Protein AF-0000000086842959 (afdb_homodimer)

InterPro domains:
  IPR013961 RAI1-like [PF08652] (21-360)
  IPR039039 RAI1-like family [PTHR12395] (20-348)

Nearest PDB structures (foldseek):
  9exs-assembly1_A  TM=9.815E-01  e=1.124E-51  Thermochaetoides thermophila
  5bte-assembly2_A  TM=8.377E-01  e=2.311E-30  Eremothecium gossypii ATCC 10895
  5btb-assembly2_A  TM=8.384E-01  e=9.089E-30  Eremothecium gossypii ATCC 10895
  9fms-assembly1_A  TM=8.526E-01  e=1.489E-28  Saccharomyces cerevisiae
  8q6v-assembly1_A  TM=8.442E-01  e=6.434E-27  Saccharomyces cerevisiae

Organism: NCBI:txid72228

Radius of gyration: 34.49 Å; Cα contacts (8 Å, |Δi|>4): 1447; chains: 2; bounding box: 53×140×110 Å

pLDDT: mean 91.96, std 12.62, range [22.66, 98.88]

Sequence (770 aa):
MAANFSIQPIGRFAGPSHPVKRPKEFACFSYDKNHEFRLDDSSLKWYYTPRMGADLSKGFDKFQKCDDSRDEHLDSLLRAIMAHEQQTGTKIDANFVTWRGMMTKILAAVFEQNDGFEMNATLYQGCIFIEENHAYKMAMRRSETQRHRRGGPPPEVMQFWGYKFETLSTMPATWDETPRNFLEGRENHVVNNNEQYCSIVRTGIDKAILCLGGEVDAIWDSKPQEQGAPTNWVELKTSAEIRSQWDMDAFHRKLMKYWIQSFLLGVPKIIVGFRTADGILVGIQEIETHRIPETVNSRANARWNADMCVNFASAFLEWLSNTITDEGVWRITRRQHSPVIELSRVEATGHGNILLEEFKNWRIKLALGPEPEGSKTPARDGQEAMAANFSIQPIGRFAGPSHPVKRPKEFACFSYDKNHEFRLDDSSLKWYYTPRMGADLSKGFDKFQKCDDSRDEHLDSLLRAIMAHEQQTGTKIDANFVTWRGMMTKILAAVFEQNDGFEMNATLYQGCIFIEENHAYKMAMRRSETQRHRRGGPPPEVMQFWGYKFETLSTMPATWDETPRNFLEGRENHVVNNNEQYCSIVRTGIDKAILCLGGEVDAIWDSKPQEQGAPTNWVELKTSAEIRSQWDMDAFHRKLMKYWIQSFLLGVPKIIVGFRTADGILVGIQEIETHRIPETVNSRANARWNADMCVNFASAFLEWLSNTITDEGVWRITRRQHSPVIELSRVEATGHGNILLEEFKNWRIKLALGPEPEGSKTPARDGQEA

Structure (mmCIF, N/CA/C/O backbone):
data_AF-0000000086842959-model_v1
#
loop_
_entity.id
_entity.type
_entity.pdbx_description
1 polymer 'Decapping nuclease'
#
loop_
_atom_site.group_PDB
_atom_site.id
_atom_site.type_symbol
_atom_site.label_atom_id
_atom_site.label_alt_id
_atom_site.label_comp_id
_atom_site.label_asym_id
_atom_site.label_entity_id
_atom_site.label_seq_id
_atom_site.pdbx_PDB_ins_code
_atom_site.Cartn_x
_atom_site.Cartn_y
_atom_site.Cartn_z
_atom_site.occupancy
_atom_site.B_iso_or_equiv
_atom_site.auth_seq_id
_atom_site.auth_comp_id
_atom_site.auth_asym_id
_atom_site.auth_atom_id
_atom_site.pdbx_PDB_model_num
ATOM 1 N N . MET A 1 1 ? 12.328 -36.125 -36.062 1 61.62 1 MET A N 1
ATOM 2 C CA . MET A 1 1 ? 12.242 -34.844 -36.75 1 61.62 1 MET A CA 1
ATOM 3 C C . MET A 1 1 ? 11.766 -33.75 -35.812 1 61.62 1 MET A C 1
ATOM 5 O O . MET A 1 1 ? 10.883 -33.969 -35 1 61.62 1 MET A O 1
ATOM 9 N N . ALA A 1 2 ? 12.602 -32.656 -35.688 1 80.94 2 ALA A N 1
ATOM 10 C CA . ALA A 1 2 ? 12.344 -31.484 -34.844 1 80.94 2 ALA A CA 1
ATOM 11 C C . ALA A 1 2 ? 11.227 -30.625 -35.438 1 80.94 2 ALA A C 1
ATOM 13 O O . ALA A 1 2 ? 11.148 -30.453 -36.656 1 80.94 2 ALA A O 1
ATOM 14 N N . ALA A 1 3 ? 10.117 -30.484 -34.688 1 94.31 3 ALA A N 1
ATOM 15 C CA . ALA A 1 3 ? 9.023 -29.594 -35.062 1 94.31 3 ALA A CA 1
ATOM 16 C C . ALA A 1 3 ? 9.156 -28.234 -34.375 1 94.31 3 ALA A C 1
ATOM 18 O O . ALA A 1 3 ? 9.797 -28.109 -33.344 1 94.31 3 ALA A O 1
ATOM 19 N N . ASN A 1 4 ? 8.648 -27.234 -35.094 1 96.94 4 ASN A N 1
ATOM 20 C CA . ASN A 1 4 ? 8.742 -25.891 -34.562 1 96.94 4 ASN A CA 1
ATOM 21 C C . ASN A 1 4 ? 7.379 -25.203 -34.531 1 96.94 4 ASN A C 1
ATOM 23 O O . ASN A 1 4 ? 6.566 -25.375 -35.438 1 96.94 4 ASN A O 1
ATOM 27 N N . PHE A 1 5 ? 7.102 -24.531 -33.469 1 98.06 5 PHE A N 1
ATOM 28 C CA . PHE A 1 5 ? 5.934 -23.656 -33.344 1 98.06 5 PHE A CA 1
ATOM 29 C C . PHE A 1 5 ? 6.34 -22.188 -33.344 1 98.06 5 PHE A C 1
ATOM 31 O O . PHE A 1 5 ? 7.055 -21.734 -32.438 1 98.06 5 PHE A O 1
ATOM 38 N N . SER A 1 6 ? 5.855 -21.406 -34.281 1 97.44 6 SER A N 1
ATOM 39 C CA . SER A 1 6 ? 6.266 -20.016 -34.438 1 97.44 6 SER A CA 1
ATOM 40 C C . SER A 1 6 ? 5.492 -19.094 -33.5 1 97.44 6 SER A C 1
ATOM 42 O O . SER A 1 6 ? 4.262 -19.141 -33.438 1 97.44 6 SER A O 1
ATOM 44 N N . ILE A 1 7 ? 6.145 -18.25 -32.812 1 96.88 7 ILE A N 1
ATOM 45 C CA . ILE A 1 7 ? 5.535 -17.25 -31.953 1 96.88 7 ILE A CA 1
ATOM 46 C C . ILE A 1 7 ? 5.188 -16 -32.75 1 96.88 7 ILE A C 1
ATOM 48 O O . ILE A 1 7 ? 4.125 -15.398 -32.562 1 96.88 7 ILE A O 1
ATOM 52 N N . GLN A 1 8 ? 6.031 -15.633 -33.688 1 94.62 8 GLN A N 1
ATOM 53 C CA . GLN A 1 8 ? 5.832 -14.453 -34.531 1 94.62 8 GLN A CA 1
ATOM 54 C C . GLN A 1 8 ? 5.137 -14.828 -35.844 1 94.62 8 GLN A C 1
ATOM 56 O O . GLN A 1 8 ? 5.344 -15.922 -36.375 1 94.62 8 GLN A O 1
ATOM 61 N N . PRO A 1 9 ? 4.402 -13.938 -36.375 1 96.31 9 PRO A N 1
ATOM 62 C CA . PRO A 1 9 ? 3.979 -12.648 -35.812 1 96.31 9 PRO A CA 1
ATOM 63 C C . PRO A 1 9 ? 2.93 -12.789 -34.719 1 96.31 9 PRO A C 1
ATOM 65 O O . PRO A 1 9 ? 1.979 -13.562 -34.875 1 96.31 9 PRO A O 1
ATOM 68 N N . ILE A 1 10 ? 2.979 -12.023 -33.719 1 95 10 ILE A N 1
ATOM 69 C CA . ILE A 1 10 ? 2.129 -12.203 -32.562 1 95 10 ILE A CA 1
ATOM 70 C C . ILE A 1 10 ? 0.699 -11.781 -32.875 1 95 10 ILE A C 1
ATOM 72 O O . ILE A 1 10 ? -0.243 -12.148 -32.188 1 95 10 ILE A O 1
ATOM 76 N N . GLY A 1 11 ? 0.514 -11 -33.938 1 95.12 11 GLY A N 1
ATOM 77 C CA . GLY A 1 11 ? -0.802 -10.555 -34.375 1 95.12 11 GLY A CA 1
ATOM 78 C C . GLY A 1 11 ? -1.768 -11.695 -34.625 1 95.12 11 GLY A C 1
ATOM 79 O O . GLY A 1 11 ? -2.984 -11.516 -34.531 1 95.12 11 GLY A O 1
ATOM 80 N N . ARG A 1 12 ? -1.213 -12.891 -34.906 1 95.25 12 ARG A N 1
ATOM 81 C CA . ARG A 1 12 ? -2.037 -14.062 -35.188 1 95.25 12 ARG A CA 1
ATOM 82 C C . ARG A 1 12 ? -2.854 -14.453 -33.969 1 95.25 12 ARG A C 1
ATOM 84 O O . ARG A 1 12 ? -3.859 -15.156 -34.062 1 95.25 12 ARG A O 1
ATOM 91 N N . PHE A 1 13 ? -2.443 -13.93 -32.812 1 97.25 13 PHE A N 1
ATOM 92 C CA . PHE A 1 13 ? -3.105 -14.312 -31.562 1 97.25 13 PHE A CA 1
ATOM 93 C C . PHE A 1 13 ? -3.986 -13.18 -31.047 1 97.25 13 PHE A C 1
ATOM 95 O O . PHE A 1 13 ? -4.484 -13.242 -29.922 1 97.25 13 PHE A O 1
ATOM 102 N N . ALA A 1 14 ? -4.156 -12.148 -31.859 1 95.75 14 ALA A N 1
ATOM 103 C CA . ALA A 1 14 ? -4.977 -11.008 -31.484 1 95.75 14 ALA A CA 1
ATOM 104 C C . ALA A 1 14 ? -6.461 -11.359 -31.516 1 95.75 14 ALA A C 1
ATOM 106 O O . ALA A 1 14 ? -6.867 -12.289 -32.219 1 95.75 14 ALA A O 1
ATOM 107 N N . GLY A 1 15 ? -7.262 -10.617 -30.75 1 93.88 15 GLY A N 1
ATOM 108 C CA . GLY A 1 15 ? -8.695 -10.828 -30.703 1 93.88 15 GLY A CA 1
ATOM 109 C C . GLY A 1 15 ? -9.195 -11.266 -29.344 1 93.88 15 GLY A C 1
ATOM 110 O O . GLY A 1 15 ? -8.414 -11.375 -28.391 1 93.88 15 GLY A O 1
ATOM 111 N N . PRO A 1 16 ? -10.492 -11.516 -29.25 1 94.38 16 PRO A N 1
ATOM 112 C CA . PRO A 1 16 ? -11.055 -11.953 -27.969 1 94.38 16 PRO A CA 1
ATOM 113 C C . PRO A 1 16 ? -10.516 -13.312 -27.516 1 94.38 16 PRO A C 1
ATOM 115 O O . PRO A 1 16 ? -10.273 -14.188 -28.359 1 94.38 16 PRO A O 1
ATOM 118 N N . SER A 1 17 ? -10.406 -13.43 -26.281 1 94.56 17 SER A N 1
ATOM 119 C CA . SER A 1 17 ? -9.859 -14.648 -25.688 1 94.56 17 SER A CA 1
ATOM 120 C C . SER A 1 17 ? -10.727 -15.859 -26.031 1 94.56 17 SER A C 1
ATOM 122 O O . SER A 1 17 ? -11.953 -15.766 -26.031 1 94.56 17 SER A O 1
ATOM 124 N N . HIS A 1 18 ? -10.07 -16.984 -26.281 1 94.12 18 HIS A N 1
ATOM 125 C CA . HIS A 1 18 ? -10.766 -18.266 -26.297 1 94.12 18 HIS A CA 1
ATOM 126 C C . HIS A 1 18 ? -11.414 -18.562 -24.953 1 94.12 18 HIS A C 1
ATOM 128 O O . HIS A 1 18 ? -11.016 -18 -23.922 1 94.12 18 HIS A O 1
ATOM 134 N N . PRO A 1 19 ? -12.414 -19.422 -24.984 1 95.38 19 PRO A N 1
ATOM 135 C CA . PRO A 1 19 ? -13.062 -19.766 -23.703 1 95.38 19 PRO A CA 1
ATOM 136 C C . PRO A 1 19 ? -12.109 -20.422 -22.719 1 95.38 19 PRO A C 1
ATOM 138 O O . PRO A 1 19 ? -11.289 -21.25 -23.094 1 95.38 19 PRO A O 1
ATOM 141 N N . VAL A 1 20 ? -12.195 -20 -21.547 1 96.69 20 VAL A N 1
ATOM 142 C CA . VAL A 1 20 ? -11.422 -20.562 -20.438 1 96.69 20 VAL A CA 1
ATOM 143 C C . VAL A 1 20 ? -12.359 -21.031 -19.328 1 96.69 20 VAL A C 1
ATOM 145 O O . VAL A 1 20 ? -13.297 -20.312 -18.969 1 96.69 20 VAL A O 1
ATOM 148 N N . LYS A 1 21 ? -12.141 -22.234 -18.906 1 96.75 21 LYS A N 1
ATOM 149 C CA . LYS A 1 21 ? -12.938 -22.75 -17.797 1 96.75 21 LYS A CA 1
ATOM 150 C C . LYS A 1 21 ? -12.359 -22.312 -16.453 1 96.75 21 LYS A C 1
ATOM 152 O O . LYS A 1 21 ? -11.141 -22.328 -16.266 1 96.75 21 LYS A O 1
ATOM 157 N N . ARG A 1 22 ? -13.242 -21.969 -15.555 1 95.75 22 ARG A N 1
ATOM 158 C CA . ARG A 1 22 ? -12.789 -21.609 -14.211 1 95.75 22 ARG A CA 1
ATOM 159 C C . ARG A 1 22 ? -12.102 -22.781 -13.539 1 95.75 22 ARG A C 1
ATOM 161 O O . ARG A 1 22 ? -12.633 -23.906 -13.523 1 95.75 22 ARG A O 1
ATOM 168 N N . PRO A 1 23 ? -10.961 -22.547 -12.984 1 97.88 23 PRO A N 1
ATOM 169 C CA . PRO A 1 23 ? -10.281 -23.641 -12.289 1 97.88 23 PRO A CA 1
ATOM 170 C C . PRO A 1 23 ? -11.055 -24.156 -11.07 1 97.88 23 PRO A C 1
ATOM 172 O O . PRO A 1 23 ? -11.562 -23.344 -10.281 1 97.88 23 PRO A O 1
ATOM 175 N N . LYS A 1 24 ? -11.172 -25.422 -10.969 1 97.69 24 LYS A N 1
ATOM 176 C CA . LYS A 1 24 ? -11.828 -26.078 -9.836 1 97.69 24 LYS A CA 1
ATOM 177 C C . LYS A 1 24 ? -10.883 -27.031 -9.125 1 97.69 24 LYS A C 1
ATOM 179 O O . LYS A 1 24 ? -10.414 -28 -9.727 1 97.69 24 LYS A O 1
ATOM 184 N N . GLU A 1 25 ? -10.656 -26.766 -7.902 1 97.88 25 GLU A N 1
ATOM 185 C CA . GLU A 1 25 ? -9.797 -27.672 -7.137 1 97.88 25 GLU A CA 1
ATOM 186 C C . GLU A 1 25 ? -10.5 -29 -6.871 1 97.88 25 GLU A C 1
ATOM 188 O O . GLU A 1 25 ? -11.633 -29.031 -6.391 1 97.88 25 GLU A O 1
ATOM 193 N N . PHE A 1 26 ? -9.797 -30.141 -7.18 1 97.44 26 PHE A N 1
ATOM 194 C CA . PHE A 1 26 ? -10.406 -31.438 -6.922 1 97.44 26 PHE A CA 1
ATOM 195 C C . PHE A 1 26 ? -9.516 -32.281 -6.016 1 97.44 26 PHE A C 1
ATOM 197 O O . PHE A 1 26 ? -9.953 -33.312 -5.48 1 97.44 26 PHE A O 1
ATOM 204 N N . ALA A 1 27 ? -8.281 -31.844 -5.84 1 97.69 27 ALA A N 1
ATOM 205 C CA . ALA A 1 27 ? -7.324 -32.5 -4.941 1 97.69 27 ALA A CA 1
ATOM 206 C C . ALA A 1 27 ? -6.293 -31.484 -4.43 1 97.69 27 ALA A C 1
ATOM 208 O O . ALA A 1 27 ? -6.203 -30.359 -4.938 1 97.69 27 ALA A O 1
ATOM 209 N N . CYS A 1 28 ? -5.582 -31.828 -3.377 1 98 28 CYS A N 1
ATOM 210 C CA . CYS A 1 28 ? -4.512 -31 -2.828 1 98 28 CYS A CA 1
ATOM 211 C C . CYS A 1 28 ? -3.502 -31.859 -2.072 1 98 28 CYS A C 1
ATOM 213 O O . CYS A 1 28 ? -3.752 -33.031 -1.81 1 98 28 CYS A O 1
ATOM 215 N N . PHE A 1 29 ? -2.404 -31.328 -1.818 1 98.62 29 PHE A N 1
ATOM 216 C CA . PHE A 1 29 ? -1.447 -31.938 -0.906 1 98.62 29 PHE A CA 1
ATOM 217 C C . PHE A 1 29 ? -0.574 -30.875 -0.242 1 98.62 29 PHE A C 1
ATOM 219 O O . PHE A 1 29 ? -0.62 -29.703 -0.616 1 98.62 29 PHE A O 1
ATOM 226 N N . SER A 1 30 ? 0.168 -31.359 0.775 1 98.5 30 SER A N 1
ATOM 227 C CA . SER A 1 30 ? 1.068 -30.469 1.516 1 98.5 30 SER A CA 1
ATOM 228 C C . SER A 1 30 ? 2.477 -31.062 1.583 1 98.5 30 SER A C 1
ATOM 230 O O . SER A 1 30 ? 2.658 -32.281 1.474 1 98.5 30 SER A O 1
ATOM 232 N N . TYR A 1 31 ? 3.416 -30.188 1.541 1 97.62 31 TYR A N 1
ATOM 233 C CA . TYR A 1 31 ? 4.715 -30.5 2.129 1 97.62 31 TYR A CA 1
ATOM 234 C C . TYR A 1 31 ? 4.832 -29.922 3.531 1 97.62 31 TYR A C 1
ATOM 236 O O . TYR A 1 31 ? 4.445 -28.766 3.766 1 97.62 31 TYR A O 1
ATOM 244 N N . ASP A 1 32 ? 5.332 -30.703 4.453 1 96.5 32 ASP A N 1
ATOM 245 C CA . ASP A 1 32 ? 5.484 -30.203 5.816 1 96.5 32 ASP A CA 1
ATOM 246 C C . ASP A 1 32 ? 6.824 -29.5 5.996 1 96.5 32 ASP A C 1
ATOM 248 O O . ASP A 1 32 ? 7.512 -29.203 5.02 1 96.5 32 ASP A O 1
ATOM 252 N N . LYS A 1 33 ? 7.262 -29.172 7.227 1 93.19 33 LYS A N 1
ATOM 253 C CA . LYS A 1 33 ? 8.453 -28.391 7.531 1 93.19 33 LYS A CA 1
ATOM 254 C C . LYS A 1 33 ? 9.719 -29.125 7.109 1 93.19 33 LYS A C 1
ATOM 256 O O . LYS A 1 33 ? 10.773 -28.5 6.934 1 93.19 33 LYS A O 1
ATOM 261 N N . ASN A 1 34 ? 9.594 -30.438 6.953 1 93.62 34 ASN A N 1
ATOM 262 C CA . ASN A 1 34 ? 10.727 -31.25 6.512 1 93.62 34 ASN A CA 1
ATOM 263 C C . ASN A 1 34 ? 10.609 -31.609 5.035 1 93.62 34 ASN A C 1
ATOM 265 O O . ASN A 1 34 ? 11.297 -32.531 4.562 1 93.62 34 ASN A O 1
ATOM 269 N N . HIS A 1 35 ? 9.672 -31.031 4.359 1 95.31 35 HIS A N 1
ATOM 270 C CA . HIS A 1 35 ? 9.391 -31.25 2.945 1 95.31 35 HIS A CA 1
ATOM 271 C C . HIS A 1 35 ? 8.922 -32.688 2.693 1 95.31 35 HIS A C 1
ATOM 273 O O . HIS A 1 35 ? 9.25 -33.281 1.664 1 95.31 35 HIS A O 1
ATOM 279 N N . GLU A 1 36 ? 8.227 -33.156 3.658 1 96.38 36 GLU A N 1
ATOM 280 C CA . GLU A 1 36 ? 7.594 -34.469 3.488 1 96.38 36 GLU A CA 1
ATOM 281 C C . GLU A 1 36 ? 6.195 -34.344 2.893 1 96.38 36 GLU A C 1
ATOM 283 O O . GLU A 1 36 ? 5.43 -33.438 3.291 1 96.38 36 GLU A O 1
ATOM 288 N N . PHE A 1 37 ? 5.945 -35.219 2 1 97.56 37 PHE A N 1
ATOM 289 C CA . PHE A 1 37 ? 4.68 -35.219 1.278 1 97.56 37 PHE A CA 1
ATOM 290 C C . PHE A 1 37 ? 3.537 -35.656 2.184 1 97.56 37 PHE A C 1
ATOM 292 O O . PHE A 1 37 ? 3.65 -36.688 2.889 1 97.56 37 PHE A O 1
ATOM 299 N N . ARG A 1 38 ? 2.477 -34.875 2.215 1 98.19 38 ARG A N 1
ATOM 300 C CA . ARG A 1 38 ? 1.249 -35.188 2.938 1 98.19 38 ARG A CA 1
ATOM 301 C C . ARG A 1 38 ? 0.025 -35 2.049 1 98.19 38 ARG A C 1
ATOM 303 O O . ARG A 1 38 ? -0.173 -33.906 1.482 1 98.19 38 ARG A O 1
ATOM 310 N N . LEU A 1 39 ? -0.812 -36.031 1.983 1 97.81 39 LEU A N 1
ATOM 311 C CA . LEU A 1 39 ? -2.039 -35.938 1.198 1 97.81 39 LEU A CA 1
ATOM 312 C C . LEU A 1 39 ? -3.141 -35.25 1.995 1 97.81 39 LEU A C 1
ATOM 314 O O . LEU A 1 39 ? -4.18 -35.844 2.277 1 97.81 39 LEU A O 1
ATOM 318 N N . ASP A 1 40 ? -2.943 -34.031 2.365 1 97.12 40 ASP A N 1
ATOM 319 C CA . ASP A 1 40 ? -3.91 -33.219 3.113 1 97.12 40 ASP A CA 1
ATOM 320 C C . ASP A 1 40 ? -3.625 -31.734 2.959 1 97.12 40 ASP A C 1
ATOM 322 O O . ASP A 1 40 ? -2.869 -31.328 2.074 1 97.12 40 ASP A O 1
ATOM 326 N N . ASP A 1 41 ? -4.348 -30.953 3.709 1 96.25 41 ASP A N 1
ATOM 327 C CA . ASP A 1 41 ? -4.211 -29.516 3.604 1 96.25 41 ASP A CA 1
ATOM 328 C C . ASP A 1 41 ? -3.514 -28.938 4.836 1 96.25 41 ASP A C 1
ATOM 330 O O . ASP A 1 41 ? -3.76 -27.781 5.215 1 96.25 41 ASP A O 1
ATOM 334 N N . SER A 1 42 ? -2.58 -29.719 5.461 1 96.88 42 SER A N 1
ATOM 335 C CA . SER A 1 42 ? -1.998 -29.375 6.758 1 96.88 42 SER A CA 1
ATOM 336 C C . SER A 1 42 ? -1.076 -28.172 6.652 1 96.88 42 SER A C 1
ATOM 338 O O . SER A 1 42 ? -0.72 -27.562 7.664 1 96.88 42 SER A O 1
ATOM 340 N N . SER A 1 43 ? -0.648 -27.797 5.41 1 97.31 43 SER A N 1
ATOM 341 C CA . SER A 1 43 ? 0.268 -26.672 5.262 1 97.31 43 SER A CA 1
ATOM 342 C C . SER A 1 43 ? -0.45 -25.438 4.715 1 97.31 43 SER A C 1
ATOM 344 O O . SER A 1 43 ? 0.191 -24.5 4.23 1 97.31 43 SER A O 1
ATOM 346 N N . LEU A 1 44 ? -1.764 -25.484 4.766 1 96.69 44 LEU A N 1
ATOM 347 C CA . LEU A 1 44 ? -2.557 -24.312 4.414 1 96.69 44 LEU A CA 1
ATOM 348 C C . LEU A 1 44 ? -2.279 -23.156 5.375 1 96.69 44 LEU A C 1
ATOM 350 O O . LEU A 1 44 ? -2.154 -23.375 6.582 1 96.69 44 LEU A O 1
ATOM 354 N N . LYS A 1 45 ? -2.176 -21.953 4.852 1 97.25 45 LYS A N 1
ATOM 355 C CA . LYS A 1 45 ? -1.951 -20.766 5.668 1 97.25 45 LYS A CA 1
ATOM 356 C C . LYS A 1 45 ? -3.02 -19.703 5.402 1 97.25 45 LYS A C 1
ATOM 358 O O . LYS A 1 45 ? -3.717 -19.75 4.387 1 97.25 45 LYS A O 1
ATOM 363 N N . TRP A 1 46 ? -3.168 -18.781 6.344 1 97 46 TRP A N 1
ATOM 364 C CA . TRP A 1 46 ? -4.113 -17.672 6.25 1 97 46 TRP A CA 1
ATOM 365 C C . TRP A 1 46 ? -3.383 -16.344 6.113 1 97 46 TRP A C 1
ATOM 367 O O . TRP A 1 46 ? -2.336 -16.125 6.73 1 97 46 TRP A O 1
ATOM 377 N N . TYR A 1 47 ? -3.965 -15.422 5.395 1 96.88 47 TYR A N 1
ATOM 378 C CA . TYR A 1 47 ? -3.34 -14.125 5.16 1 96.88 47 TYR A CA 1
ATOM 379 C C . TYR A 1 47 ? -3.357 -13.273 6.426 1 96.88 47 TYR A C 1
ATOM 381 O O . TYR A 1 47 ? -4.332 -13.297 7.18 1 96.88 47 TYR A O 1
ATOM 389 N N . TYR A 1 48 ? -2.299 -12.516 6.637 1 95.31 48 TYR A N 1
ATOM 390 C CA . TYR A 1 48 ? -2.121 -11.5 7.672 1 95.31 48 TYR A CA 1
ATOM 391 C C . TYR A 1 48 ? -1.415 -10.273 7.117 1 95.31 48 TYR A C 1
ATOM 393 O O . TYR A 1 48 ? -0.393 -10.391 6.438 1 95.31 48 TYR A O 1
ATOM 401 N N . THR A 1 49 ? -1.972 -9.094 7.379 1 93.44 49 THR A N 1
ATOM 402 C CA . THR A 1 49 ? -1.33 -7.879 6.895 1 93.44 49 THR A CA 1
ATOM 403 C C . THR A 1 49 ? -0.076 -7.566 7.707 1 93.44 49 THR A C 1
ATOM 405 O O . THR A 1 49 ? -0.157 -7.301 8.906 1 93.44 49 THR A O 1
ATOM 408 N N . PRO A 1 50 ? 1.025 -7.508 7.039 1 95.19 50 PRO A N 1
ATOM 409 C CA . PRO A 1 50 ? 2.262 -7.238 7.777 1 95.19 50 PRO A CA 1
ATOM 410 C C . PRO A 1 50 ? 2.387 -5.777 8.211 1 95.19 50 PRO A C 1
ATOM 412 O O . PRO A 1 50 ? 1.719 -4.906 7.652 1 95.19 50 PRO A O 1
ATOM 415 N N . ARG A 1 51 ? 3.258 -5.605 9.18 1 91.56 51 ARG A N 1
ATOM 416 C CA . ARG A 1 51 ? 3.537 -4.258 9.664 1 91.56 51 ARG A CA 1
ATOM 417 C C . ARG A 1 51 ? 4.387 -3.482 8.664 1 91.56 51 ARG A C 1
ATOM 419 O O . ARG A 1 51 ? 5.371 -4.008 8.141 1 91.56 51 ARG A O 1
ATOM 426 N N . MET A 1 52 ? 4.012 -2.244 8.461 1 91.81 52 MET A N 1
ATOM 427 C CA . MET A 1 52 ? 4.855 -1.36 7.66 1 91.81 52 MET A CA 1
ATOM 428 C C . MET A 1 52 ? 6.203 -1.13 8.336 1 91.81 52 MET A C 1
ATOM 430 O O . MET A 1 52 ? 6.289 -1.098 9.562 1 91.81 52 MET A O 1
ATOM 434 N N . GLY A 1 53 ? 7.281 -1.011 7.488 1 92.75 53 GLY A N 1
ATOM 435 C CA . GLY A 1 53 ? 8.609 -0.758 8.031 1 92.75 53 GLY A CA 1
ATOM 436 C C . GLY A 1 53 ? 9.367 -2.029 8.359 1 92.75 53 GLY A C 1
ATOM 437 O O . GLY A 1 53 ? 10.531 -1.974 8.758 1 92.75 53 GLY A O 1
ATOM 438 N N . ALA A 1 54 ? 8.766 -3.131 8.164 1 96.06 54 ALA A N 1
ATOM 439 C CA . ALA A 1 54 ? 9.438 -4.398 8.43 1 96.06 54 ALA A CA 1
ATOM 440 C C . ALA A 1 54 ? 10.672 -4.555 7.547 1 96.06 54 ALA A C 1
ATOM 442 O O . ALA A 1 54 ? 10.648 -4.207 6.363 1 96.06 54 ALA A O 1
ATOM 443 N N . ASP A 1 55 ? 11.758 -5.059 8.141 1 97.75 55 ASP A N 1
ATOM 444 C CA . ASP A 1 55 ? 12.984 -5.379 7.418 1 97.75 55 ASP A CA 1
ATOM 445 C C . ASP A 1 55 ? 12.906 -6.777 6.805 1 97.75 55 ASP A C 1
ATOM 447 O O . ASP A 1 55 ? 12.992 -7.777 7.52 1 97.75 55 ASP A O 1
ATOM 451 N N . LEU A 1 56 ? 12.883 -6.836 5.492 1 98.25 56 LEU A N 1
ATOM 452 C CA . LEU A 1 56 ? 12.703 -8.117 4.812 1 98.25 56 LEU A CA 1
ATOM 453 C C . LEU A 1 56 ? 14 -8.914 4.805 1 98.25 56 LEU A C 1
ATOM 455 O O . LEU A 1 56 ? 14 -10.109 4.484 1 98.25 56 LEU A O 1
ATOM 459 N N . SER A 1 57 ? 15.078 -8.312 5.18 1 97.62 57 SER A N 1
ATOM 460 C CA . SER A 1 57 ? 16.344 -9.023 5.238 1 97.62 57 SER A CA 1
ATOM 461 C C . SER A 1 57 ? 16.531 -9.711 6.582 1 97.62 57 SER A C 1
ATOM 463 O O . SER A 1 57 ? 17.438 -10.539 6.746 1 97.62 57 SER A O 1
ATOM 465 N N . LYS A 1 58 ? 15.734 -9.352 7.52 1 97.62 58 LYS A N 1
ATOM 466 C CA . LYS A 1 58 ? 15.891 -9.883 8.867 1 97.62 58 LYS A CA 1
ATOM 467 C C . LYS A 1 58 ? 15.75 -11.398 8.891 1 97.62 58 LYS A C 1
ATOM 469 O O . LYS A 1 58 ? 14.75 -11.938 8.414 1 97.62 58 LYS A O 1
ATOM 474 N N . GLY A 1 59 ? 16.797 -12.117 9.469 1 97.44 59 GLY A N 1
ATOM 475 C CA . GLY A 1 59 ? 16.781 -13.562 9.609 1 97.44 59 GLY A CA 1
ATOM 476 C C . GLY A 1 59 ? 17.391 -14.289 8.414 1 97.44 59 GLY A C 1
ATOM 477 O O . GLY A 1 59 ? 17.312 -15.516 8.328 1 97.44 59 GLY A O 1
ATOM 478 N N . PHE A 1 60 ? 18.016 -13.602 7.492 1 97.25 60 PHE A N 1
ATOM 479 C CA . PHE A 1 60 ? 18.609 -14.219 6.312 1 97.25 60 PHE A CA 1
ATOM 480 C C . PHE A 1 60 ? 19.641 -15.258 6.715 1 97.25 60 PHE A C 1
ATOM 482 O O . PHE A 1 60 ? 19.75 -16.312 6.086 1 97.25 60 PHE A O 1
ATOM 489 N N . ASP A 1 61 ? 20.328 -14.992 7.766 1 95.88 61 ASP A N 1
ATOM 490 C CA . ASP A 1 61 ? 21.406 -15.852 8.227 1 95.88 61 ASP A CA 1
ATOM 491 C C . ASP A 1 61 ? 20.875 -17.172 8.789 1 95.88 61 ASP A C 1
ATOM 493 O O . ASP A 1 61 ? 21.609 -18.141 8.945 1 95.88 61 ASP A O 1
ATOM 497 N N . LYS A 1 62 ? 19.594 -17.25 9.117 1 97 62 LYS A N 1
ATOM 498 C CA . LYS A 1 62 ? 18.984 -18.453 9.703 1 97 62 LYS A CA 1
ATOM 499 C C . LYS A 1 62 ? 18.016 -19.109 8.727 1 97 62 LYS A C 1
ATOM 501 O O . LYS A 1 62 ? 17.234 -19.984 9.109 1 97 62 LYS A O 1
ATOM 506 N N . PHE A 1 63 ? 18.094 -18.703 7.5 1 96.38 63 PHE A N 1
ATOM 507 C CA . PHE A 1 63 ? 17.172 -19.172 6.473 1 96.38 63 PHE A CA 1
ATOM 508 C C . PHE A 1 63 ? 17.266 -20.672 6.277 1 96.38 63 PHE A C 1
ATOM 510 O O . PHE A 1 63 ? 18.359 -21.203 6.023 1 96.38 63 PHE A O 1
ATOM 517 N N . GLN A 1 64 ? 16.141 -21.375 6.469 1 95 64 GLN A N 1
ATOM 518 C CA . GLN A 1 64 ? 16.047 -22.797 6.133 1 95 64 GLN A CA 1
ATOM 519 C C . GLN A 1 64 ? 15.492 -22.984 4.723 1 95 64 GLN A C 1
ATOM 521 O O . GLN A 1 64 ? 14.289 -23.188 4.539 1 95 64 GLN A O 1
ATOM 526 N N . LYS A 1 65 ? 16.344 -23.094 3.809 1 93.06 65 LYS A N 1
ATOM 527 C CA . LYS A 1 65 ? 16.016 -23.156 2.389 1 93.06 65 LYS A CA 1
ATOM 528 C C . LYS A 1 65 ? 15.773 -24.594 1.94 1 93.06 65 LYS A C 1
ATOM 530 O O . LYS A 1 65 ? 16.562 -25.5 2.27 1 93.06 65 LYS A O 1
ATOM 535 N N . CYS A 1 66 ? 14.68 -24.797 1.243 1 92.12 66 CYS A N 1
ATOM 536 C CA . CYS A 1 66 ? 14.375 -26.109 0.671 1 92.12 66 CYS A CA 1
ATOM 537 C C . CYS A 1 66 ? 15.438 -26.516 -0.342 1 92.12 66 CYS A C 1
ATOM 539 O O . CYS A 1 66 ? 15.852 -25.719 -1.179 1 92.12 66 CYS A O 1
ATOM 541 N N . ASP A 1 67 ? 15.867 -27.734 -0.248 1 89.38 67 ASP A N 1
ATOM 542 C CA . ASP A 1 67 ? 16.828 -28.281 -1.207 1 89.38 67 ASP A CA 1
ATOM 543 C C . ASP A 1 67 ? 16.125 -28.719 -2.494 1 89.38 67 ASP A C 1
ATOM 545 O O . ASP A 1 67 ? 15.453 -29.75 -2.529 1 89.38 67 ASP A O 1
ATOM 549 N N . ASP A 1 68 ? 16.344 -27.938 -3.471 1 85.56 68 ASP A N 1
ATOM 550 C CA . ASP A 1 68 ? 15.688 -28.25 -4.734 1 85.56 68 ASP A CA 1
ATOM 551 C C . ASP A 1 68 ? 16.672 -28.859 -5.734 1 85.56 68 ASP A C 1
ATOM 553 O O . ASP A 1 68 ? 16.453 -28.781 -6.945 1 85.56 68 ASP A O 1
ATOM 557 N N . SER A 1 69 ? 17.703 -29.422 -5.281 1 89 69 SER A N 1
ATOM 558 C CA . SER A 1 69 ? 18.719 -30.031 -6.148 1 89 69 SER A CA 1
ATOM 559 C C . SER A 1 69 ? 18.234 -31.344 -6.734 1 89 69 SER A C 1
ATOM 561 O O . SER A 1 69 ? 18.672 -31.75 -7.816 1 89 69 SER A O 1
ATOM 563 N N . ARG A 1 70 ? 17.344 -31.969 -6.035 1 90 70 ARG A N 1
ATOM 564 C CA . ARG A 1 70 ? 16.812 -33.25 -6.52 1 90 70 ARG A CA 1
ATOM 565 C C . ARG A 1 70 ? 15.68 -33.031 -7.516 1 90 70 ARG A C 1
ATOM 567 O O . ARG A 1 70 ? 14.844 -32.125 -7.324 1 90 70 ARG A O 1
ATOM 574 N N . ASP A 1 71 ? 15.727 -33.781 -8.555 1 93.69 71 ASP A N 1
ATOM 575 C CA . ASP A 1 71 ? 14.641 -33.75 -9.531 1 93.69 71 ASP A CA 1
ATOM 576 C C . ASP A 1 71 ? 13.406 -34.469 -9.008 1 93.69 71 ASP A C 1
ATOM 578 O O . ASP A 1 71 ? 13.383 -35.688 -8.953 1 93.69 71 ASP A O 1
ATOM 582 N N . GLU A 1 72 ? 12.398 -33.75 -8.711 1 91.44 72 GLU A N 1
ATOM 583 C CA . GLU A 1 72 ? 11.203 -34.344 -8.109 1 91.44 72 GLU A CA 1
ATOM 584 C C . GLU A 1 72 ? 10.211 -34.812 -9.18 1 91.44 72 GLU A C 1
ATOM 586 O O . GLU A 1 72 ? 9.289 -35.562 -8.891 1 91.44 72 GLU A O 1
ATOM 591 N N . HIS A 1 73 ? 10.5 -34.406 -10.398 1 96.06 73 HIS A N 1
ATOM 592 C CA . HIS A 1 73 ? 9.609 -34.719 -11.508 1 96.06 73 HIS A CA 1
ATOM 593 C C . HIS A 1 73 ? 8.164 -34.344 -11.18 1 96.06 73 HIS A C 1
ATOM 595 O O . HIS A 1 73 ? 7.91 -33.281 -10.641 1 96.06 73 HIS A O 1
ATOM 601 N N . LEU A 1 74 ? 7.184 -35.156 -11.648 1 98.19 74 LEU A N 1
ATOM 602 C CA . LEU A 1 74 ? 5.773 -34.938 -11.367 1 98.19 74 LEU A CA 1
ATOM 603 C C . LEU A 1 74 ? 5.297 -35.781 -10.203 1 98.19 74 LEU A C 1
ATOM 605 O O . LEU A 1 74 ? 4.09 -35.969 -10.008 1 98.19 74 LEU A O 1
ATOM 609 N N . ASP A 1 75 ? 6.191 -36.25 -9.391 1 97.44 75 ASP A N 1
ATOM 610 C CA . ASP A 1 75 ? 5.898 -37.344 -8.445 1 97.44 75 ASP A CA 1
ATOM 611 C C . ASP A 1 75 ? 4.754 -36.938 -7.512 1 97.44 75 ASP A C 1
ATOM 613 O O . ASP A 1 75 ? 3.762 -37.656 -7.406 1 97.44 75 ASP A O 1
ATOM 617 N N . SER A 1 76 ? 4.926 -35.844 -6.84 1 97.94 76 SER A N 1
ATOM 618 C CA . SER A 1 76 ? 3.924 -35.438 -5.855 1 97.94 76 SER A CA 1
ATOM 619 C C . SER A 1 76 ? 2.578 -35.156 -6.512 1 97.94 76 SER A C 1
ATOM 621 O O . SER A 1 76 ? 1.529 -35.531 -5.969 1 97.94 76 SER A O 1
ATOM 623 N N . LEU A 1 77 ? 2.586 -34.562 -7.652 1 98.69 77 LEU A N 1
ATOM 624 C CA . LEU A 1 77 ? 1.366 -34.281 -8.406 1 98.69 77 LEU A CA 1
ATOM 625 C C . LEU A 1 77 ? 0.669 -35.594 -8.797 1 98.69 77 LEU A C 1
ATOM 627 O O . LEU A 1 77 ? -0.537 -35.75 -8.594 1 98.69 77 LEU A O 1
ATOM 631 N N . LEU A 1 78 ? 1.417 -36.531 -9.281 1 98.75 78 LEU A N 1
ATOM 632 C CA . LEU A 1 78 ? 0.871 -37.812 -9.734 1 98.75 78 LEU A CA 1
ATOM 633 C C . LEU A 1 78 ? 0.335 -38.625 -8.555 1 98.75 78 LEU A C 1
ATOM 635 O O . LEU A 1 78 ? -0.686 -39.312 -8.68 1 98.75 78 LEU A O 1
ATOM 639 N N . ARG A 1 79 ? 1.034 -38.562 -7.438 1 98.56 79 ARG A N 1
ATOM 640 C CA . ARG A 1 79 ? 0.547 -39.25 -6.246 1 98.56 79 ARG A CA 1
ATOM 641 C C . ARG A 1 79 ? -0.82 -38.719 -5.828 1 98.56 79 ARG A C 1
ATOM 643 O O . ARG A 1 79 ? -1.7 -39.469 -5.441 1 98.56 79 ARG A O 1
ATOM 650 N N . ALA A 1 80 ? -0.956 -37.438 -5.875 1 98.75 80 ALA A N 1
ATOM 651 C CA . ALA A 1 80 ? -2.225 -36.812 -5.492 1 98.75 80 ALA A CA 1
ATOM 652 C C . ALA A 1 80 ? -3.328 -37.156 -6.484 1 98.75 80 ALA A C 1
ATOM 654 O O . ALA A 1 80 ? -4.465 -37.438 -6.09 1 98.75 80 ALA A O 1
ATOM 655 N N . ILE A 1 81 ? -3.043 -37.125 -7.766 1 98.69 81 ILE A N 1
ATOM 656 C CA . ILE A 1 81 ? -4.008 -37.5 -8.797 1 98.69 81 ILE A CA 1
ATOM 657 C C . ILE A 1 81 ? -4.422 -38.969 -8.602 1 98.69 81 ILE A C 1
ATOM 659 O O . ILE A 1 81 ? -5.609 -39.281 -8.656 1 98.69 81 ILE A O 1
ATOM 663 N N . MET A 1 82 ? -3.447 -39.781 -8.359 1 98.38 82 MET A N 1
ATOM 664 C CA . MET A 1 82 ? -3.707 -41.188 -8.133 1 98.38 82 MET A CA 1
ATOM 665 C C . MET A 1 82 ? -4.652 -41.406 -6.953 1 98.38 82 MET A C 1
ATOM 667 O O . MET A 1 82 ? -5.605 -42.156 -7.043 1 98.38 82 MET A O 1
ATOM 671 N N . ALA A 1 83 ? -4.352 -40.719 -5.875 1 98.31 83 ALA A N 1
ATOM 672 C CA . ALA A 1 83 ? -5.203 -40.812 -4.695 1 98.31 83 ALA A CA 1
ATOM 673 C C . ALA A 1 83 ? -6.641 -40.406 -5.02 1 98.31 83 ALA A C 1
ATOM 675 O O . ALA A 1 83 ? -7.59 -41.062 -4.566 1 98.31 83 ALA A O 1
ATOM 676 N N . HIS A 1 84 ? -6.797 -39.406 -5.75 1 98.12 84 HIS A N 1
ATOM 677 C CA . HIS A 1 84 ? -8.125 -38.969 -6.156 1 98.12 84 HIS A CA 1
ATOM 678 C C . HIS A 1 84 ? -8.828 -40.031 -7.004 1 98.12 84 HIS A C 1
ATOM 680 O O . HIS A 1 84 ? -10.008 -40.312 -6.789 1 98.12 84 HIS A O 1
ATOM 686 N N . GLU A 1 85 ? -8.117 -40.562 -7.973 1 98.12 85 GLU A N 1
ATOM 687 C CA . GLU A 1 85 ? -8.68 -41.594 -8.852 1 98.12 85 GLU A CA 1
ATOM 688 C C . GLU A 1 85 ? -9.047 -42.844 -8.062 1 98.12 85 GLU A C 1
ATOM 690 O O . GLU A 1 85 ? -10.031 -43.531 -8.375 1 98.12 85 GLU A O 1
ATOM 695 N N . GLN A 1 86 ? -8.242 -43.156 -7.07 1 97.31 86 GLN A N 1
ATOM 696 C CA . GLN A 1 86 ? -8.539 -44.281 -6.207 1 97.31 86 GLN A CA 1
ATOM 697 C C . GLN A 1 86 ? -9.828 -44.062 -5.422 1 97.31 86 GLN A C 1
ATOM 699 O O . GLN A 1 86 ? -10.633 -44.969 -5.258 1 97.31 86 GLN A O 1
ATOM 704 N N . GLN A 1 87 ? -9.977 -42.875 -4.977 1 96.44 87 GLN A N 1
ATOM 705 C CA . GLN A 1 87 ? -11.156 -42.531 -4.203 1 96.44 87 GLN A CA 1
ATOM 706 C C . GLN A 1 87 ? -12.414 -42.531 -5.078 1 96.44 87 GLN A C 1
ATOM 708 O O . GLN A 1 87 ? -13.477 -42.969 -4.648 1 96.44 87 GLN A O 1
ATOM 713 N N . THR A 1 88 ? -12.297 -42.031 -6.312 1 96.19 88 THR A N 1
ATOM 714 C CA . THR A 1 88 ? -13.469 -41.844 -7.168 1 96.19 88 THR A CA 1
ATOM 715 C C . THR A 1 88 ? -13.672 -43.062 -8.062 1 96.19 88 THR A C 1
ATOM 717 O O . THR A 1 88 ? -14.758 -43.25 -8.625 1 96.19 88 THR A O 1
ATOM 720 N N . GLY A 1 89 ? -12.625 -43.781 -8.289 1 95.19 89 GLY A N 1
ATOM 721 C CA . GLY A 1 89 ? -12.695 -44.938 -9.164 1 95.19 89 GLY A CA 1
ATOM 722 C C . GLY A 1 89 ? -12.688 -44.562 -10.641 1 95.19 89 GLY A C 1
ATOM 723 O O . GLY A 1 89 ? -13.062 -45.375 -11.484 1 95.19 89 GLY A O 1
ATOM 724 N N . THR A 1 90 ? -12.367 -43.344 -10.906 1 96.31 90 THR A N 1
ATOM 725 C CA . THR A 1 90 ? -12.398 -42.875 -12.281 1 96.31 90 THR A CA 1
ATOM 726 C C . THR A 1 90 ? -11.141 -42.062 -12.602 1 96.31 90 THR A C 1
ATOM 728 O O . THR A 1 90 ? -10.672 -41.281 -11.781 1 96.31 90 THR A O 1
ATOM 731 N N . LYS A 1 91 ? -10.625 -42.344 -13.766 1 96.94 91 LYS A N 1
ATOM 732 C CA . LYS A 1 91 ? -9.5 -41.562 -14.266 1 96.94 91 LYS A CA 1
ATOM 733 C C . LYS A 1 91 ? -9.914 -40.125 -14.523 1 96.94 91 LYS A C 1
ATOM 735 O O . LYS A 1 91 ? -11.016 -39.844 -15 1 96.94 91 LYS A O 1
ATOM 740 N N . ILE A 1 92 ? -9.039 -39.188 -14.219 1 98.19 92 ILE A N 1
ATOM 741 C CA . ILE A 1 92 ? -9.352 -37.812 -14.562 1 98.19 92 ILE A CA 1
ATOM 742 C C . ILE A 1 92 ? -9.445 -37.656 -16.078 1 98.19 92 ILE A C 1
ATOM 744 O O . ILE A 1 92 ? -8.875 -38.469 -16.828 1 98.19 92 ILE A O 1
ATOM 748 N N . ASP A 1 93 ? -10.102 -36.625 -16.578 1 98 93 ASP A N 1
ATOM 749 C CA . ASP A 1 93 ? -10.367 -36.5 -18 1 98 93 ASP A CA 1
ATOM 750 C C . ASP A 1 93 ? -9.414 -35.5 -18.656 1 98 93 ASP A C 1
ATOM 752 O O . ASP A 1 93 ? -9.625 -35.094 -19.797 1 98 93 ASP A O 1
ATOM 756 N N . ALA A 1 94 ? -8.359 -35.125 -17.938 1 98.5 94 ALA A N 1
ATOM 757 C CA . ALA A 1 94 ? -7.422 -34.156 -18.469 1 98.5 94 ALA A CA 1
ATOM 758 C C . ALA A 1 94 ? -6.641 -34.719 -19.641 1 98.5 94 ALA A C 1
ATOM 760 O O . ALA A 1 94 ? -6.27 -35.875 -19.656 1 98.5 94 ALA A O 1
ATOM 761 N N . ASN A 1 95 ? -6.387 -33.875 -20.625 1 97.81 95 ASN A N 1
ATOM 762 C CA . ASN A 1 95 ? -5.492 -34.281 -21.703 1 97.81 95 ASN A CA 1
ATOM 763 C C . ASN A 1 95 ? -4.109 -33.656 -21.547 1 97.81 95 ASN A C 1
ATOM 765 O O . ASN A 1 95 ? -3.195 -33.969 -22.312 1 97.81 95 ASN A O 1
ATOM 769 N N . PHE A 1 96 ? -3.973 -32.719 -20.625 1 98.81 96 PHE A N 1
ATOM 770 C CA . PHE A 1 96 ? -2.672 -32.219 -20.203 1 98.81 96 PHE A CA 1
ATOM 771 C C . PHE A 1 96 ? -2.547 -32.219 -18.688 1 98.81 96 PHE A C 1
ATOM 773 O O . PHE A 1 96 ? -3.471 -31.812 -17.984 1 98.81 96 PHE A O 1
ATOM 780 N N . VAL A 1 97 ? -1.464 -32.688 -18.156 1 98.88 97 VAL A N 1
ATOM 781 C CA . VAL A 1 97 ? -1.136 -32.625 -16.734 1 98.88 97 VAL A CA 1
ATOM 782 C C . VAL A 1 97 ? 0.228 -31.969 -16.531 1 98.88 97 VAL A C 1
ATOM 784 O O . VAL A 1 97 ? 1.223 -32.406 -17.125 1 98.88 97 VAL A O 1
ATOM 787 N N . THR A 1 98 ? 0.304 -30.938 -15.789 1 98.88 98 THR A N 1
ATOM 788 C CA . THR A 1 98 ? 1.576 -30.266 -15.562 1 98.88 98 THR A CA 1
ATOM 789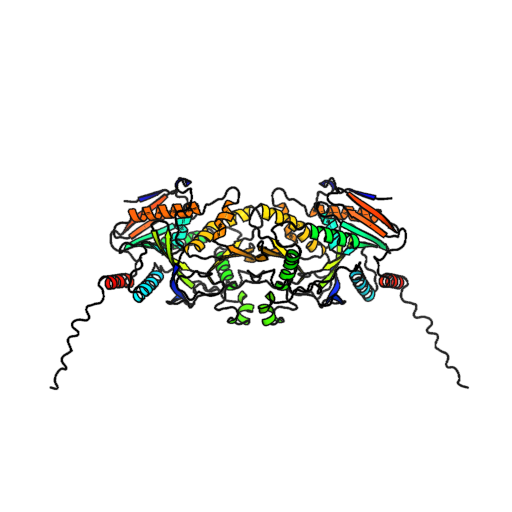 C C . THR A 1 98 ? 1.482 -29.328 -14.359 1 98.88 98 THR A C 1
ATOM 791 O O . THR A 1 98 ? 0.426 -29.219 -13.734 1 98.88 98 THR A O 1
ATOM 794 N N . TRP A 1 99 ? 2.582 -28.766 -14.055 1 98.69 99 TRP A N 1
ATOM 795 C CA . TRP A 1 99 ? 2.639 -27.75 -13.016 1 98.69 99 TRP A CA 1
ATOM 796 C C . TRP A 1 99 ? 2.197 -26.391 -13.555 1 98.69 99 TRP A C 1
ATOM 798 O O . TRP A 1 99 ? 2.449 -26.062 -14.711 1 98.69 99 TRP A O 1
ATOM 808 N N . ARG A 1 100 ? 1.615 -25.562 -12.688 1 98.44 100 ARG A N 1
ATOM 809 C CA . ARG A 1 100 ? 1.23 -24.188 -13.016 1 98.44 100 ARG A CA 1
ATOM 810 C C . ARG A 1 100 ? 2.41 -23.422 -13.586 1 98.44 100 ARG A C 1
ATOM 812 O O . ARG A 1 100 ? 2.23 -22.562 -14.461 1 98.44 100 ARG A O 1
ATOM 819 N N . GLY A 1 101 ? 3.574 -23.688 -13.078 1 97.62 101 GLY A N 1
ATOM 820 C CA . GLY A 1 101 ? 4.758 -22.984 -13.547 1 97.62 101 GLY A CA 1
ATOM 821 C C . GLY A 1 101 ? 5.039 -23.188 -15.023 1 97.62 101 GLY A C 1
ATOM 822 O O . GLY A 1 101 ? 5.441 -22.266 -15.727 1 97.62 101 GLY A O 1
ATOM 823 N N . MET A 1 102 ? 4.852 -24.375 -15.516 1 97.94 102 MET A N 1
ATOM 824 C CA . MET A 1 102 ? 5.055 -24.656 -16.922 1 97.94 102 MET A CA 1
ATOM 825 C C . MET A 1 102 ? 4.051 -23.906 -17.797 1 97.94 102 MET A C 1
ATOM 827 O O . MET A 1 102 ? 4.422 -23.297 -18.797 1 97.94 102 MET A O 1
ATOM 831 N N . MET A 1 103 ? 2.846 -23.969 -17.359 1 98.44 103 MET A N 1
ATOM 832 C CA . MET A 1 103 ? 1.8 -23.297 -18.125 1 98.44 103 MET A CA 1
ATOM 833 C C . MET A 1 103 ? 1.999 -21.781 -18.109 1 98.44 103 MET A C 1
ATOM 835 O O . MET A 1 103 ? 1.669 -21.094 -19.062 1 98.44 103 MET A O 1
ATOM 839 N N . THR A 1 104 ? 2.5 -21.266 -16.984 1 98.25 104 THR A N 1
ATOM 840 C CA . THR A 1 104 ? 2.811 -19.844 -16.891 1 98.25 104 THR A CA 1
ATOM 841 C C . THR A 1 104 ? 3.836 -19.453 -17.953 1 98.25 104 THR A C 1
ATOM 843 O O . THR A 1 104 ? 3.662 -18.453 -18.656 1 98.25 104 THR A O 1
ATOM 846 N N . LYS A 1 105 ? 4.859 -20.234 -18.078 1 97.75 105 LYS A N 1
ATOM 847 C CA . LYS A 1 105 ? 5.883 -19.969 -19.078 1 97.75 105 LYS A CA 1
ATOM 848 C C . LYS A 1 105 ? 5.293 -20.016 -20.484 1 97.75 105 LYS A C 1
ATOM 850 O O . LYS A 1 105 ? 5.633 -19.188 -21.328 1 97.75 105 LYS A O 1
ATOM 855 N N . ILE A 1 106 ? 4.414 -20.906 -20.703 1 98.19 106 ILE A N 1
ATOM 856 C CA . ILE A 1 106 ? 3.797 -21.078 -22.016 1 98.19 106 ILE A CA 1
ATOM 857 C C . ILE A 1 106 ? 2.932 -19.859 -22.328 1 98.19 106 ILE A C 1
ATOM 859 O O . ILE A 1 106 ? 3.066 -19.25 -23.391 1 98.19 106 ILE A O 1
ATOM 863 N N . LEU A 1 107 ? 2.072 -19.438 -21.406 1 98.38 107 LEU A N 1
ATOM 864 C CA . LEU A 1 107 ? 1.177 -18.312 -21.641 1 98.38 107 LEU A CA 1
ATOM 865 C C . LEU A 1 107 ? 1.968 -17.031 -21.844 1 98.38 107 LEU A C 1
ATOM 867 O O . LEU A 1 107 ? 1.567 -16.156 -22.625 1 98.38 107 LEU A O 1
ATOM 871 N N . ALA A 1 108 ? 3.072 -16.938 -21.156 1 97.94 108 ALA A N 1
ATOM 872 C CA . ALA A 1 108 ? 3.828 -15.695 -21.172 1 97.94 108 ALA A CA 1
ATOM 873 C C . ALA A 1 108 ? 4.715 -15.602 -22.406 1 97.94 108 ALA A C 1
ATOM 875 O O . ALA A 1 108 ? 5.215 -14.523 -22.75 1 97.94 108 ALA A O 1
ATOM 876 N N . ALA A 1 109 ? 4.926 -16.641 -23.109 1 97.31 109 ALA A N 1
ATOM 877 C CA . ALA A 1 109 ? 5.953 -16.75 -24.141 1 97.31 109 ALA A CA 1
ATOM 878 C C . ALA A 1 109 ? 5.695 -15.773 -25.281 1 97.31 109 ALA A C 1
ATOM 880 O O . ALA A 1 109 ? 6.629 -15.344 -25.969 1 97.31 109 ALA A O 1
ATOM 881 N N . VAL A 1 110 ? 4.512 -15.422 -25.469 1 97.19 110 VAL A N 1
ATOM 882 C CA . VAL A 1 110 ? 4.168 -14.547 -26.594 1 97.19 110 VAL A CA 1
ATOM 883 C C . VAL A 1 110 ? 4.734 -13.148 -26.359 1 97.19 110 VAL A C 1
ATOM 885 O O . VAL A 1 110 ? 5.074 -12.438 -27.312 1 97.19 110 VAL A O 1
ATOM 888 N N . PHE A 1 111 ? 4.926 -12.766 -25.062 1 96.31 111 PHE A N 1
ATOM 889 C CA . PHE A 1 111 ? 5.383 -11.414 -24.766 1 96.31 111 PHE A CA 1
ATOM 890 C C . PHE A 1 111 ? 6.707 -11.445 -24 1 96.31 111 PHE A C 1
ATOM 892 O O . PHE A 1 111 ? 7.418 -10.438 -23.938 1 96.31 111 PHE A O 1
ATOM 899 N N . GLU A 1 112 ? 6.996 -12.57 -23.344 1 93.94 112 GLU A N 1
ATOM 900 C CA . GLU A 1 112 ? 8.227 -12.711 -22.562 1 93.94 112 GLU A CA 1
ATOM 901 C C . GLU A 1 112 ? 9.391 -13.125 -23.469 1 93.94 112 GLU A C 1
ATOM 903 O O . GLU A 1 112 ? 9.422 -14.242 -23.984 1 93.94 112 GLU A O 1
ATOM 908 N N . GLN A 1 113 ? 10.398 -12.266 -23.531 1 89.88 113 GLN A N 1
ATOM 909 C CA . GLN A 1 113 ? 11.477 -12.57 -24.469 1 89.88 113 GLN A CA 1
ATOM 910 C C . GLN A 1 113 ? 12.742 -12.992 -23.719 1 89.88 113 GLN A C 1
ATOM 912 O O . GLN A 1 113 ? 13.586 -13.711 -24.266 1 89.88 113 GLN A O 1
ATOM 917 N N . ASN A 1 114 ? 12.781 -12.609 -22.531 1 88.44 114 ASN A N 1
ATOM 918 C CA . ASN A 1 114 ? 14.047 -12.742 -21.812 1 88.44 114 ASN A CA 1
ATOM 919 C C . ASN A 1 114 ? 14.148 -14.094 -21.109 1 88.44 114 ASN A C 1
ATOM 921 O O . ASN A 1 114 ? 15.25 -14.523 -20.75 1 88.44 114 ASN A O 1
ATOM 925 N N . ASP A 1 115 ? 13.094 -14.734 -20.938 1 88.75 115 ASP A N 1
ATOM 926 C CA . ASP A 1 115 ? 13.109 -16.016 -20.234 1 88.75 115 ASP A CA 1
ATOM 927 C C . ASP A 1 115 ? 12.867 -17.172 -21.203 1 88.75 115 ASP A C 1
ATOM 929 O O . ASP A 1 115 ? 11.805 -17.266 -21.828 1 88.75 115 ASP A O 1
ATOM 933 N N . GLY A 1 116 ? 13.859 -18.031 -21.328 1 93.44 116 GLY A N 1
ATOM 934 C CA . GLY A 1 116 ? 13.641 -19.281 -22.031 1 93.44 116 GLY A CA 1
ATOM 935 C C . GLY A 1 116 ? 13.164 -20.406 -21.109 1 93.44 116 GLY A C 1
ATOM 936 O O . GLY A 1 116 ? 13.008 -20.203 -19.906 1 93.44 116 GLY A O 1
ATOM 937 N N . PHE A 1 117 ? 12.844 -21.594 -21.75 1 97.12 117 PHE A N 1
ATOM 938 C CA . PHE A 1 117 ? 12.5 -22.75 -20.938 1 97.12 117 PHE A CA 1
ATOM 939 C C . PHE A 1 117 ? 12.758 -24.047 -21.688 1 97.12 117 PHE A C 1
ATOM 941 O O . PHE A 1 117 ? 12.867 -24.047 -22.906 1 97.12 117 PHE A O 1
ATOM 948 N N . GLU A 1 118 ? 13 -25.047 -20.938 1 98 118 GLU A N 1
ATOM 949 C CA . GLU A 1 118 ? 13.047 -26.422 -21.422 1 98 118 GLU A CA 1
ATOM 950 C C . GLU A 1 118 ? 12.172 -27.328 -20.562 1 98 118 GLU A C 1
ATOM 952 O O . GLU A 1 118 ? 12.234 -27.297 -19.344 1 98 118 GLU A O 1
ATOM 957 N N . MET A 1 119 ? 11.328 -28.094 -21.281 1 98.56 119 MET A N 1
ATOM 958 C CA . MET A 1 119 ? 10.391 -29 -20.641 1 98.56 119 MET A CA 1
ATOM 959 C C . MET A 1 119 ? 10.453 -30.391 -21.266 1 98.56 119 MET A C 1
ATOM 961 O O . MET A 1 119 ? 10.867 -30.531 -22.422 1 98.56 119 MET A O 1
ATOM 965 N N . ASN A 1 120 ? 10.133 -31.359 -20.469 1 98.5 120 ASN A N 1
ATOM 966 C CA . ASN A 1 120 ? 9.93 -32.719 -20.969 1 98.5 120 ASN A CA 1
ATOM 967 C C . ASN A 1 120 ? 8.445 -33.062 -21.031 1 98.5 120 ASN A C 1
ATOM 969 O O . ASN A 1 120 ? 7.672 -32.656 -20.172 1 98.5 120 ASN A O 1
ATOM 973 N N . ALA A 1 121 ? 8.102 -33.875 -22.047 1 98.62 121 ALA A N 1
ATOM 974 C CA . ALA A 1 121 ? 6.707 -34.281 -22.203 1 98.62 121 ALA A CA 1
ATOM 975 C C . ALA A 1 121 ? 6.609 -35.75 -22.625 1 98.62 121 ALA A C 1
ATOM 977 O O . ALA A 1 121 ? 7.52 -36.281 -23.266 1 98.62 121 ALA A O 1
ATOM 978 N N . THR A 1 122 ? 5.598 -36.406 -22.219 1 98.62 122 THR A N 1
ATOM 979 C CA . THR A 1 122 ? 5.289 -37.75 -22.656 1 98.62 122 THR A CA 1
ATOM 980 C C . THR A 1 122 ? 3.779 -37.969 -22.781 1 98.62 122 THR A C 1
ATOM 982 O O . THR A 1 122 ? 3.002 -37.281 -22.109 1 98.62 122 THR A O 1
ATOM 985 N N . LEU A 1 123 ? 3.406 -38.781 -23.734 1 98.31 123 LEU A N 1
ATOM 986 C CA . LEU A 1 123 ? 2.006 -39.125 -23.938 1 98.31 123 LEU A CA 1
ATOM 987 C C . LEU A 1 123 ? 1.682 -40.469 -23.266 1 98.31 123 LEU A C 1
ATOM 989 O O . LEU A 1 123 ? 2.355 -41.469 -23.516 1 98.31 123 LEU A O 1
ATOM 993 N N . TYR A 1 124 ? 0.752 -40.469 -22.391 1 97.5 124 TYR A N 1
ATOM 994 C CA . TYR A 1 124 ? 0.315 -41.688 -21.703 1 97.5 124 TYR A CA 1
ATOM 995 C C . TYR A 1 124 ? -1.203 -41.75 -21.578 1 97.5 124 TYR A C 1
ATOM 997 O O . TYR A 1 124 ? -1.803 -40.875 -20.953 1 97.5 124 TYR A O 1
ATOM 1005 N N . GLN A 1 125 ? -1.868 -42.719 -22.203 1 96 125 GLN A N 1
ATOM 1006 C CA . GLN A 1 125 ? -3.309 -42.938 -22.156 1 96 125 GLN A CA 1
ATOM 1007 C C . GLN A 1 125 ? -4.078 -41.688 -22.547 1 96 125 GLN A C 1
ATOM 1009 O O . GLN A 1 125 ? -4.992 -41.25 -21.844 1 96 125 GLN A O 1
ATOM 1014 N N . GLY A 1 126 ? -3.693 -41 -23.562 1 96 126 GLY A N 1
ATOM 1015 C CA . GLY A 1 126 ? -4.426 -39.906 -24.141 1 96 126 GLY A CA 1
ATOM 1016 C C . GLY A 1 126 ? -4.152 -38.594 -23.438 1 96 126 GLY A C 1
ATOM 1017 O O . GLY A 1 126 ? -4.828 -37.594 -23.703 1 96 126 GLY A O 1
ATOM 1018 N N . CYS A 1 127 ? -3.213 -38.594 -22.562 1 98.06 127 CYS A N 1
ATOM 1019 C CA . CYS A 1 127 ? -2.871 -37.406 -21.797 1 98.06 127 CYS A CA 1
ATOM 1020 C C . CYS A 1 127 ? -1.388 -37.062 -21.938 1 98.06 127 CYS A C 1
ATOM 1022 O O . CYS A 1 127 ? -0.542 -37.969 -21.844 1 98.06 127 CYS A O 1
ATOM 1024 N N . ILE A 1 128 ? -1.068 -35.781 -22.219 1 98.81 128 ILE A N 1
ATOM 1025 C CA . ILE A 1 128 ? 0.32 -35.344 -22.266 1 98.81 128 ILE A CA 1
ATOM 1026 C C . ILE A 1 128 ? 0.743 -34.812 -20.891 1 98.81 128 ILE A C 1
ATOM 1028 O O . ILE A 1 128 ? 0.116 -33.906 -20.344 1 98.81 128 ILE A O 1
ATOM 1032 N N . PHE A 1 129 ? 1.769 -35.438 -20.328 1 98.88 129 PHE A N 1
ATOM 1033 C CA . PHE A 1 129 ? 2.373 -35 -19.078 1 98.88 129 PHE A CA 1
ATOM 1034 C C . PHE A 1 129 ? 3.611 -34.156 -19.328 1 98.88 129 PHE A C 1
ATOM 1036 O O . PHE A 1 129 ? 4.496 -34.562 -20.094 1 98.88 129 PHE A O 1
ATOM 1043 N N . ILE A 1 130 ? 3.674 -32.969 -18.703 1 98.88 130 ILE A N 1
ATOM 1044 C CA . ILE A 1 130 ? 4.77 -32.031 -18.969 1 98.88 130 ILE A CA 1
ATOM 1045 C C . ILE A 1 130 ? 5.469 -31.688 -17.656 1 98.88 130 ILE A C 1
ATOM 1047 O O . ILE A 1 130 ? 4.812 -31.406 -16.656 1 98.88 130 ILE A O 1
ATOM 1051 N N . GLU A 1 131 ? 6.758 -31.766 -17.641 1 98.5 131 GLU A N 1
ATOM 1052 C CA . GLU A 1 131 ? 7.551 -31.359 -16.484 1 98.5 131 GLU A CA 1
ATOM 1053 C C . GLU A 1 131 ? 8.688 -30.422 -16.891 1 98.5 131 GLU A C 1
ATOM 1055 O O . GLU A 1 131 ? 9.008 -30.312 -18.078 1 98.5 131 GLU A O 1
ATOM 1060 N N . GLU A 1 132 ? 9.242 -29.766 -15.898 1 97.12 132 GLU A N 1
ATOM 1061 C CA . GLU A 1 132 ? 10.422 -28.938 -16.141 1 97.12 132 GLU A CA 1
ATOM 1062 C C . GLU A 1 132 ? 11.656 -29.797 -16.391 1 97.12 132 GLU A C 1
ATOM 1064 O O . GLU A 1 132 ? 11.836 -30.828 -15.742 1 97.12 132 GLU A O 1
ATOM 1069 N N . ASN A 1 133 ? 12.406 -29.406 -17.359 1 97.06 133 ASN A N 1
ATOM 1070 C CA . ASN A 1 133 ? 13.719 -30.031 -17.469 1 97.06 133 ASN A CA 1
ATOM 1071 C C . ASN A 1 133 ? 14.656 -29.594 -16.359 1 97.06 133 ASN A C 1
ATOM 1073 O O . ASN A 1 133 ? 15.117 -28.453 -16.344 1 97.06 133 ASN A O 1
ATOM 1077 N N . HIS A 1 134 ? 14.953 -30.5 -15.523 1 95.56 134 HIS A N 1
ATOM 1078 C CA . HIS A 1 134 ? 15.703 -30.203 -14.312 1 95.56 134 HIS A CA 1
ATOM 1079 C C . HIS A 1 134 ? 17.125 -29.75 -14.633 1 95.56 134 HIS A C 1
ATOM 1081 O O . HIS A 1 134 ? 17.641 -28.828 -13.984 1 95.56 134 HIS A O 1
ATOM 1087 N N . ALA A 1 135 ? 17.766 -30.375 -15.547 1 93.56 135 ALA A N 1
ATOM 1088 C CA . ALA A 1 135 ? 19.125 -30.016 -15.922 1 93.56 135 ALA A CA 1
ATOM 1089 C C . ALA A 1 135 ? 19.188 -28.578 -16.422 1 93.56 135 ALA A C 1
ATOM 1091 O O . ALA A 1 135 ? 20.125 -27.844 -16.078 1 93.56 135 ALA A O 1
ATOM 1092 N N . TYR A 1 136 ? 18.281 -28.266 -17.172 1 93.56 136 TYR A N 1
ATOM 1093 C CA . TYR A 1 136 ? 18.219 -26.906 -17.672 1 93.56 136 TYR A CA 1
ATOM 1094 C C . TYR A 1 136 ? 18 -25.906 -16.547 1 93.56 136 TYR A C 1
ATOM 1096 O O . TYR A 1 136 ? 18.641 -24.859 -16.484 1 93.56 136 TYR A O 1
ATOM 1104 N N . LYS A 1 137 ? 17.062 -26.234 -15.75 1 91.94 137 LYS A N 1
ATOM 1105 C CA . LYS A 1 137 ? 16.766 -25.391 -14.602 1 91.94 137 LYS A CA 1
ATOM 1106 C C . LYS A 1 137 ? 18.031 -25.141 -13.773 1 91.94 137 LYS A C 1
ATOM 1108 O O . LYS A 1 137 ? 18.328 -24 -13.406 1 91.94 137 LYS A O 1
ATOM 1113 N N . MET A 1 138 ? 18.75 -26.141 -13.531 1 91.38 138 MET A N 1
ATOM 1114 C CA . MET A 1 138 ? 19.969 -26.047 -12.727 1 91.38 138 MET A CA 1
ATOM 1115 C C . MET A 1 138 ? 21.031 -25.234 -13.445 1 91.38 138 MET A C 1
ATOM 1117 O O . MET A 1 138 ? 21.75 -24.453 -12.82 1 91.38 138 MET A O 1
ATOM 1121 N N . ALA A 1 139 ? 21.109 -25.391 -14.68 1 90.06 139 ALA A N 1
ATOM 1122 C CA . ALA A 1 139 ? 22.078 -24.641 -15.477 1 90.06 139 ALA A CA 1
ATOM 1123 C C . ALA A 1 139 ? 21.766 -23.156 -15.469 1 90.06 139 ALA A C 1
ATOM 1125 O O . ALA A 1 139 ? 22.672 -22.328 -15.344 1 90.06 139 ALA A O 1
ATOM 1126 N N . MET A 1 140 ? 20.547 -22.859 -15.586 1 86.62 140 MET A N 1
ATOM 1127 C CA . MET A 1 140 ? 20.109 -21.453 -15.594 1 86.62 140 MET A CA 1
ATOM 1128 C C . MET A 1 140 ? 20.375 -20.812 -14.234 1 86.62 140 MET A C 1
ATOM 1130 O O . MET A 1 140 ? 20.781 -19.641 -14.164 1 86.62 140 MET A O 1
ATOM 1134 N N . ARG A 1 141 ? 20.094 -21.5 -13.242 1 84.44 141 ARG A N 1
ATOM 1135 C CA . ARG A 1 141 ? 20.328 -21 -11.898 1 84.44 141 ARG A CA 1
ATOM 1136 C C . ARG A 1 141 ? 21.812 -20.688 -11.68 1 84.44 141 ARG A C 1
ATOM 1138 O O . ARG A 1 141 ? 22.141 -19.672 -11.07 1 84.44 141 ARG A O 1
ATOM 1145 N N . ARG A 1 142 ? 22.625 -21.469 -12.133 1 82.69 142 ARG A N 1
ATOM 1146 C CA . ARG A 1 142 ? 24.078 -21.281 -12 1 82.69 142 ARG A CA 1
ATOM 1147 C C . ARG A 1 142 ? 24.516 -20.031 -12.758 1 82.69 142 ARG A C 1
ATOM 1149 O O . ARG A 1 142 ? 25.359 -19.266 -12.266 1 82.69 142 ARG A O 1
ATOM 1156 N N . SER A 1 143 ? 23.938 -19.844 -13.789 1 81.31 143 SER A N 1
ATOM 1157 C CA . SER A 1 143 ? 24.312 -18.703 -14.617 1 81.31 143 SER A CA 1
ATOM 1158 C C . SER A 1 143 ? 23.859 -17.391 -13.977 1 81.31 143 SER A C 1
ATOM 1160 O O . SER A 1 143 ? 24.562 -16.375 -14.055 1 81.31 143 SER A O 1
ATOM 1162 N N . GLU A 1 144 ? 22.719 -17.438 -13.375 1 76.81 144 GLU A N 1
ATOM 1163 C CA . GLU A 1 144 ? 22.188 -16.234 -12.727 1 76.81 144 GLU A CA 1
ATOM 1164 C C . GLU A 1 144 ? 23.031 -15.828 -11.523 1 76.81 144 GLU A C 1
ATOM 1166 O O . GLU A 1 144 ? 23.219 -14.641 -11.258 1 76.81 144 GLU A O 1
ATOM 1171 N N . THR A 1 145 ? 23.453 -16.719 -10.852 1 73.06 145 THR A N 1
ATOM 1172 C CA . THR A 1 145 ? 24.281 -16.469 -9.68 1 73.06 145 THR A CA 1
ATOM 1173 C C . THR A 1 145 ? 25.609 -15.836 -10.086 1 73.06 145 THR A C 1
ATOM 1175 O O . THR A 1 145 ? 26.156 -15.016 -9.352 1 73.06 145 THR A O 1
ATOM 1178 N N . GLN A 1 146 ? 25.969 -16.109 -11.242 1 70.06 146 GLN A N 1
ATOM 1179 C CA . GLN A 1 146 ? 27.25 -15.617 -11.711 1 70.06 146 GLN A CA 1
ATOM 1180 C C . GLN A 1 146 ? 27.125 -14.195 -12.25 1 70.06 146 GLN A C 1
ATOM 1182 O O . GLN A 1 146 ? 28.094 -13.438 -12.234 1 70.06 146 GLN A O 1
ATOM 1187 N N . ARG A 1 147 ? 26 -13.891 -12.625 1 60.62 147 ARG A N 1
ATOM 1188 C CA . ARG A 1 147 ? 25.812 -12.578 -13.242 1 60.62 147 ARG A CA 1
ATOM 1189 C C . ARG A 1 147 ? 25.547 -11.508 -12.188 1 60.62 147 ARG A C 1
ATOM 1191 O O . ARG A 1 147 ? 25.172 -10.383 -12.516 1 60.62 147 ARG A O 1
ATOM 1198 N N . HIS A 1 148 ? 25.781 -11.672 -11.148 1 60.53 148 HIS A N 1
ATOM 1199 C CA . HIS A 1 148 ? 25.438 -10.68 -10.133 1 60.53 148 HIS A CA 1
ATOM 1200 C C . HIS A 1 148 ? 26.078 -9.336 -10.438 1 60.53 148 HIS A C 1
ATOM 1202 O O . HIS A 1 148 ? 27.297 -9.25 -10.656 1 60.53 148 HIS A O 1
ATOM 1208 N N . ARG A 1 149 ? 25.281 -8.406 -10.75 1 54.88 149 ARG A N 1
ATOM 1209 C CA . ARG A 1 149 ? 25.734 -7.039 -10.992 1 54.88 149 ARG A CA 1
ATOM 1210 C C . ARG A 1 149 ? 26.344 -6.426 -9.742 1 54.88 149 ARG A C 1
ATOM 1212 O O . ARG A 1 149 ? 25.922 -6.742 -8.625 1 54.88 149 ARG A O 1
ATOM 1219 N N . ARG A 1 150 ? 27.203 -5.434 -9.914 1 58.56 150 ARG A N 1
ATOM 1220 C CA . ARG A 1 150 ? 27.906 -4.602 -8.938 1 58.56 150 ARG A CA 1
ATOM 1221 C C . ARG A 1 150 ? 26.969 -3.574 -8.32 1 58.56 150 ARG A C 1
ATOM 1223 O O . ARG A 1 150 ? 26.234 -2.889 -9.039 1 58.56 150 ARG A O 1
ATOM 1230 N N . GLY A 1 151 ? 26.641 -3.576 -7.004 1 64.62 151 GLY A N 1
ATOM 1231 C CA . GLY A 1 151 ? 26.125 -2.49 -6.191 1 64.62 151 GLY A CA 1
ATOM 1232 C C . GLY A 1 151 ? 24.766 -2.801 -5.586 1 64.62 151 GLY A C 1
ATOM 1233 O O . GLY A 1 151 ? 24.312 -2.092 -4.688 1 64.62 151 GLY A O 1
ATOM 1234 N N . GLY A 1 152 ? 23.969 -3.758 -6.082 1 72.5 152 GLY A N 1
ATOM 1235 C CA . GLY A 1 152 ? 22.703 -4.062 -5.43 1 72.5 152 GLY A CA 1
ATOM 1236 C C . GLY A 1 152 ? 22.766 -5.312 -4.57 1 72.5 152 GLY A C 1
ATOM 1237 O O . GLY A 1 152 ? 23.828 -5.93 -4.438 1 72.5 152 GLY A O 1
ATOM 1238 N N . PRO A 1 153 ? 21.75 -5.477 -3.799 1 83.44 153 PRO A N 1
ATOM 1239 C CA . PRO A 1 153 ? 21.734 -6.684 -2.973 1 83.44 153 PRO A CA 1
ATOM 1240 C C . PRO A 1 153 ? 21.875 -7.965 -3.795 1 83.44 153 PRO A C 1
ATOM 1242 O O . PRO A 1 153 ? 21.438 -8.016 -4.949 1 83.44 153 PRO A O 1
ATOM 1245 N N . PRO A 1 154 ? 22.547 -8.867 -3.193 1 86.44 154 PRO A N 1
ATOM 1246 C CA . PRO A 1 154 ? 22.719 -10.156 -3.859 1 86.44 154 PRO A CA 1
ATOM 1247 C C . PRO A 1 154 ? 21.375 -10.805 -4.227 1 86.44 154 PRO A C 1
ATOM 1249 O O . PRO A 1 154 ? 20.391 -10.625 -3.512 1 86.44 154 PRO A O 1
ATOM 1252 N N . PRO A 1 155 ? 21.438 -11.539 -5.293 1 87.06 155 PRO A N 1
ATOM 1253 C CA . PRO A 1 155 ? 20.219 -12.203 -5.742 1 87.06 155 PRO A CA 1
ATOM 1254 C C . PRO A 1 155 ? 19.609 -13.102 -4.668 1 87.06 155 PRO A C 1
ATOM 1256 O O . PRO A 1 155 ? 18.375 -13.211 -4.574 1 87.06 155 PRO A O 1
ATOM 1259 N N . GLU A 1 156 ? 20.422 -13.688 -3.867 1 90.12 156 GLU A N 1
ATOM 1260 C CA . GLU A 1 156 ? 19.938 -14.586 -2.824 1 90.12 156 GLU A CA 1
ATOM 1261 C C . GLU A 1 156 ? 19.125 -13.82 -1.784 1 90.12 156 GLU A C 1
ATOM 1263 O O . GLU A 1 156 ? 18.125 -14.336 -1.271 1 90.12 156 GLU A O 1
ATOM 1268 N N . VAL A 1 157 ? 19.578 -12.672 -1.527 1 93.69 157 VAL A N 1
ATOM 1269 C CA . VAL A 1 157 ? 18.875 -11.844 -0.556 1 93.69 157 VAL A CA 1
ATOM 1270 C C . VAL A 1 157 ? 17.531 -11.391 -1.139 1 93.69 157 VAL A C 1
ATOM 1272 O O . VAL A 1 157 ? 16.516 -11.383 -0.44 1 93.69 157 VAL A O 1
ATOM 1275 N N . MET A 1 158 ? 17.531 -11.055 -2.367 1 92.19 158 MET A N 1
ATOM 1276 C CA . MET A 1 158 ? 16.297 -10.641 -3.029 1 92.19 158 MET A CA 1
ATOM 1277 C C . MET A 1 158 ? 15.289 -11.773 -3.051 1 92.19 158 MET A C 1
ATOM 1279 O O . MET A 1 158 ? 14.094 -11.547 -2.848 1 92.19 158 MET A O 1
ATOM 1283 N N . GLN A 1 159 ? 15.781 -12.93 -3.338 1 93.44 159 GLN A N 1
ATOM 1284 C CA . GLN A 1 159 ? 14.906 -14.094 -3.271 1 93.44 159 GLN A CA 1
ATOM 1285 C C . GLN A 1 159 ? 14.359 -14.289 -1.861 1 93.44 159 GLN A C 1
ATOM 1287 O O . GLN A 1 159 ? 13.172 -14.555 -1.684 1 93.44 159 GLN A O 1
ATOM 1292 N N . PHE A 1 160 ? 15.242 -14.117 -0.898 1 97.06 160 PHE A N 1
ATOM 1293 C CA . PHE A 1 160 ? 14.867 -14.258 0.502 1 97.06 160 PHE A CA 1
ATOM 1294 C C . PHE A 1 160 ? 13.773 -13.258 0.869 1 97.06 160 PHE A C 1
ATOM 1296 O O . PHE A 1 160 ? 12.883 -13.57 1.659 1 97.06 160 PHE A O 1
ATOM 1303 N N . TRP A 1 161 ? 13.773 -12.062 0.335 1 98 161 TRP A N 1
ATOM 1304 C CA . TRP A 1 161 ? 12.773 -11.047 0.627 1 98 161 TRP A CA 1
ATOM 1305 C C . TRP A 1 161 ? 11.367 -11.555 0.32 1 98 161 TRP A C 1
ATOM 1307 O O . TRP A 1 161 ? 10.422 -11.281 1.064 1 98 161 TRP A O 1
ATOM 1317 N N . GLY A 1 162 ? 11.242 -12.32 -0.783 1 97.81 162 GLY A N 1
ATOM 1318 C CA . GLY A 1 162 ? 9.953 -12.914 -1.105 1 97.81 162 GLY A CA 1
ATOM 1319 C C . GLY A 1 162 ? 9.453 -13.875 -0.045 1 97.81 162 GLY A C 1
ATOM 1320 O O . GLY A 1 162 ? 8.305 -13.797 0.387 1 97.81 162 GLY A O 1
ATOM 1321 N N . TYR A 1 163 ? 10.359 -14.695 0.4 1 97.62 163 TYR A N 1
ATOM 1322 C CA . TYR A 1 163 ? 9.992 -15.688 1.409 1 97.62 163 TYR A CA 1
ATOM 1323 C C . TYR A 1 163 ? 9.703 -15.016 2.748 1 97.62 163 TYR A C 1
ATOM 1325 O O . TYR A 1 163 ? 8.812 -15.445 3.484 1 97.62 163 TYR A O 1
ATOM 1333 N N . LYS A 1 164 ? 10.523 -14.023 3.047 1 98.56 164 LYS A N 1
ATOM 1334 C CA . LYS A 1 164 ? 10.305 -13.289 4.289 1 98.56 164 LYS A CA 1
ATOM 1335 C C . LYS A 1 164 ? 8.953 -12.586 4.277 1 98.56 164 LYS A C 1
ATOM 1337 O O . LYS A 1 164 ? 8.219 -12.617 5.266 1 98.56 164 LYS A O 1
ATOM 1342 N N . PHE A 1 165 ? 8.617 -11.969 3.174 1 98.69 165 PHE A N 1
ATOM 1343 C CA . PHE A 1 165 ? 7.32 -11.32 3.053 1 98.69 165 PHE A CA 1
ATOM 1344 C C . PHE A 1 165 ? 6.191 -12.32 3.242 1 98.69 165 PHE A C 1
ATOM 1346 O O . PHE A 1 165 ? 5.203 -12.031 3.918 1 98.69 165 PHE A O 1
ATOM 1353 N N . GLU A 1 166 ? 6.352 -13.43 2.629 1 98 166 GLU A N 1
ATOM 1354 C CA . GLU A 1 166 ? 5.363 -14.484 2.811 1 98 166 GLU A CA 1
ATOM 1355 C C . GLU A 1 166 ? 5.223 -14.867 4.281 1 98 166 GLU A C 1
ATOM 1357 O O . GLU A 1 166 ? 4.109 -15.016 4.785 1 98 166 GLU A O 1
ATOM 1362 N N . THR A 1 167 ? 6.309 -15 4.918 1 97.62 167 THR A N 1
ATOM 1363 C CA . THR A 1 167 ? 6.316 -15.367 6.332 1 97.62 167 THR A CA 1
ATOM 1364 C C . THR A 1 167 ? 5.613 -14.297 7.168 1 97.62 167 THR A C 1
ATOM 1366 O O . THR A 1 167 ? 4.836 -14.625 8.062 1 97.62 167 THR A O 1
ATOM 1369 N N . LEU A 1 168 ? 5.863 -13.078 6.879 1 97.69 168 LEU A N 1
ATOM 1370 C CA . LEU A 1 168 ? 5.258 -11.969 7.605 1 97.69 168 LEU A CA 1
ATOM 1371 C C . LEU A 1 168 ? 3.762 -11.883 7.32 1 97.69 168 LEU A C 1
ATOM 1373 O O . LEU A 1 168 ? 2.992 -11.414 8.164 1 97.69 168 LEU A O 1
ATOM 1377 N N . SER A 1 169 ? 3.332 -12.391 6.176 1 97.81 169 SER A N 1
ATOM 1378 C CA . SER A 1 169 ? 1.983 -12.133 5.68 1 97.81 169 SER A CA 1
ATOM 1379 C C . SER A 1 169 ? 1.083 -13.344 5.867 1 97.81 169 SER A C 1
ATOM 1381 O O . SER A 1 169 ? 0.018 -13.438 5.254 1 97.81 169 SER A O 1
ATOM 1383 N N . THR A 1 170 ? 1.521 -14.32 6.578 1 97.25 170 THR A N 1
ATOM 1384 C CA . THR A 1 170 ? 0.688 -15.508 6.727 1 97.25 170 THR A CA 1
ATOM 1385 C C . THR A 1 170 ? 0.667 -15.977 8.18 1 97.25 170 THR A C 1
ATOM 1387 O O . THR A 1 170 ? 1.557 -15.633 8.961 1 97.25 170 THR A O 1
ATOM 1390 N N . MET A 1 171 ? -0.406 -16.734 8.523 1 95.81 171 MET A N 1
ATOM 1391 C CA . MET A 1 171 ? -0.603 -17.391 9.812 1 95.81 171 MET A CA 1
ATOM 1392 C C . MET A 1 171 ? -0.908 -18.875 9.617 1 95.81 171 MET A C 1
ATOM 1394 O O . MET 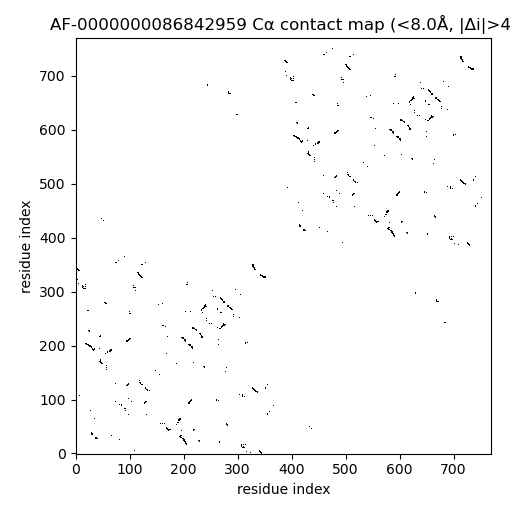A 1 171 ? -1.477 -19.266 8.602 1 95.81 171 MET A O 1
ATOM 1398 N N . PRO A 1 172 ? -0.558 -19.688 10.586 1 94.38 172 PRO A N 1
ATOM 1399 C CA . PRO A 1 172 ? -0.792 -21.141 10.461 1 94.38 172 PRO A CA 1
ATOM 1400 C C . PRO A 1 172 ? -2.244 -21.516 10.727 1 94.38 172 PRO A C 1
ATOM 1402 O O . PRO A 1 172 ? -2.631 -22.672 10.508 1 94.38 172 PRO A O 1
ATOM 1405 N N . ALA A 1 173 ? -2.99 -20.578 11.266 1 93.5 173 ALA A N 1
ATOM 1406 C CA . ALA A 1 173 ? -4.41 -20.75 11.562 1 93.5 173 ALA A CA 1
ATOM 1407 C C . ALA A 1 173 ? -5.172 -19.438 11.43 1 93.5 173 ALA A C 1
ATOM 1409 O O . ALA A 1 173 ? -4.594 -18.406 11.055 1 93.5 173 ALA A O 1
ATOM 1410 N N . THR A 1 174 ? -6.461 -19.547 11.68 1 90.12 174 THR A N 1
ATOM 1411 C CA . THR A 1 174 ? -7.246 -18.312 11.641 1 90.12 174 THR A CA 1
ATOM 1412 C C . THR A 1 174 ? -6.75 -17.328 12.695 1 90.12 174 THR A C 1
ATOM 1414 O O . THR A 1 174 ? -6.051 -17.703 13.633 1 90.12 174 THR A O 1
ATOM 1417 N N . TRP A 1 175 ? -7.09 -16.125 12.453 1 84.12 175 TRP A N 1
ATOM 1418 C CA . TRP A 1 175 ? -6.621 -15.062 13.336 1 84.12 175 TRP A CA 1
ATOM 1419 C C . TRP A 1 175 ? -6.992 -15.352 14.781 1 84.12 175 TRP A C 1
ATOM 1421 O O . TRP A 1 175 ? -6.168 -15.18 15.688 1 84.12 175 TRP A O 1
ATOM 1431 N N . ASP A 1 176 ? -8.203 -15.805 15.047 1 83.62 176 ASP A N 1
ATOM 1432 C CA . ASP A 1 176 ? -8.703 -16.031 16.406 1 83.62 176 ASP A CA 1
ATOM 1433 C C . ASP A 1 176 ? -7.988 -17.219 17.062 1 83.62 176 ASP A C 1
ATOM 1435 O O . ASP A 1 176 ? -7.867 -17.266 18.281 1 83.62 176 ASP A O 1
ATOM 1439 N N . GLU A 1 177 ? -7.441 -18.094 16.234 1 90.38 177 GLU A N 1
ATOM 1440 C CA . GLU A 1 177 ? -6.789 -19.297 16.75 1 90.38 177 GLU A CA 1
ATOM 1441 C C . GLU A 1 177 ? -5.281 -19.094 16.875 1 90.38 177 GLU A C 1
ATOM 1443 O O . GLU A 1 177 ? -4.586 -19.938 17.453 1 90.38 177 GLU A O 1
ATOM 1448 N N . THR A 1 178 ? -4.77 -18.031 16.359 1 92.25 178 THR A N 1
ATOM 1449 C CA . THR A 1 178 ? -3.332 -17.797 16.375 1 92.25 178 THR A CA 1
ATOM 1450 C C . THR A 1 178 ? -2.934 -17.016 17.625 1 92.25 178 THR A C 1
ATOM 1452 O O . THR A 1 178 ? -3.471 -15.945 17.906 1 92.25 178 THR A O 1
ATOM 1455 N N . PRO A 1 179 ? -1.972 -17.5 18.391 1 91.38 179 PRO A N 1
ATOM 1456 C CA . PRO A 1 179 ? -1.564 -16.812 19.609 1 91.38 179 PRO A CA 1
ATOM 1457 C C . PRO A 1 179 ? -0.993 -15.414 19.359 1 91.38 179 PRO A C 1
ATOM 1459 O O . PRO A 1 179 ? -0.32 -15.203 18.344 1 91.38 179 PRO A O 1
ATOM 1462 N N . ARG A 1 180 ? -1.16 -14.539 20.281 1 86.81 180 ARG A N 1
ATOM 1463 C CA . ARG A 1 180 ? -0.705 -13.156 20.188 1 86.81 180 ARG A CA 1
ATOM 1464 C C . ARG A 1 180 ? 0.811 -13.086 20.031 1 86.81 180 ARG A C 1
ATOM 1466 O O . ARG A 1 180 ? 1.323 -12.297 19.234 1 86.81 180 ARG A O 1
ATOM 1473 N N . ASN A 1 181 ? 1.42 -13.883 20.828 1 89.25 181 ASN A N 1
ATOM 1474 C CA . ASN A 1 181 ? 2.879 -13.867 20.781 1 89.25 181 ASN A CA 1
ATOM 1475 C C . ASN A 1 181 ? 3.402 -14.25 19.406 1 89.25 181 ASN A C 1
ATOM 1477 O O . ASN A 1 181 ? 4.441 -13.75 18.969 1 89.25 181 ASN A O 1
ATOM 1481 N N . PHE A 1 182 ? 2.682 -15.133 18.734 1 92.62 182 PHE A N 1
ATOM 1482 C CA . PHE A 1 182 ? 3.051 -15.477 17.359 1 92.62 182 PHE A CA 1
ATOM 1483 C C . PHE A 1 182 ? 2.959 -14.258 16.453 1 92.62 182 PHE A C 1
ATOM 1485 O O . PHE A 1 182 ? 3.887 -13.961 15.703 1 92.62 182 PHE A O 1
ATOM 1492 N N . LEU A 1 183 ? 1.918 -13.555 16.594 1 87.75 183 LEU A N 1
ATOM 1493 C CA . LEU A 1 183 ? 1.667 -12.398 15.742 1 87.75 183 LEU A CA 1
ATOM 1494 C C . LEU A 1 183 ? 2.652 -11.273 16.047 1 87.75 183 LEU A C 1
ATOM 1496 O O . LEU A 1 183 ? 3.17 -10.625 15.141 1 87.75 183 LEU A O 1
ATOM 1500 N N . GLU A 1 184 ? 2.963 -11.062 17.266 1 86.06 184 GLU A N 1
ATOM 1501 C CA . GLU A 1 184 ? 3.852 -9.984 17.688 1 86.06 184 GLU A CA 1
ATOM 1502 C C . GLU A 1 184 ? 5.305 -10.305 17.359 1 86.06 184 GLU A C 1
ATOM 1504 O O . GLU A 1 184 ? 6.125 -9.398 17.188 1 86.06 184 GLU A O 1
ATOM 1509 N N . GLY A 1 185 ? 5.609 -11.578 17.297 1 90.88 185 GLY A N 1
ATOM 1510 C CA . GLY A 1 185 ? 6.992 -11.977 17.078 1 90.88 185 GLY A CA 1
ATOM 1511 C C . GLY A 1 185 ? 7.281 -12.352 15.633 1 90.88 185 GLY A C 1
ATOM 1512 O O . GLY A 1 185 ? 8.344 -12.891 15.328 1 90.88 185 GLY A O 1
ATOM 1513 N N . ARG A 1 186 ? 6.461 -12.062 14.734 1 91.19 186 ARG A N 1
ATOM 1514 C CA . ARG A 1 186 ? 6.531 -12.594 13.375 1 91.19 186 ARG A CA 1
ATOM 1515 C C . ARG A 1 186 ? 7.812 -12.148 12.68 1 91.19 186 ARG A C 1
ATOM 1517 O O . ARG A 1 186 ? 8.383 -12.891 11.875 1 91.19 186 ARG A O 1
ATOM 1524 N N . GLU A 1 187 ? 8.273 -10.953 12.945 1 94.44 187 GLU A N 1
ATOM 1525 C CA . GLU A 1 187 ? 9.5 -10.469 12.312 1 94.44 187 GLU A CA 1
ATOM 1526 C C . GLU A 1 187 ? 10.703 -11.305 12.727 1 94.44 187 GLU A C 1
ATOM 1528 O O . GLU A 1 187 ? 11.734 -11.289 12.062 1 94.44 187 GLU A O 1
ATOM 1533 N N . ASN A 1 188 ? 10.516 -12.055 13.789 1 95.31 188 ASN A N 1
ATOM 1534 C CA . ASN A 1 188 ? 11.609 -12.867 14.305 1 95.31 188 ASN A CA 1
ATOM 1535 C C . ASN A 1 188 ? 11.461 -14.328 13.891 1 95.31 188 ASN A C 1
ATOM 1537 O O . ASN A 1 188 ? 12.336 -15.148 14.18 1 95.31 188 ASN A O 1
ATOM 1541 N N . HIS A 1 189 ? 10.43 -14.656 13.211 1 95.62 189 HIS A N 1
ATOM 1542 C CA . HIS A 1 189 ? 10.227 -16.031 12.781 1 95.62 189 HIS A CA 1
ATOM 1543 C C . HIS A 1 189 ? 11.281 -16.453 11.758 1 95.62 189 HIS A C 1
ATOM 1545 O O . HIS A 1 189 ? 11.633 -15.664 10.875 1 95.62 189 HIS A O 1
ATOM 1551 N N . VAL A 1 190 ? 11.781 -17.672 11.898 1 96.19 190 VAL A N 1
ATOM 1552 C CA . VAL A 1 190 ? 12.703 -18.234 10.922 1 96.19 190 VAL A CA 1
ATOM 1553 C C . VAL A 1 190 ? 11.969 -18.516 9.617 1 96.19 190 VAL A C 1
ATOM 1555 O O . VAL A 1 190 ? 10.883 -19.109 9.617 1 96.19 190 VAL A O 1
ATOM 1558 N N . VAL A 1 191 ? 12.531 -18.078 8.562 1 96.94 191 VAL A N 1
ATOM 1559 C CA . VAL A 1 191 ? 11.953 -18.312 7.242 1 96.94 191 VAL A CA 1
ATOM 1560 C C . VAL A 1 191 ? 12.258 -19.75 6.797 1 96.94 191 VAL A C 1
ATOM 1562 O O . VAL A 1 191 ? 13.422 -20.141 6.727 1 96.94 191 VAL A O 1
ATOM 1565 N N . ASN A 1 192 ? 11.25 -20.516 6.531 1 95.19 192 ASN A N 1
ATOM 1566 C CA . ASN A 1 192 ? 11.312 -21.891 6.043 1 95.19 192 ASN A CA 1
ATOM 1567 C C . ASN A 1 192 ? 10.422 -22.078 4.816 1 95.19 192 ASN A C 1
ATOM 1569 O O . ASN A 1 192 ? 9.195 -22.031 4.918 1 95.19 192 ASN A O 1
ATOM 1573 N N . ASN A 1 193 ? 11.055 -22.375 3.668 1 94.25 193 ASN A N 1
ATOM 1574 C CA . ASN A 1 193 ? 10.25 -22.5 2.461 1 94.25 193 ASN A CA 1
ATOM 1575 C C . ASN A 1 193 ? 10.008 -23.969 2.092 1 94.25 193 ASN A C 1
ATOM 1577 O O . ASN A 1 193 ? 9.656 -24.266 0.953 1 94.25 193 ASN A O 1
ATOM 1581 N N . ASN A 1 194 ? 10.211 -24.891 3.045 1 95.12 194 ASN A N 1
ATOM 1582 C CA . ASN A 1 194 ? 9.875 -26.297 2.855 1 95.12 194 ASN A CA 1
ATOM 1583 C C . ASN A 1 194 ? 8.367 -26.516 2.912 1 95.12 194 ASN A C 1
ATOM 1585 O O . ASN A 1 194 ? 7.832 -27.375 2.197 1 95.12 194 ASN A O 1
ATOM 1589 N N . GLU A 1 195 ? 7.781 -25.812 3.764 1 95.19 195 GLU A N 1
ATOM 1590 C CA . GLU A 1 195 ? 6.344 -25.953 3.959 1 95.19 195 GLU A CA 1
ATOM 1591 C C . GLU A 1 195 ? 5.566 -25.344 2.801 1 95.19 195 GLU A C 1
ATOM 1593 O O . GLU A 1 195 ? 5.746 -24.156 2.484 1 95.19 195 GLU A O 1
ATOM 1598 N N . GLN A 1 196 ? 4.707 -26.188 2.17 1 96.5 196 GLN A N 1
ATOM 1599 C CA . GLN A 1 196 ? 3.965 -25.734 1.002 1 96.5 196 GLN A CA 1
ATOM 1600 C C . GLN A 1 196 ? 2.592 -26.391 0.926 1 96.5 196 GLN A C 1
ATOM 1602 O O . GLN A 1 196 ? 2.434 -27.547 1.312 1 96.5 196 GLN A O 1
ATOM 1607 N N . TYR A 1 197 ? 1.641 -25.641 0.532 1 98 197 TYR A N 1
ATOM 1608 C CA . TYR A 1 197 ? 0.345 -26.156 0.118 1 98 197 TYR A CA 1
ATOM 1609 C C . TYR A 1 197 ? 0.195 -26.109 -1.397 1 98 197 TYR A C 1
ATOM 1611 O O . TYR A 1 197 ? 0.43 -25.078 -2.016 1 98 197 TYR A O 1
ATOM 1619 N N . CYS A 1 198 ? -0.196 -27.188 -1.966 1 98.44 198 CYS A N 1
ATOM 1620 C CA . CYS A 1 198 ? -0.37 -27.281 -3.412 1 98.44 198 CYS A CA 1
ATOM 1621 C C . CYS A 1 198 ? -1.814 -27.609 -3.768 1 98.44 198 CYS A C 1
ATOM 1623 O O . CYS A 1 198 ? -2.357 -28.609 -3.307 1 98.44 198 CYS A O 1
ATOM 1625 N N . SER A 1 199 ? -2.381 -26.734 -4.551 1 98.38 199 SER A N 1
ATOM 1626 C CA . SER A 1 199 ? -3.717 -26.969 -5.094 1 98.38 199 SER A CA 1
ATOM 1627 C C . SER A 1 199 ? -3.65 -27.641 -6.457 1 98.38 199 SER A C 1
ATOM 1629 O O . SER A 1 199 ? -2.797 -27.312 -7.285 1 98.38 199 SER A O 1
ATOM 1631 N N . ILE A 1 200 ? -4.469 -28.594 -6.656 1 98.75 200 ILE A N 1
ATOM 1632 C CA . ILE A 1 200 ? -4.602 -29.266 -7.949 1 98.75 200 ILE A CA 1
ATOM 1633 C C . ILE A 1 200 ? -5.977 -28.953 -8.547 1 98.75 200 ILE A C 1
ATOM 1635 O O . ILE A 1 200 ? -7.004 -29.297 -7.949 1 98.75 200 ILE A O 1
ATOM 1639 N N . VAL A 1 201 ? -5.98 -28.391 -9.773 1 98.69 201 VAL A N 1
ATOM 1640 C CA . VAL A 1 201 ? -7.246 -27.906 -10.305 1 98.69 201 VAL A CA 1
ATOM 1641 C C . VAL A 1 201 ? -7.496 -28.516 -11.688 1 98.69 201 VAL A C 1
ATOM 1643 O O . VAL A 1 201 ? -6.555 -28.922 -12.367 1 98.69 201 VAL A O 1
ATOM 1646 N N . ARG A 1 202 ? -8.734 -28.641 -12 1 98.62 202 ARG A N 1
ATOM 1647 C CA . ARG A 1 202 ? -9.203 -28.891 -13.359 1 98.62 202 ARG A CA 1
ATOM 1648 C C . ARG A 1 202 ? -9.617 -27.594 -14.039 1 98.62 202 ARG A C 1
ATOM 1650 O O . ARG A 1 202 ? -10.391 -26.812 -13.477 1 98.62 202 ARG A O 1
ATOM 1657 N N . THR A 1 203 ? -9.047 -27.344 -15.148 1 98.19 203 THR A N 1
ATOM 1658 C CA . THR A 1 203 ? -9.43 -26.172 -15.938 1 98.19 203 THR A CA 1
ATOM 1659 C C . THR A 1 203 ? -9.344 -26.484 -17.422 1 98.19 203 THR A C 1
ATOM 1661 O O . THR A 1 203 ? -9.242 -27.641 -17.828 1 98.19 203 THR A O 1
ATOM 1664 N N . GLY A 1 204 ? -9.648 -25.438 -18.25 1 98.12 204 GLY A N 1
ATOM 1665 C CA . GLY A 1 204 ? -9.625 -25.672 -19.688 1 98.12 204 GLY A CA 1
ATOM 1666 C C . GLY A 1 204 ? -9.406 -24.406 -20.5 1 98.12 204 GLY A C 1
ATOM 1667 O O . GLY A 1 204 ? -9.844 -23.328 -20.094 1 98.12 204 GLY A O 1
ATOM 1668 N N . ILE A 1 205 ? -8.711 -24.562 -21.531 1 97.94 205 ILE A N 1
ATOM 1669 C CA . ILE A 1 205 ? -8.547 -23.531 -22.547 1 97.94 205 ILE A CA 1
ATOM 1670 C C . ILE A 1 205 ? -8.977 -24.078 -23.906 1 97.94 205 ILE A C 1
ATOM 1672 O O . ILE A 1 205 ? -8.281 -24.922 -24.484 1 97.94 205 ILE A O 1
ATOM 1676 N N . ASP A 1 206 ? -10.117 -23.547 -24.344 1 96.81 206 ASP A N 1
ATOM 1677 C CA . ASP A 1 206 ? -10.68 -24.016 -25.609 1 96.81 206 ASP A CA 1
ATOM 1678 C C . ASP A 1 206 ? -10.906 -25.531 -25.562 1 96.81 206 ASP A C 1
ATOM 1680 O O . ASP A 1 206 ? -11.68 -26.031 -24.75 1 96.81 206 ASP A O 1
ATOM 1684 N N . LYS A 1 207 ? -10.078 -26.312 -26.375 1 96.12 207 LYS A N 1
ATOM 1685 C CA . LYS A 1 207 ? -10.297 -27.766 -26.484 1 96.12 207 LYS A CA 1
ATOM 1686 C C . LYS A 1 207 ? -9.453 -28.516 -25.453 1 96.12 207 LYS A C 1
ATOM 1688 O O . LYS A 1 207 ? -9.703 -29.688 -25.172 1 96.12 207 LYS A O 1
ATOM 1693 N N . ALA A 1 208 ? -8.555 -27.844 -24.875 1 98.31 208 ALA A N 1
ATOM 1694 C CA . ALA A 1 208 ? -7.645 -28.484 -23.938 1 98.31 208 ALA A CA 1
ATOM 1695 C C . ALA A 1 208 ? -8.258 -28.562 -22.531 1 98.31 208 ALA A C 1
ATOM 1697 O O . ALA A 1 208 ? -8.797 -27.562 -22.031 1 98.31 208 ALA A O 1
ATOM 1698 N N . ILE A 1 209 ? -8.273 -29.734 -21.984 1 98.69 209 ILE A N 1
ATOM 1699 C CA . ILE A 1 209 ? -8.609 -29.938 -20.578 1 98.69 209 ILE A CA 1
ATOM 1700 C C . ILE A 1 209 ? -7.328 -30.094 -19.75 1 98.69 209 ILE A C 1
ATOM 1702 O O . ILE A 1 209 ? -6.543 -31.016 -20 1 98.69 209 ILE A O 1
ATOM 1706 N N . LEU A 1 210 ? -7.188 -29.25 -18.781 1 98.81 210 LEU A N 1
ATOM 1707 C CA . LEU A 1 210 ? -5.922 -29.188 -18.062 1 98.81 210 LEU A CA 1
ATOM 1708 C C . LEU A 1 210 ? -6.094 -29.625 -16.609 1 98.81 210 LEU A C 1
ATOM 1710 O O . LEU A 1 210 ? -7.098 -29.297 -15.977 1 98.81 210 LEU A O 1
ATOM 1714 N N . CYS A 1 211 ? -5.152 -30.438 -16.125 1 98.88 211 CYS A N 1
ATOM 1715 C CA . CYS A 1 211 ? -4.898 -30.641 -14.703 1 98.88 211 CYS A CA 1
ATOM 1716 C C . CYS A 1 211 ? -3.621 -29.938 -14.266 1 98.88 211 CYS A C 1
ATOM 1718 O O . CYS A 1 211 ? -2.523 -30.328 -14.68 1 98.88 211 CYS A O 1
ATOM 1720 N N . LEU A 1 212 ? -3.783 -28.969 -13.43 1 98.81 212 LEU A N 1
ATOM 1721 C CA . LEU A 1 212 ? -2.65 -28.141 -13.016 1 98.81 212 LEU A CA 1
ATOM 1722 C C . LEU A 1 212 ? -2.408 -28.266 -11.516 1 98.81 212 LEU A C 1
ATOM 1724 O O . LEU A 1 212 ? -3.354 -28.219 -10.727 1 98.81 212 LEU A O 1
ATOM 1728 N N . GLY A 1 213 ? -1.185 -28.516 -11.172 1 98.81 213 GLY A N 1
ATOM 1729 C CA . GLY A 1 213 ? -0.755 -28.359 -9.789 1 98.81 213 GLY A CA 1
ATOM 1730 C C . GLY A 1 213 ? 0.031 -27.078 -9.547 1 98.81 213 GLY A C 1
ATOM 1731 O O . GLY A 1 213 ? 0.848 -26.688 -10.383 1 98.81 213 GLY A O 1
ATOM 1732 N N . GLY A 1 214 ? -0.222 -26.422 -8.477 1 98.5 214 GLY A N 1
ATOM 1733 C CA . GLY A 1 214 ? 0.521 -25.219 -8.141 1 98.5 214 GLY A CA 1
ATOM 1734 C C . GLY A 1 214 ? 0.454 -24.859 -6.668 1 98.5 214 GLY A C 1
ATOM 1735 O O . GLY A 1 214 ? -0.557 -25.109 -6.008 1 98.5 214 GLY A O 1
ATOM 1736 N N . GLU A 1 215 ? 1.528 -24.281 -6.262 1 97.69 215 GLU A N 1
ATOM 1737 C CA . GLU A 1 215 ? 1.59 -23.797 -4.887 1 97.69 215 GLU A CA 1
ATOM 1738 C C . GLU A 1 215 ? 0.723 -22.547 -4.703 1 97.69 215 GLU A C 1
ATOM 1740 O O . GLU A 1 215 ? 0.71 -21.672 -5.562 1 97.69 215 GLU A O 1
ATOM 1745 N N . VAL A 1 216 ? -0.043 -22.516 -3.594 1 97.19 216 VAL A N 1
ATOM 1746 C CA . VAL A 1 216 ? -0.799 -21.328 -3.199 1 97.19 216 VAL A CA 1
ATOM 1747 C C . VAL A 1 216 ? -0.267 -20.797 -1.871 1 97.19 216 VAL A C 1
ATOM 1749 O O . VAL A 1 216 ? 0.085 -21.562 -0.979 1 97.19 216 VAL A O 1
ATOM 1752 N N . ASP A 1 217 ? -0.272 -19.5 -1.662 1 97.69 217 ASP A N 1
ATOM 1753 C CA . ASP A 1 217 ? 0.415 -18.891 -0.522 1 97.69 217 ASP A CA 1
ATOM 1754 C C . ASP A 1 217 ? -0.494 -18.844 0.704 1 97.69 217 ASP A C 1
ATOM 1756 O O . ASP A 1 217 ? -0.042 -19.078 1.827 1 97.69 217 ASP A O 1
ATOM 1760 N N . ALA A 1 218 ? -1.768 -18.469 0.476 1 98 218 ALA A N 1
ATOM 1761 C CA . ALA A 1 218 ? -2.635 -18.312 1.641 1 98 218 ALA A CA 1
ATOM 1762 C C . ALA A 1 218 ? -4.102 -18.266 1.229 1 98 218 ALA A C 1
ATOM 1764 O O . ALA A 1 218 ? -4.418 -18.188 0.038 1 98 218 ALA A O 1
ATOM 1765 N N . ILE A 1 219 ? -4.949 -18.344 2.197 1 96.75 219 ILE A N 1
ATOM 1766 C CA . ILE A 1 219 ? -6.379 -18.109 2.029 1 96.75 219 ILE A CA 1
ATOM 1767 C C . ILE A 1 219 ? -6.789 -16.844 2.787 1 96.75 219 ILE A C 1
ATOM 1769 O O . ILE A 1 219 ? -6.223 -16.547 3.84 1 96.75 219 ILE A O 1
ATOM 1773 N N . TRP A 1 220 ? -7.73 -16.125 2.275 1 93 220 TRP A N 1
ATOM 1774 C CA . TRP A 1 220 ? -8.203 -14.875 2.848 1 93 220 TRP A CA 1
ATOM 1775 C C . TRP A 1 220 ? -9.117 -15.125 4.039 1 93 220 TRP A C 1
ATOM 1777 O O . TRP A 1 220 ? -9.023 -14.438 5.062 1 93 220 TRP A O 1
ATOM 1787 N N . ASP A 1 221 ? -10.008 -16.062 3.971 1 89.38 221 ASP A N 1
ATOM 1788 C CA . ASP A 1 221 ? -10.984 -16.391 5.008 1 89.38 221 ASP A CA 1
ATOM 1789 C C . ASP A 1 221 ? -10.984 -17.891 5.309 1 89.38 221 ASP A C 1
ATOM 1791 O O . ASP A 1 221 ? -10.078 -18.391 5.969 1 89.38 221 ASP A O 1
ATOM 1795 N N . SER A 1 222 ? -11.93 -18.594 4.734 1 88.81 222 SER A N 1
ATOM 1796 C CA . SER A 1 222 ? -11.969 -20.031 4.973 1 88.81 222 SER A CA 1
ATOM 1797 C C . SER A 1 222 ? -12.156 -20.812 3.67 1 88.81 222 SER A C 1
ATOM 1799 O O . SER A 1 222 ? -12.664 -20.266 2.688 1 88.81 222 SER A O 1
ATOM 1801 N N . LYS A 1 223 ? -11.57 -21.984 3.711 1 88.81 223 LYS A N 1
ATOM 1802 C CA . LYS A 1 223 ? -11.82 -22.891 2.588 1 88.81 223 LYS A CA 1
ATOM 1803 C C . LYS A 1 223 ? -13.273 -23.359 2.574 1 88.81 223 LYS A C 1
ATOM 1805 O O . LYS A 1 223 ? -13.812 -23.766 3.607 1 88.81 223 LYS A O 1
ATOM 1810 N N . PRO A 1 224 ? -13.875 -23.281 1.458 1 89.81 224 PRO A N 1
ATOM 1811 C CA . PRO A 1 224 ? -15.258 -23.766 1.384 1 89.81 224 PRO A CA 1
ATOM 1812 C C . PRO A 1 224 ? -15.391 -25.25 1.7 1 89.81 224 PRO A C 1
ATOM 1814 O O . PRO A 1 224 ? -14.477 -26.031 1.408 1 89.81 224 PRO A O 1
ATOM 1817 N N . GLN A 1 225 ? -16.625 -25.625 2.123 1 87.94 225 GLN A N 1
ATOM 1818 C CA . GLN A 1 225 ? -16.906 -27.016 2.414 1 87.94 225 GLN A CA 1
ATOM 1819 C C . GLN A 1 225 ? -17.188 -27.797 1.134 1 87.94 225 GLN A C 1
ATOM 1821 O O . GLN A 1 225 ? -16.797 -28.969 1.02 1 87.94 225 GLN A O 1
ATOM 1826 N N . GLU A 1 226 ? -17.781 -27.141 0.239 1 88.25 226 GLU A N 1
ATOM 1827 C CA . GLU A 1 226 ? -18.094 -27.766 -1.039 1 88.25 226 GLU A CA 1
ATOM 1828 C C . GLU A 1 226 ? -16.859 -27.859 -1.929 1 88.25 226 GLU A C 1
ATOM 1830 O O . GLU A 1 226 ? -16.25 -26.844 -2.252 1 88.25 226 GLU A O 1
ATOM 1835 N N . GLN A 1 227 ? -16.547 -29.109 -2.279 1 85.31 227 GLN A N 1
ATOM 1836 C CA . GLN A 1 227 ? -15.406 -29.328 -3.16 1 85.31 227 GLN A CA 1
ATOM 1837 C C . GLN A 1 227 ? -15.602 -28.609 -4.496 1 85.31 227 GLN A C 1
ATOM 1839 O O . GLN A 1 227 ? -16.688 -28.672 -5.082 1 85.31 227 GLN A O 1
ATOM 1844 N N . GLY A 1 228 ? -14.586 -27.938 -4.887 1 86.25 228 GLY A N 1
ATOM 1845 C CA . GLY A 1 228 ? -14.633 -27.266 -6.18 1 86.25 228 GLY A CA 1
ATOM 1846 C C . GLY A 1 228 ? -15.164 -25.844 -6.102 1 86.25 228 GLY A C 1
ATOM 1847 O O . GLY A 1 228 ? -15.008 -25.078 -7.047 1 86.25 228 GLY A O 1
ATOM 1848 N N . ALA A 1 229 ? -15.812 -25.516 -5.023 1 90.62 229 ALA A N 1
ATOM 1849 C CA . ALA A 1 229 ? -16.281 -24.141 -4.859 1 90.62 229 ALA A CA 1
ATOM 1850 C C . ALA A 1 229 ? -15.109 -23.172 -4.824 1 90.62 229 ALA A C 1
ATOM 1852 O O . ALA A 1 229 ? -14.008 -23.531 -4.383 1 90.62 229 ALA A O 1
ATOM 1853 N N . PRO A 1 230 ? -15.398 -22.016 -5.34 1 92.5 230 PRO A N 1
ATOM 1854 C CA . PRO A 1 230 ? -14.312 -21.031 -5.379 1 92.5 230 PRO A CA 1
ATOM 1855 C C . PRO A 1 230 ? -13.766 -20.703 -3.99 1 92.5 230 PRO A C 1
ATOM 1857 O O . PRO A 1 230 ? -14.531 -20.516 -3.047 1 92.5 230 PRO A O 1
ATOM 1860 N N . THR A 1 231 ? -12.469 -20.766 -3.873 1 94.69 231 THR A N 1
ATOM 1861 C CA . THR A 1 231 ? -11.758 -20.406 -2.65 1 94.69 231 THR A CA 1
ATOM 1862 C C . THR A 1 231 ? -11.125 -19.016 -2.775 1 94.69 231 THR A C 1
ATOM 1864 O O . THR A 1 231 ? -10.617 -18.656 -3.838 1 94.69 231 THR A O 1
ATOM 1867 N N . ASN A 1 232 ? -11.133 -18.234 -1.698 1 95.38 232 ASN A N 1
ATOM 1868 C CA . ASN A 1 232 ? -10.5 -16.922 -1.695 1 95.38 232 ASN A CA 1
ATOM 1869 C C . ASN A 1 232 ? -9.008 -17.016 -1.431 1 95.38 232 ASN A C 1
ATOM 1871 O O . ASN A 1 232 ? -8.516 -16.531 -0.412 1 95.38 232 ASN A O 1
ATOM 1875 N N . TRP A 1 233 ? -8.336 -17.578 -2.455 1 97.94 233 TRP A N 1
ATOM 1876 C CA . TRP A 1 233 ? -6.883 -17.719 -2.389 1 97.94 233 TRP A CA 1
ATOM 1877 C C . TRP A 1 233 ? -6.203 -16.359 -2.445 1 97.94 233 TRP A C 1
ATOM 1879 O O . TRP A 1 233 ? -6.762 -15.398 -2.982 1 97.94 233 TRP A O 1
ATOM 1889 N N . VAL A 1 234 ? -5.043 -16.297 -1.866 1 97.94 234 VAL A N 1
ATOM 1890 C CA . VAL A 1 234 ? -4.211 -15.102 -1.913 1 97.94 234 VAL A CA 1
ATOM 1891 C C . VAL A 1 234 ? -2.836 -15.445 -2.479 1 97.94 234 VAL A C 1
ATOM 1893 O O . VAL A 1 234 ? -2.199 -16.406 -2.033 1 97.94 234 VAL A O 1
ATOM 1896 N N . GLU A 1 235 ? -2.438 -14.75 -3.506 1 98.31 235 GLU A N 1
ATOM 1897 C CA . GLU A 1 235 ? -1.073 -14.805 -4.02 1 98.31 235 GLU A CA 1
ATOM 1898 C C . GLU A 1 235 ? -0.237 -13.641 -3.488 1 98.31 235 GLU A C 1
ATOM 1900 O O . GLU A 1 235 ? -0.679 -12.492 -3.51 1 98.31 235 GLU A O 1
ATOM 1905 N N . LEU A 1 236 ? 0.955 -13.945 -2.955 1 98.56 236 LEU A N 1
ATOM 1906 C CA . LEU A 1 236 ? 1.808 -12.93 -2.354 1 98.56 236 LEU A CA 1
ATOM 1907 C C . LEU A 1 236 ? 3.018 -12.641 -3.238 1 98.56 236 LEU A C 1
ATOM 1909 O O . LEU A 1 236 ? 3.664 -13.562 -3.732 1 98.56 236 LEU A O 1
ATOM 1913 N N . LYS A 1 237 ? 3.275 -11.375 -3.498 1 98.44 237 LYS A N 1
ATOM 1914 C CA . LYS A 1 237 ? 4.41 -10.938 -4.305 1 98.44 237 LYS A CA 1
ATOM 1915 C C . LYS A 1 237 ? 5.137 -9.766 -3.643 1 98.44 237 LYS A C 1
ATOM 1917 O O . LYS A 1 237 ? 4.535 -9.008 -2.879 1 98.44 237 LYS A O 1
ATOM 1922 N N . THR A 1 238 ? 6.406 -9.648 -3.887 1 97.75 238 THR A N 1
ATOM 1923 C CA . THR A 1 238 ? 7.18 -8.461 -3.52 1 97.75 238 THR A CA 1
ATOM 1924 C C . THR A 1 238 ? 7.668 -7.73 -4.766 1 97.75 238 THR A C 1
ATOM 1926 O O . THR A 1 238 ? 7.938 -8.352 -5.793 1 97.75 238 THR A O 1
ATOM 1929 N N . SER A 1 239 ? 7.738 -6.453 -4.695 1 97.31 239 SER A N 1
ATOM 1930 C CA . SER A 1 239 ? 8.25 -5.613 -5.773 1 97.31 239 SER A CA 1
ATOM 1931 C C . SER A 1 239 ? 8.953 -4.379 -5.223 1 97.31 239 SER A C 1
ATOM 1933 O O . SER A 1 239 ? 8.766 -4.016 -4.059 1 97.31 239 SER A O 1
ATOM 1935 N N . ALA A 1 240 ? 9.812 -3.797 -6.059 1 95.75 240 ALA A N 1
ATOM 1936 C CA . ALA A 1 240 ? 10.398 -2.504 -5.715 1 95.75 240 ALA A CA 1
ATOM 1937 C C . ALA A 1 240 ? 9.32 -1.425 -5.613 1 95.75 240 ALA A C 1
ATOM 1939 O O . ALA A 1 240 ? 8.336 -1.449 -6.355 1 95.75 240 ALA A O 1
ATOM 1940 N N . GLU A 1 241 ? 9.547 -0.525 -4.668 1 94 241 GLU A N 1
ATOM 1941 C CA . GLU A 1 241 ? 8.656 0.625 -4.562 1 94 241 GLU A CA 1
ATOM 1942 C C . GLU A 1 241 ? 8.633 1.429 -5.859 1 94 241 GLU A C 1
ATOM 1944 O O . GLU A 1 241 ? 9.609 1.439 -6.605 1 94 241 GLU A O 1
ATOM 1949 N N . ILE A 1 242 ? 7.512 2.088 -6.148 1 88.62 242 ILE A N 1
ATOM 1950 C CA . ILE A 1 242 ? 7.336 2.861 -7.375 1 88.62 242 ILE A CA 1
ATOM 1951 C C . ILE A 1 242 ? 7.605 4.336 -7.098 1 88.62 242 ILE A C 1
ATOM 1953 O O . ILE A 1 242 ? 6.844 4.988 -6.375 1 88.62 242 ILE A O 1
ATOM 1957 N N . ARG A 1 243 ? 8.617 4.855 -7.648 1 81 243 ARG A N 1
ATOM 1958 C CA . ARG A 1 243 ? 9.008 6.242 -7.41 1 81 243 ARG A CA 1
ATOM 1959 C C . ARG A 1 243 ? 8.969 7.055 -8.703 1 81 243 ARG A C 1
ATOM 1961 O O . ARG A 1 243 ? 9.008 8.289 -8.664 1 81 243 ARG A O 1
ATOM 1968 N N . SER A 1 244 ? 8.938 6.324 -9.859 1 82.31 244 SER A N 1
ATOM 1969 C CA . SER A 1 244 ? 8.984 6.984 -11.164 1 82.31 244 SER A CA 1
ATOM 1970 C C . SER A 1 244 ? 8.078 6.285 -12.172 1 82.31 244 SER A C 1
ATOM 1972 O O . SER A 1 244 ? 7.543 5.211 -11.891 1 82.31 244 SER A O 1
ATOM 1974 N N . GLN A 1 245 ? 8.008 6.93 -13.25 1 81.06 245 GLN A N 1
ATOM 1975 C CA . GLN A 1 245 ? 7.254 6.316 -14.336 1 81.06 245 GLN A CA 1
ATOM 1976 C C . GLN A 1 245 ? 7.926 5.031 -14.812 1 81.06 245 GLN A C 1
ATOM 1978 O O . GLN A 1 245 ? 7.246 4.074 -15.195 1 81.06 245 GLN A O 1
ATOM 1983 N N . TRP A 1 246 ? 9.195 5.125 -14.773 1 85.56 246 TRP A N 1
ATOM 1984 C CA . TRP A 1 246 ? 9.938 3.932 -15.164 1 85.56 246 TRP A CA 1
ATOM 1985 C C . TRP A 1 246 ? 9.633 2.766 -14.234 1 85.56 246 TRP A C 1
ATOM 1987 O O . TRP A 1 246 ? 9.422 1.639 -14.688 1 85.56 246 TRP A O 1
ATOM 1997 N N . ASP A 1 247 ? 9.562 3.08 -12.961 1 89 247 ASP A N 1
ATOM 1998 C CA . ASP A 1 247 ? 9.211 2.057 -11.977 1 89 247 ASP A CA 1
ATOM 1999 C C . ASP A 1 247 ? 7.809 1.509 -12.234 1 89 247 ASP A C 1
ATOM 2001 O O . ASP A 1 247 ? 7.566 0.309 -12.086 1 89 247 ASP A O 1
ATOM 2005 N N . MET A 1 248 ? 6.973 2.352 -12.586 1 85.88 248 MET A N 1
ATOM 2006 C CA . MET A 1 248 ? 5.594 1.955 -12.867 1 85.88 248 MET A CA 1
ATOM 2007 C C . MET A 1 248 ? 5.531 1.022 -14.07 1 85.88 248 MET A C 1
ATOM 2009 O O . MET A 1 248 ? 4.809 0.024 -14.047 1 85.88 248 MET A O 1
ATOM 2013 N N . ASP A 1 249 ? 6.281 1.339 -15.062 1 87.19 249 ASP A N 1
ATOM 2014 C CA . ASP A 1 249 ? 6.324 0.497 -16.25 1 87.19 249 ASP A CA 1
ATOM 2015 C C . ASP A 1 249 ? 6.891 -0.885 -15.93 1 87.19 249 ASP A C 1
ATOM 2017 O O . ASP A 1 249 ? 6.383 -1.897 -16.422 1 87.19 249 ASP A O 1
ATOM 2021 N N . ALA A 1 250 ? 7.926 -0.834 -15.188 1 91.06 250 ALA A N 1
ATOM 2022 C CA . ALA A 1 250 ? 8.531 -2.098 -14.773 1 91.06 250 ALA A CA 1
ATOM 2023 C C . ALA A 1 250 ? 7.535 -2.951 -13.992 1 91.06 250 ALA A C 1
ATOM 2025 O O . ALA A 1 250 ? 7.453 -4.164 -14.195 1 91.06 250 ALA A O 1
ATOM 2026 N N . PHE A 1 251 ? 6.789 -2.322 -13.18 1 93.25 251 PHE A N 1
ATOM 2027 C CA . PHE A 1 251 ? 5.797 -3.033 -12.383 1 93.25 251 PHE A CA 1
ATOM 2028 C C . PHE A 1 251 ? 4.703 -3.613 -13.273 1 93.25 251 PHE A C 1
ATOM 2030 O O . PHE A 1 251 ? 4.289 -4.758 -13.086 1 93.25 251 PHE A O 1
ATOM 2037 N N . HIS A 1 252 ? 4.258 -2.91 -14.172 1 89.81 252 HIS A N 1
ATOM 2038 C CA . HIS A 1 252 ? 3.188 -3.348 -15.062 1 89.81 252 HIS A CA 1
ATOM 2039 C C . HIS A 1 252 ? 3.637 -4.52 -15.93 1 89.81 252 HIS A C 1
ATOM 2041 O O . HIS A 1 252 ? 2.826 -5.383 -16.281 1 89.81 252 HIS A O 1
ATOM 2047 N N . ARG A 1 253 ? 4.859 -4.562 -16.219 1 91.88 253 ARG A N 1
ATOM 2048 C CA . ARG A 1 253 ? 5.391 -5.727 -16.922 1 91.88 253 ARG A CA 1
ATOM 2049 C C . ARG A 1 253 ? 5.316 -6.973 -16.062 1 91.88 253 ARG A C 1
ATOM 2051 O O . ARG A 1 253 ? 4.977 -8.055 -16.547 1 91.88 253 ARG A O 1
ATOM 2058 N N . LYS A 1 254 ? 5.566 -6.789 -14.805 1 94.62 254 LYS A N 1
ATOM 2059 C CA . LYS A 1 254 ? 5.523 -7.91 -13.867 1 94.62 254 LYS A CA 1
ATOM 2060 C C . LYS A 1 254 ? 4.102 -8.438 -13.703 1 94.62 254 LYS A C 1
ATOM 2062 O O . LYS A 1 254 ? 3.9 -9.609 -13.398 1 94.62 254 LYS A O 1
ATOM 2067 N N . LEU A 1 255 ? 3.135 -7.57 -13.945 1 96.31 255 LEU A N 1
ATOM 2068 C CA . LEU A 1 255 ? 1.738 -7.922 -13.711 1 96.31 255 LEU A CA 1
ATOM 2069 C C . LEU A 1 255 ? 1.301 -9.055 -14.633 1 96.31 255 LEU A C 1
ATOM 2071 O O . LEU A 1 255 ? 0.353 -9.781 -14.328 1 96.31 255 LEU A O 1
ATOM 2075 N N . MET A 1 256 ? 1.992 -9.203 -15.781 1 97.06 256 MET A N 1
ATOM 2076 C CA . MET A 1 256 ? 1.641 -10.297 -16.672 1 97.06 256 MET A CA 1
ATOM 2077 C C . MET A 1 256 ? 1.779 -11.641 -15.969 1 97.06 256 MET A C 1
ATOM 2079 O O . MET A 1 256 ? 0.826 -12.422 -15.906 1 97.06 256 MET A O 1
ATOM 2083 N N . LYS A 1 257 ? 2.914 -11.844 -15.453 1 97.31 257 LYS A N 1
ATOM 2084 C CA . LYS A 1 257 ? 3.172 -13.109 -14.773 1 97.31 257 LYS A CA 1
ATOM 2085 C C . LYS A 1 257 ? 2.311 -13.25 -13.516 1 97.31 257 LYS A C 1
ATOM 2087 O O . LYS A 1 257 ? 1.834 -14.336 -13.203 1 97.31 257 LYS A O 1
ATOM 2092 N N . TYR A 1 258 ? 2.162 -12.117 -12.758 1 98 258 TYR A N 1
ATOM 2093 C CA . TYR A 1 258 ? 1.276 -12.141 -11.602 1 98 258 TYR A CA 1
ATOM 2094 C C . TYR A 1 258 ? -0.121 -12.609 -11.992 1 98 258 TYR A C 1
ATOM 2096 O O . TYR A 1 258 ? -0.708 -13.461 -11.32 1 98 258 TYR A O 1
ATOM 2104 N N . TRP A 1 259 ? -0.581 -12.039 -13.07 1 98.5 259 TRP A N 1
ATOM 2105 C CA . TRP A 1 259 ? -1.92 -12.359 -13.555 1 98.5 259 TRP A CA 1
ATOM 2106 C C . TRP A 1 259 ? -2.01 -13.812 -13.992 1 98.5 259 TRP A C 1
ATOM 2108 O O . TRP A 1 259 ? -2.9 -14.547 -13.547 1 98.5 259 TRP A O 1
ATOM 2118 N N . ILE A 1 260 ? -1.082 -14.242 -14.797 1 98.5 260 ILE A N 1
ATOM 2119 C CA . ILE A 1 260 ? -1.132 -15.594 -15.359 1 98.5 260 ILE A CA 1
ATOM 2120 C C . ILE A 1 260 ? -1.092 -16.625 -14.234 1 98.5 260 ILE A C 1
ATOM 2122 O O . ILE A 1 260 ? -1.905 -17.547 -14.203 1 98.5 260 ILE A O 1
ATOM 2126 N N . GLN A 1 261 ? -0.192 -16.422 -13.305 1 98.12 261 GLN A N 1
ATOM 2127 C CA . GLN A 1 261 ? -0.016 -17.375 -12.211 1 98.12 261 GLN A CA 1
ATOM 2128 C C . GLN A 1 261 ? -1.283 -17.484 -11.367 1 98.12 261 GLN A C 1
ATOM 2130 O O . GLN A 1 261 ? -1.686 -18.578 -10.977 1 98.12 261 GLN A O 1
ATOM 2135 N N . SER A 1 262 ? -1.844 -16.406 -11.125 1 98.62 262 SER A N 1
ATOM 2136 C CA . SER A 1 262 ? -3.055 -16.391 -10.312 1 98.62 262 SER A CA 1
ATOM 2137 C C . SER A 1 262 ? -4.262 -16.875 -11.109 1 98.62 262 SER A C 1
ATOM 2139 O O . SER A 1 262 ? -5.074 -17.641 -10.594 1 98.62 262 SER A O 1
ATOM 2141 N N . PHE A 1 263 ? -4.344 -16.484 -12.375 1 98.06 263 PHE A N 1
ATOM 2142 C CA . PHE A 1 263 ? -5.418 -16.828 -13.297 1 98.06 263 PHE A CA 1
ATOM 2143 C C . PHE A 1 263 ? -5.52 -18.344 -13.461 1 98.06 263 PHE A C 1
ATOM 2145 O O . PHE A 1 263 ? -6.613 -18.906 -13.398 1 98.06 263 PHE A O 1
ATOM 2152 N N . LEU A 1 264 ? -4.48 -18.984 -13.531 1 98.44 264 LEU A N 1
ATOM 2153 C CA . LEU A 1 264 ? -4.418 -20.406 -13.867 1 98.44 264 LEU A CA 1
ATOM 2154 C C . LEU A 1 264 ? -4.918 -21.266 -12.711 1 98.44 264 LEU A C 1
ATOM 2156 O O . LEU A 1 264 ? -5.387 -22.375 -12.93 1 98.44 264 LEU A O 1
ATOM 2160 N N . LEU A 1 265 ? -4.836 -20.766 -11.508 1 98 265 LEU A N 1
ATOM 2161 C CA . LEU A 1 265 ? -5.285 -21.531 -10.359 1 98 265 LEU A CA 1
ATOM 2162 C C . LEU A 1 265 ? -6.562 -20.953 -9.773 1 98 265 LEU A C 1
ATOM 2164 O O . LEU A 1 265 ? -7.066 -21.453 -8.758 1 98 265 LEU A O 1
ATOM 2168 N N . GLY A 1 266 ? -7.043 -19.922 -10.352 1 97.75 266 GLY A N 1
ATOM 2169 C CA . GLY A 1 266 ? -8.25 -19.297 -9.836 1 97.75 266 GLY A CA 1
ATOM 2170 C C . GLY A 1 266 ? -8.016 -18.516 -8.555 1 97.75 266 GLY A C 1
ATOM 2171 O O . GLY A 1 266 ? -8.859 -18.531 -7.656 1 97.75 266 GLY A O 1
ATOM 2172 N N . VAL A 1 267 ? -6.898 -17.906 -8.43 1 98.19 267 VAL A N 1
ATOM 2173 C CA . VAL A 1 267 ? -6.586 -17.062 -7.281 1 98.19 267 VAL A CA 1
ATOM 2174 C C . VAL A 1 267 ? -7.172 -15.672 -7.48 1 98.19 267 VAL A C 1
ATOM 2176 O O . VAL A 1 267 ? -6.734 -14.93 -8.367 1 98.19 267 VAL A O 1
ATOM 2179 N N . PRO A 1 268 ? -8.07 -15.211 -6.648 1 97.62 268 PRO A N 1
ATOM 2180 C CA . PRO A 1 268 ? -8.766 -13.953 -6.934 1 97.62 268 PRO A CA 1
ATOM 2181 C C . PRO A 1 268 ? -8.008 -12.734 -6.426 1 97.62 268 PRO A C 1
ATOM 2183 O O . PRO A 1 268 ? -8.227 -11.617 -6.91 1 97.62 268 PRO A O 1
ATOM 2186 N N . LYS A 1 269 ? -7.102 -12.93 -5.43 1 97.38 269 LYS A N 1
ATOM 2187 C CA . LYS A 1 269 ? -6.457 -11.789 -4.785 1 97.38 269 LYS A CA 1
ATOM 2188 C C . LYS A 1 269 ? -4.938 -11.914 -4.855 1 97.38 269 LYS A C 1
ATOM 2190 O O . LYS A 1 269 ? -4.375 -12.953 -4.516 1 97.38 269 LYS A O 1
ATOM 2195 N N . ILE A 1 270 ? -4.348 -10.844 -5.273 1 98.38 270 ILE A N 1
ATOM 2196 C CA . ILE A 1 270 ? -2.896 -10.719 -5.219 1 98.38 270 ILE A CA 1
ATOM 2197 C C . ILE A 1 270 ? -2.514 -9.594 -4.254 1 98.38 270 ILE A C 1
ATOM 2199 O O . ILE A 1 270 ? -3.049 -8.484 -4.34 1 98.38 270 ILE A O 1
ATOM 2203 N N . ILE A 1 271 ? -1.688 -9.875 -3.332 1 98.31 271 ILE A N 1
ATOM 2204 C CA . ILE A 1 271 ? -1.163 -8.867 -2.422 1 98.31 271 ILE A CA 1
ATOM 2205 C C . ILE A 1 271 ? 0.308 -8.602 -2.736 1 98.31 271 ILE A C 1
ATOM 2207 O O . ILE A 1 271 ? 1.13 -9.516 -2.703 1 98.31 271 ILE A O 1
ATOM 2211 N N . VAL A 1 272 ? 0.609 -7.379 -3.008 1 98.19 272 VAL A N 1
ATOM 2212 C CA . VAL A 1 272 ? 1.974 -6.996 -3.355 1 98.19 272 VAL A CA 1
ATOM 2213 C C . VAL A 1 272 ? 2.584 -6.168 -2.227 1 98.19 272 VAL A C 1
ATOM 2215 O O . VAL A 1 272 ? 2.016 -5.156 -1.813 1 98.19 272 VAL A O 1
ATOM 2218 N N . GLY A 1 273 ? 3.672 -6.621 -1.689 1 98.31 273 GLY A N 1
ATOM 2219 C CA . GLY A 1 273 ? 4.492 -5.812 -0.8 1 98.31 273 GLY A CA 1
ATOM 2220 C C . GLY A 1 273 ? 5.559 -5.02 -1.529 1 98.31 273 GLY A C 1
ATOM 2221 O O . GLY A 1 273 ? 6.43 -5.598 -2.184 1 98.31 273 GLY A O 1
ATOM 2222 N N . PHE A 1 274 ? 5.527 -3.705 -1.429 1 97.94 274 PHE A N 1
ATOM 2223 C CA . PHE A 1 274 ? 6.523 -2.838 -2.045 1 97.94 274 PHE A CA 1
ATOM 2224 C C . PHE A 1 274 ? 7.652 -2.529 -1.069 1 97.94 274 PHE A C 1
ATOM 2226 O O . PHE A 1 274 ? 7.402 -2.129 0.069 1 97.94 274 PHE A O 1
ATOM 2233 N N . ARG A 1 275 ? 8.867 -2.768 -1.533 1 97.5 275 ARG A N 1
ATOM 2234 C CA . ARG A 1 275 ? 10.023 -2.604 -0.654 1 97.5 275 ARG A CA 1
ATOM 2235 C C . ARG A 1 275 ? 11.016 -1.6 -1.232 1 97.5 275 ARG A C 1
ATOM 2237 O O . ARG A 1 275 ? 11.07 -1.405 -2.449 1 97.5 275 ARG A O 1
ATOM 2244 N N . THR A 1 276 ? 11.797 -0.935 -0.383 1 95.38 276 THR A N 1
ATOM 2245 C CA . THR A 1 276 ? 12.922 -0.103 -0.788 1 95.38 276 THR A CA 1
ATOM 2246 C C . THR A 1 276 ? 14.047 -0.958 -1.371 1 95.38 276 THR A C 1
ATOM 2248 O O . THR A 1 276 ? 13.969 -2.188 -1.354 1 95.38 276 THR A O 1
ATOM 2251 N N . ALA A 1 277 ? 15.055 -0.292 -1.869 1 93.12 277 ALA A N 1
ATOM 2252 C CA . ALA A 1 277 ? 16.203 -0.979 -2.461 1 93.12 277 ALA A CA 1
ATOM 2253 C C . ALA A 1 277 ? 16.938 -1.822 -1.421 1 93.12 277 ALA A C 1
ATOM 2255 O O . ALA A 1 277 ? 17.531 -2.846 -1.754 1 93.12 277 ALA A O 1
ATOM 2256 N N . ASP A 1 278 ? 16.797 -1.419 -0.182 1 94.38 278 ASP A N 1
ATOM 2257 C CA . ASP A 1 278 ? 17.516 -2.129 0.876 1 94.38 278 ASP A CA 1
ATOM 2258 C C . ASP A 1 278 ? 16.594 -3.123 1.584 1 94.38 278 ASP A C 1
ATOM 2260 O O . ASP A 1 278 ? 16.953 -3.656 2.639 1 94.38 278 ASP A O 1
ATOM 2264 N N . GLY A 1 279 ? 15.398 -3.299 1.148 1 97 279 GLY A N 1
ATOM 2265 C CA . GLY A 1 279 ? 14.57 -4.402 1.598 1 97 279 GLY A CA 1
ATOM 2266 C C . GLY A 1 279 ? 13.625 -4.016 2.721 1 97 279 GLY A C 1
ATOM 2267 O O . GLY A 1 279 ? 13.211 -4.867 3.512 1 97 279 GLY A O 1
ATOM 2268 N N . ILE A 1 280 ? 13.25 -2.705 2.846 1 97.25 280 ILE A N 1
ATOM 2269 C CA . ILE A 1 280 ? 12.289 -2.262 3.85 1 97.25 280 ILE A CA 1
ATOM 2270 C C . ILE A 1 280 ? 10.898 -2.189 3.234 1 97.25 280 ILE A C 1
ATOM 2272 O O . ILE A 1 280 ? 10.703 -1.567 2.188 1 97.25 280 ILE A O 1
ATOM 2276 N N . LEU A 1 281 ? 9.922 -2.834 3.906 1 97.88 281 LEU A N 1
ATOM 2277 C CA . LEU A 1 281 ? 8.547 -2.822 3.426 1 97.88 281 LEU A CA 1
ATOM 2278 C C . LEU A 1 281 ? 7.926 -1.438 3.592 1 97.88 281 LEU A C 1
ATOM 2280 O O . LEU A 1 281 ? 7.773 -0.95 4.715 1 97.88 281 LEU A O 1
ATOM 2284 N N . VAL A 1 282 ? 7.426 -0.797 2.477 1 96.31 282 VAL A N 1
ATOM 2285 C CA . VAL A 1 282 ? 6.949 0.578 2.578 1 96.31 282 VAL A CA 1
ATOM 2286 C C . VAL A 1 282 ? 5.559 0.69 1.955 1 96.31 282 VAL A C 1
ATOM 2288 O O . VAL A 1 282 ? 4.961 1.77 1.941 1 96.31 282 VAL A O 1
ATOM 2291 N N . GLY A 1 283 ? 5.047 -0.423 1.483 1 96.19 283 GLY A N 1
ATOM 2292 C CA . GLY A 1 283 ? 3.713 -0.402 0.907 1 96.19 283 GLY A CA 1
ATOM 2293 C C . GLY A 1 283 ? 3.109 -1.785 0.749 1 96.19 283 GLY A C 1
ATOM 2294 O O . GLY A 1 283 ? 3.836 -2.775 0.638 1 96.19 283 GLY A O 1
ATOM 2295 N N . ILE A 1 284 ? 1.82 -1.806 0.764 1 96.81 284 ILE A N 1
ATOM 2296 C CA . ILE A 1 284 ? 1.043 -3.008 0.484 1 96.81 284 ILE A CA 1
ATOM 2297 C C . ILE A 1 284 ? -0.149 -2.656 -0.403 1 96.81 284 ILE A C 1
ATOM 2299 O O . ILE A 1 284 ? -0.811 -1.638 -0.189 1 96.81 284 ILE A O 1
ATOM 2303 N N . GLN A 1 285 ? -0.343 -3.479 -1.396 1 96.06 285 GLN A N 1
ATOM 2304 C CA . GLN A 1 285 ? -1.467 -3.258 -2.301 1 96.06 285 GLN A CA 1
ATOM 2305 C C . GLN A 1 285 ? -2.189 -4.566 -2.611 1 96.06 285 GLN A C 1
ATOM 2307 O O . GLN A 1 285 ? -1.55 -5.582 -2.895 1 96.06 285 GLN A O 1
ATOM 2312 N N . GLU A 1 286 ? -3.447 -4.543 -2.475 1 95.56 286 GLU A N 1
ATOM 2313 C CA . GLU A 1 286 ? -4.289 -5.637 -2.951 1 95.56 286 GLU A CA 1
ATOM 2314 C C . GLU A 1 286 ? -4.742 -5.398 -4.391 1 95.56 286 GLU A C 1
ATOM 2316 O O . GLU A 1 286 ? -5.246 -4.32 -4.715 1 95.56 286 GLU A O 1
ATOM 2321 N N . ILE A 1 287 ? -4.562 -6.367 -5.191 1 95.44 287 ILE A N 1
ATOM 2322 C CA . ILE A 1 287 ? -4.984 -6.305 -6.586 1 95.44 287 ILE A CA 1
ATOM 2323 C C . ILE A 1 287 ? -5.938 -7.457 -6.895 1 95.44 287 ILE A C 1
ATOM 2325 O O . ILE A 1 287 ? -5.645 -8.609 -6.574 1 95.44 287 ILE A O 1
ATOM 2329 N N . GLU A 1 288 ? -7.055 -7.16 -7.449 1 95.31 288 GLU A N 1
ATOM 2330 C CA . GLU A 1 288 ? -7.945 -8.211 -7.941 1 95.31 288 GLU A CA 1
ATOM 2331 C C . GLU A 1 288 ? -7.445 -8.781 -9.266 1 95.31 288 GLU A C 1
ATOM 2333 O O . GLU A 1 288 ? -7.285 -8.055 -10.242 1 95.31 288 GLU A O 1
ATOM 2338 N N . THR A 1 289 ? -7.301 -10.039 -9.297 1 97.31 289 THR A N 1
ATOM 2339 C CA . THR A 1 289 ? -6.695 -10.703 -10.445 1 97.31 289 THR A CA 1
ATOM 2340 C C . THR A 1 289 ? -7.465 -10.375 -11.719 1 97.31 289 THR A C 1
ATOM 2342 O O . THR A 1 289 ? -6.863 -10.023 -12.742 1 97.31 289 THR A O 1
ATOM 2345 N N . HIS A 1 290 ? -8.797 -10.383 -11.672 1 95.62 290 HIS A N 1
ATOM 2346 C CA . HIS A 1 290 ? -9.625 -10.242 -12.859 1 95.62 290 HIS A CA 1
ATOM 2347 C C . HIS A 1 290 ? -9.578 -8.82 -13.398 1 95.62 290 HIS A C 1
ATOM 2349 O O . HIS A 1 290 ? -9.984 -8.562 -14.539 1 95.62 290 HIS A O 1
ATOM 2355 N N . ARG A 1 291 ? -9.047 -7.875 -12.648 1 92.19 291 ARG A N 1
ATOM 2356 C CA . ARG A 1 291 ? -9.031 -6.477 -13.062 1 92.19 291 ARG A CA 1
ATOM 2357 C C . ARG A 1 291 ? -7.715 -6.129 -13.75 1 92.19 291 ARG A C 1
ATOM 2359 O O . ARG A 1 291 ? -7.602 -5.078 -14.383 1 92.19 291 ARG A O 1
ATOM 2366 N N . ILE A 1 292 ? -6.734 -6.926 -13.648 1 95.19 292 ILE A N 1
ATOM 2367 C CA . ILE A 1 292 ? -5.383 -6.621 -14.102 1 95.19 292 ILE A CA 1
ATOM 2368 C C . ILE A 1 292 ? -5.387 -6.371 -15.609 1 95.19 292 ILE A C 1
ATOM 2370 O O . ILE A 1 292 ? -4.828 -5.375 -16.078 1 95.19 292 ILE A O 1
ATOM 2374 N N . PRO A 1 293 ? -6.043 -7.207 -16.422 1 93.62 293 PRO A N 1
ATOM 2375 C CA . PRO A 1 293 ? -6.023 -6.949 -17.859 1 93.62 293 PRO A CA 1
ATOM 2376 C C . PRO A 1 293 ? -6.586 -5.574 -18.219 1 93.62 293 PRO A C 1
ATOM 2378 O O . PRO A 1 293 ? -6.004 -4.863 -19.047 1 93.62 293 PRO A O 1
ATOM 2381 N N . GLU A 1 294 ? -7.652 -5.227 -17.562 1 89.25 294 GLU A N 1
ATOM 2382 C CA . GLU A 1 294 ? -8.242 -3.916 -17.828 1 89.25 294 GLU A CA 1
ATOM 2383 C C . GLU A 1 294 ? -7.293 -2.793 -17.422 1 89.25 294 GLU A C 1
ATOM 2385 O O . GLU A 1 294 ? -7.152 -1.803 -18.141 1 89.25 294 GLU A O 1
ATOM 2390 N N . THR A 1 295 ? -6.707 -2.957 -16.312 1 86.44 295 THR A N 1
ATOM 2391 C CA . THR A 1 295 ? -5.77 -1.969 -15.797 1 86.44 295 THR A CA 1
ATOM 2392 C C . THR A 1 295 ? -4.602 -1.771 -16.766 1 86.44 295 THR A C 1
ATOM 2394 O O . THR A 1 295 ? -4.223 -0.637 -17.062 1 86.44 295 THR A O 1
ATOM 2397 N N . VAL A 1 296 ? -4.059 -2.797 -17.203 1 87.44 296 VAL A N 1
ATOM 2398 C CA . VAL A 1 296 ? -2.908 -2.744 -18.094 1 87.44 296 VAL A CA 1
ATOM 2399 C C . VAL A 1 296 ? -3.322 -2.148 -19.438 1 87.44 296 VAL A C 1
ATOM 2401 O O . VAL A 1 296 ? -2.615 -1.302 -19.984 1 87.44 296 VAL A O 1
ATOM 2404 N N . ASN A 1 297 ? -4.48 -2.494 -19.906 1 84.56 297 ASN A N 1
ATOM 2405 C CA . ASN A 1 297 ? -4.957 -2.049 -21.203 1 84.56 297 ASN A CA 1
ATOM 2406 C C . ASN A 1 297 ? -5.383 -0.583 -21.188 1 84.56 297 ASN A C 1
ATOM 2408 O O . ASN A 1 297 ? -5.531 0.045 -22.234 1 84.56 297 ASN A O 1
ATOM 2412 N N . SER A 1 298 ? -5.652 -0.114 -20.047 1 80.12 298 SER A N 1
ATOM 2413 C CA . SER A 1 298 ? -6.086 1.275 -19.938 1 80.12 298 SER A CA 1
ATOM 2414 C C . SER A 1 298 ? -4.922 2.236 -20.141 1 80.12 298 SER A C 1
ATOM 2416 O O . SER A 1 298 ? -5.129 3.434 -20.359 1 80.12 298 SER A O 1
ATOM 2418 N N . ARG A 1 299 ? -3.781 1.746 -20.109 1 78.69 299 ARG A N 1
ATOM 2419 C CA . ARG A 1 299 ? -2.598 2.578 -20.297 1 78.69 299 ARG A CA 1
ATOM 2420 C C . ARG A 1 299 ? -2.201 2.639 -21.781 1 78.69 299 ARG A C 1
ATOM 2422 O O . ARG A 1 299 ? -2.426 1.688 -22.516 1 78.69 299 ARG A O 1
ATOM 2429 N N . ALA A 1 300 ? -1.532 3.83 -22.031 1 78.06 300 ALA A N 1
ATOM 2430 C CA . ALA A 1 300 ? -1.009 3.953 -23.391 1 78.06 300 ALA A CA 1
ATOM 2431 C C . ALA A 1 300 ? 0.189 3.031 -23.609 1 78.06 300 ALA A C 1
ATOM 2433 O O . ALA A 1 300 ? 1.027 2.879 -22.719 1 78.06 300 ALA A O 1
ATOM 2434 N N . ASN A 1 301 ? 0.201 2.219 -24.578 1 82.06 301 ASN A N 1
ATOM 2435 C CA . ASN A 1 301 ? 1.336 1.389 -24.969 1 82.06 301 ASN A CA 1
ATOM 2436 C C . ASN A 1 301 ? 1.453 0.148 -24.094 1 82.06 301 ASN A C 1
ATOM 2438 O O . ASN A 1 301 ? 2.527 -0.144 -23.562 1 82.06 301 ASN A O 1
ATOM 2442 N N . ALA A 1 302 ? 0.401 -0.481 -23.828 1 86.44 302 ALA A N 1
ATOM 2443 C CA . ALA A 1 302 ? 0.418 -1.726 -23.062 1 86.44 302 ALA A CA 1
ATOM 2444 C C . ALA A 1 302 ? 1.438 -2.705 -23.641 1 86.44 302 ALA A C 1
ATOM 2446 O O . ALA A 1 302 ? 1.499 -2.908 -24.844 1 86.44 302 ALA A O 1
ATOM 2447 N N . ARG A 1 303 ? 2.223 -3.348 -22.781 1 90.88 303 ARG A N 1
ATOM 2448 C CA . ARG A 1 303 ? 3.334 -4.195 -23.203 1 90.88 303 ARG A CA 1
ATOM 2449 C C . ARG A 1 303 ? 2.887 -5.645 -23.375 1 90.88 303 ARG A C 1
ATOM 2451 O O . ARG A 1 303 ? 3.617 -6.465 -23.922 1 90.88 303 ARG A O 1
ATOM 2458 N N . TRP A 1 304 ? 1.748 -5.953 -22.922 1 95.44 304 TRP A N 1
ATOM 2459 C CA . TRP A 1 304 ? 1.197 -7.301 -23.047 1 95.44 304 TRP A CA 1
ATOM 2460 C C . TRP A 1 304 ? -0.327 -7.266 -23.047 1 95.44 304 TRP A C 1
ATOM 2462 O O . TRP A 1 304 ? -0.932 -6.227 -22.766 1 95.44 304 TRP A O 1
ATOM 2472 N N . ASN A 1 305 ? -0.952 -8.352 -23.469 1 96.06 305 ASN A N 1
ATOM 2473 C CA . ASN A 1 305 ? -2.398 -8.5 -23.594 1 96.06 305 ASN A CA 1
ATOM 2474 C C . ASN A 1 305 ? -2.865 -9.875 -23.125 1 96.06 305 ASN A C 1
ATOM 2476 O O . ASN A 1 305 ? -2.402 -10.898 -23.625 1 96.06 305 ASN A O 1
ATOM 2480 N N . ALA A 1 306 ? -3.793 -9.844 -22.203 1 97.25 306 ALA A N 1
ATOM 2481 C CA . ALA A 1 306 ? -4.234 -11.07 -21.562 1 97.25 306 ALA A CA 1
ATOM 2482 C C . ALA A 1 306 ? -4.887 -12.016 -22.562 1 97.25 306 ALA A C 1
ATOM 2484 O O . ALA A 1 306 ? -4.648 -13.227 -22.531 1 97.25 306 ALA A O 1
ATOM 2485 N N . ASP A 1 307 ? -5.676 -11.484 -23.438 1 97.19 307 ASP A N 1
ATOM 2486 C CA . ASP A 1 307 ? -6.359 -12.305 -24.438 1 97.19 307 ASP A CA 1
ATOM 2487 C C . ASP A 1 307 ? -5.355 -13 -25.344 1 97.19 307 ASP A C 1
ATOM 2489 O O . ASP A 1 307 ? -5.512 -14.188 -25.672 1 97.19 307 ASP A O 1
ATOM 2493 N N . MET A 1 308 ? -4.379 -12.289 -25.75 1 97.56 308 MET A N 1
ATOM 2494 C CA . MET A 1 308 ? -3.363 -12.859 -26.625 1 97.56 308 MET A CA 1
ATOM 2495 C C . MET A 1 308 ? -2.588 -13.961 -25.922 1 97.56 308 MET A C 1
ATOM 2497 O O . MET A 1 308 ? -2.193 -14.945 -26.547 1 97.56 308 MET A O 1
ATOM 2501 N N . CYS A 1 309 ? -2.363 -13.812 -24.641 1 98.38 309 CYS A N 1
ATOM 2502 C CA . CYS A 1 309 ? -1.71 -14.867 -23.875 1 98.38 309 CYS A CA 1
ATOM 2503 C C . CYS A 1 309 ? -2.518 -16.156 -23.922 1 98.38 309 CYS A C 1
ATOM 2505 O O . CYS A 1 309 ? -1.966 -17.234 -24.172 1 98.38 309 CYS A O 1
ATOM 2507 N N . VAL A 1 310 ? -3.803 -16.047 -23.688 1 98.44 310 VAL A N 1
ATOM 2508 C CA . VAL A 1 310 ? -4.695 -17.203 -23.672 1 98.44 310 VAL A CA 1
ATOM 2509 C C . VAL A 1 310 ? -4.773 -17.812 -25.078 1 98.44 310 VAL A C 1
ATOM 2511 O O . VAL A 1 310 ? -4.688 -19.031 -25.234 1 98.44 310 VAL A O 1
ATOM 2514 N N . ASN A 1 311 ? -4.926 -16.953 -26.078 1 98.62 311 ASN A N 1
ATOM 2515 C CA . ASN A 1 311 ? -5.016 -17.422 -27.469 1 98.62 311 ASN A CA 1
ATOM 2516 C C . ASN A 1 311 ? -3.736 -18.141 -27.906 1 98.62 311 ASN A C 1
ATOM 2518 O O . ASN A 1 311 ? -3.791 -19.141 -28.609 1 98.62 311 ASN A O 1
ATOM 2522 N N . PHE A 1 312 ? -2.674 -17.594 -27.531 1 98.56 312 PHE A N 1
ATOM 2523 C CA . PHE A 1 312 ? -1.388 -18.203 -27.828 1 98.56 312 PHE A CA 1
ATOM 2524 C C . PHE A 1 312 ? -1.3 -19.594 -27.203 1 98.56 312 PHE A C 1
ATOM 2526 O O . PHE A 1 312 ? -0.918 -20.562 -27.875 1 98.56 312 PHE A O 1
ATOM 2533 N N . ALA A 1 313 ? -1.617 -19.703 -25.953 1 98.56 313 ALA A N 1
ATOM 2534 C CA . ALA A 1 313 ? -1.58 -20.984 -25.25 1 98.56 313 ALA A CA 1
ATOM 2535 C C . ALA A 1 313 ? -2.512 -22 -25.922 1 98.56 313 ALA A C 1
ATOM 2537 O O . ALA A 1 313 ? -2.16 -23.172 -26.062 1 98.56 313 ALA A O 1
ATOM 2538 N N . SER A 1 314 ? -3.686 -21.547 -26.281 1 98.5 314 SER A N 1
ATOM 2539 C CA . SER A 1 314 ? -4.637 -22.406 -26.969 1 98.5 314 SER A CA 1
ATOM 2540 C C . SER A 1 314 ? -4.035 -23 -28.234 1 98.5 314 SER A C 1
ATOM 2542 O O . SER A 1 314 ? -4.086 -24.203 -28.453 1 98.5 314 SER A O 1
ATOM 2544 N N . ALA A 1 315 ? -3.475 -22.141 -29.016 1 98.38 315 ALA A N 1
ATOM 2545 C CA . ALA A 1 315 ? -2.875 -22.562 -30.281 1 98.38 315 ALA A CA 1
ATOM 2546 C C . ALA A 1 315 ? -1.703 -23.5 -30.031 1 98.38 315 ALA A C 1
ATOM 2548 O O . ALA A 1 315 ? -1.547 -24.5 -30.75 1 98.38 315 ALA A O 1
ATOM 2549 N N . PHE A 1 316 ? -0.935 -23.203 -29.109 1 98.56 316 PHE A N 1
ATOM 2550 C CA . PHE A 1 316 ? 0.243 -24 -28.812 1 98.56 316 PHE A CA 1
ATOM 2551 C C . PHE A 1 316 ? -0.158 -25.391 -28.328 1 98.56 316 PHE A C 1
ATOM 2553 O O . PHE A 1 316 ? 0.409 -26.406 -28.766 1 98.56 316 PHE A O 1
ATOM 2560 N N . LEU A 1 317 ? -1.085 -25.469 -27.375 1 98.56 317 LEU A N 1
ATOM 2561 C CA . LEU A 1 317 ? -1.534 -26.75 -26.844 1 98.56 317 LEU A CA 1
ATOM 2562 C C . LEU A 1 317 ? -2.162 -27.609 -27.938 1 98.56 317 LEU A C 1
ATOM 2564 O O . LEU A 1 317 ? -1.979 -28.828 -27.953 1 98.56 317 LEU A O 1
ATOM 2568 N N . GLU A 1 318 ? -2.916 -26.984 -28.797 1 98.19 318 GLU A N 1
ATOM 2569 C CA . GLU A 1 318 ? -3.477 -27.719 -29.938 1 98.19 318 GLU A CA 1
ATOM 2570 C C . GLU A 1 318 ? -2.375 -28.281 -30.828 1 98.19 318 GLU A C 1
ATOM 2572 O O . GLU A 1 318 ? -2.439 -29.438 -31.234 1 98.19 318 GLU A O 1
ATOM 2577 N N . TRP A 1 319 ? -1.436 -27.453 -31.109 1 98.25 319 TRP A N 1
ATOM 2578 C CA . TRP A 1 319 ? -0.296 -27.891 -31.906 1 98.25 319 TRP A CA 1
ATOM 2579 C C . TRP A 1 319 ? 0.435 -29.047 -31.234 1 98.25 319 TRP A C 1
ATOM 2581 O O . TRP A 1 319 ? 0.805 -30.016 -31.906 1 98.25 319 TRP A O 1
ATOM 2591 N N . LEU A 1 320 ? 0.681 -28.984 -29.922 1 98.31 320 LEU A N 1
ATOM 2592 C CA . LEU A 1 320 ? 1.361 -30.031 -29.188 1 98.31 320 LEU A CA 1
ATOM 2593 C C . LEU A 1 320 ? 0.592 -31.344 -29.266 1 98.31 320 LEU A C 1
ATOM 2595 O O . LEU A 1 320 ? 1.187 -32.406 -29.469 1 98.31 320 LEU A O 1
ATOM 2599 N N . SER A 1 321 ? -0.7 -31.266 -29.062 1 97.75 321 SER A N 1
ATOM 2600 C CA . SER A 1 321 ? -1.56 -32.438 -29.109 1 97.75 321 SER A CA 1
ATOM 2601 C C . SER A 1 321 ? -1.507 -33.125 -30.469 1 97.75 321 SER A C 1
ATOM 2603 O O . SER A 1 321 ? -1.604 -34.344 -30.562 1 97.75 321 SER A O 1
ATOM 2605 N N . ASN A 1 322 ? -1.357 -32.344 -31.516 1 97.38 322 ASN A N 1
ATOM 2606 C CA . ASN A 1 322 ? -1.323 -32.875 -32.875 1 97.38 322 ASN A CA 1
ATOM 2607 C C . ASN A 1 322 ? 0.057 -33.406 -33.219 1 97.38 322 ASN A C 1
ATOM 2609 O O . ASN A 1 322 ? 0.195 -34.219 -34.156 1 97.38 322 ASN A O 1
ATOM 2613 N N . THR A 1 323 ? 1.027 -32.969 -32.531 1 97.62 323 THR A N 1
ATOM 2614 C CA . THR A 1 323 ? 2.398 -33.312 -32.875 1 97.62 323 THR A CA 1
ATOM 2615 C C . THR A 1 323 ? 2.867 -34.5 -32.031 1 97.62 323 THR A C 1
ATOM 2617 O O . THR A 1 323 ? 3.564 -35.406 -32.531 1 97.62 323 THR A O 1
ATOM 2620 N N . ILE A 1 324 ? 2.541 -34.531 -30.703 1 97.62 324 ILE A N 1
ATOM 2621 C CA . ILE A 1 324 ? 2.887 -35.625 -29.828 1 97.62 324 ILE A CA 1
ATOM 2622 C C . ILE A 1 324 ? 1.79 -36.688 -29.875 1 97.62 324 ILE A C 1
ATOM 2624 O O . ILE A 1 324 ? 0.831 -36.656 -29.094 1 97.62 324 ILE A O 1
ATOM 2628 N N . THR A 1 325 ? 1.955 -37.688 -30.734 1 95.81 325 THR A N 1
ATOM 2629 C CA . THR A 1 325 ? 0.9 -38.688 -30.953 1 95.81 325 THR A CA 1
ATOM 2630 C C . THR A 1 325 ? 1.402 -40.094 -30.641 1 95.81 325 THR A C 1
ATOM 2632 O O . THR A 1 325 ? 0.644 -41.062 -30.734 1 95.81 325 THR A O 1
ATOM 2635 N N . ASP A 1 326 ? 2.684 -40.188 -30.281 1 93.44 326 ASP A N 1
ATOM 2636 C CA . ASP A 1 326 ? 3.285 -41.469 -30.031 1 93.44 326 ASP A CA 1
ATOM 2637 C C . ASP A 1 326 ? 3.988 -41.531 -28.672 1 93.44 326 ASP A C 1
ATOM 2639 O O . ASP A 1 326 ? 4.184 -40.469 -28.047 1 93.44 326 ASP A O 1
ATOM 2643 N N . GLU A 1 327 ? 4.352 -42.719 -28.312 1 90.94 327 GLU A N 1
ATOM 2644 C CA . GLU A 1 327 ? 5.09 -42.906 -27.062 1 90.94 327 GLU A CA 1
ATOM 2645 C C . GLU A 1 327 ? 6.484 -42.281 -27.156 1 90.94 327 GLU A C 1
ATOM 2647 O O . GLU A 1 327 ? 6.941 -41.938 -28.25 1 90.94 327 GLU A O 1
ATOM 2652 N N . GLY A 1 328 ? 7.094 -42.156 -25.984 1 96.62 328 GLY A N 1
ATOM 2653 C CA . GLY A 1 328 ? 8.422 -41.594 -25.906 1 96.62 328 GLY A CA 1
ATOM 2654 C C . GLY A 1 328 ? 8.477 -40.344 -25.031 1 96.62 328 GLY A C 1
ATOM 2655 O O . GLY A 1 328 ? 7.496 -40 -24.375 1 96.62 328 GLY A O 1
ATOM 2656 N N . VAL A 1 329 ? 9.695 -39.812 -24.984 1 98.06 329 VAL A N 1
ATOM 2657 C CA . VAL A 1 329 ? 9.922 -38.562 -24.266 1 98.06 329 VAL A CA 1
ATOM 2658 C C . VAL A 1 329 ? 10.297 -37.469 -25.234 1 98.06 329 VAL A C 1
ATOM 2660 O O . VAL A 1 329 ? 11.148 -37.625 -26.094 1 98.06 329 VAL A O 1
ATOM 2663 N N . TRP A 1 330 ? 9.609 -36.375 -25.078 1 98.19 330 TRP A N 1
ATOM 2664 C CA . TRP A 1 330 ? 9.82 -35.219 -25.938 1 98.19 330 TRP A CA 1
ATOM 2665 C C . TRP A 1 330 ? 10.422 -34.062 -25.141 1 98.19 330 TRP A C 1
ATOM 2667 O O . TRP A 1 330 ? 10.227 -33.969 -23.938 1 98.19 330 TRP A O 1
ATOM 2677 N N . ARG A 1 331 ? 11.141 -33.219 -25.891 1 98.25 331 ARG A N 1
ATOM 2678 C CA . ARG A 1 331 ? 11.703 -32 -25.328 1 98.25 331 ARG A CA 1
ATOM 2679 C C . ARG A 1 331 ? 11.102 -30.766 -25.969 1 98.25 331 ARG A C 1
ATOM 2681 O O . ARG A 1 331 ? 11.125 -30.625 -27.203 1 98.25 331 ARG A O 1
ATOM 2688 N N . ILE A 1 332 ? 10.492 -29.938 -25.141 1 98.56 332 ILE A N 1
ATOM 2689 C CA . ILE A 1 332 ? 9.977 -28.641 -25.547 1 98.56 332 ILE A CA 1
ATOM 2690 C C . ILE A 1 332 ? 10.969 -27.547 -25.156 1 98.56 332 ILE A C 1
ATOM 2692 O O . ILE A 1 332 ? 11.234 -27.328 -23.969 1 98.56 332 ILE A O 1
ATOM 2696 N N . THR A 1 333 ? 11.484 -26.812 -26.109 1 97.88 333 THR A N 1
ATOM 2697 C CA . THR A 1 333 ? 12.547 -25.859 -25.812 1 97.88 333 THR A CA 1
ATOM 2698 C C . THR A 1 333 ? 12.25 -24.484 -26.438 1 97.88 333 THR A C 1
ATOM 2700 O O . THR A 1 333 ? 11.922 -24.406 -27.625 1 97.88 333 THR A O 1
ATOM 2703 N N . ARG A 1 334 ? 12.312 -23.531 -25.672 1 97.44 334 ARG A N 1
ATOM 2704 C CA . ARG A 1 334 ? 12.359 -22.156 -26.172 1 97.44 334 ARG A CA 1
ATOM 2705 C C . ARG A 1 334 ? 13.617 -21.438 -25.672 1 97.44 334 ARG A C 1
ATOM 2707 O O . ARG A 1 334 ? 13.734 -21.109 -24.5 1 97.44 334 ARG A O 1
ATOM 2714 N N . ARG A 1 335 ? 14.469 -21.094 -26.578 1 94.5 335 ARG A N 1
ATOM 2715 C CA . ARG A 1 335 ? 15.664 -20.328 -26.234 1 94.5 335 ARG A CA 1
ATOM 2716 C C . ARG A 1 335 ? 15.336 -18.859 -26.031 1 94.5 335 ARG A C 1
ATOM 2718 O O . ARG A 1 335 ? 14.375 -18.344 -26.609 1 94.5 335 ARG A O 1
ATOM 2725 N N . GLN A 1 336 ? 16.141 -18.234 -25.25 1 91.88 336 GLN A N 1
ATOM 2726 C CA . GLN A 1 336 ? 15.977 -16.797 -25.031 1 91.88 336 GLN A CA 1
ATOM 2727 C C . GLN A 1 336 ? 15.93 -16.031 -26.344 1 91.88 336 GLN A C 1
ATOM 2729 O O . GLN A 1 336 ? 16.734 -16.297 -27.25 1 91.88 336 GLN A O 1
ATOM 2734 N N . HIS A 1 337 ? 14.953 -15.203 -26.531 1 93.19 337 HIS A N 1
ATOM 2735 C CA . HIS A 1 337 ? 14.773 -14.297 -27.656 1 93.19 337 HIS A CA 1
ATOM 2736 C C . HIS A 1 337 ? 14.406 -15.062 -28.922 1 93.19 337 HIS A C 1
ATOM 2738 O O . HIS A 1 337 ? 14.367 -14.484 -30.016 1 93.19 337 HIS A O 1
ATOM 2744 N N . SER A 1 338 ? 14.195 -16.344 -28.75 1 95.12 338 SER A N 1
ATOM 2745 C CA . SER A 1 338 ? 13.852 -17.125 -29.938 1 95.12 338 SER A CA 1
ATOM 2746 C C . SER A 1 338 ? 12.406 -16.891 -30.344 1 95.12 338 SER A C 1
ATOM 2748 O O . SER A 1 338 ? 11.508 -16.859 -29.5 1 95.12 338 SER A O 1
ATOM 2750 N N . PRO A 1 339 ? 12.18 -16.75 -31.625 1 95.81 339 PRO A N 1
ATOM 2751 C CA . PRO A 1 339 ? 10.812 -16.562 -32.125 1 95.81 339 PRO A CA 1
ATOM 2752 C C . PRO A 1 339 ? 10.055 -17.875 -32.312 1 95.81 339 PRO A C 1
ATOM 2754 O O . PRO A 1 339 ? 8.922 -17.875 -32.781 1 95.81 339 PRO A O 1
ATOM 2757 N N . VAL A 1 340 ? 10.688 -19 -31.953 1 96.69 340 VAL A N 1
ATOM 2758 C CA . VAL A 1 340 ? 10.039 -20.297 -32.125 1 96.69 340 VAL A CA 1
ATOM 2759 C C . VAL A 1 340 ? 10.203 -21.141 -30.875 1 96.69 340 VAL A C 1
ATOM 2761 O O . VAL A 1 340 ? 11.148 -20.953 -30.109 1 96.69 340 VAL A O 1
ATOM 2764 N N . ILE A 1 341 ? 9.297 -21.984 -30.656 1 98 341 ILE A N 1
ATOM 2765 C CA . ILE A 1 341 ? 9.406 -23.078 -29.688 1 98 341 ILE A CA 1
ATOM 2766 C C . ILE A 1 341 ? 9.664 -24.391 -30.406 1 98 341 ILE A C 1
ATOM 2768 O O . ILE A 1 341 ? 8.914 -24.766 -31.312 1 98 341 ILE A O 1
ATOM 2772 N N . GLU A 1 342 ? 10.68 -25.078 -29.969 1 98.06 342 GLU A N 1
ATOM 2773 C CA . GLU A 1 342 ? 11.102 -26.312 -30.641 1 98.06 342 GLU A CA 1
ATOM 2774 C C . GLU A 1 342 ? 10.625 -27.547 -29.891 1 98.06 342 GLU A C 1
ATOM 2776 O O . GLU A 1 342 ? 10.602 -27.562 -28.656 1 98.06 342 GLU A O 1
ATOM 2781 N N . LEU A 1 343 ? 10.242 -28.547 -30.656 1 98.19 343 LEU A N 1
ATOM 2782 C CA . LEU A 1 343 ? 9.859 -29.844 -30.125 1 98.19 343 LEU A CA 1
ATOM 2783 C C . LEU A 1 343 ? 10.688 -30.953 -30.75 1 98.19 343 LEU A C 1
ATOM 2785 O O . LEU A 1 343 ? 10.781 -31.047 -31.984 1 98.19 343 LEU A O 1
ATOM 2789 N N . SER A 1 344 ? 11.32 -31.766 -29.938 1 97.25 344 SER A N 1
ATOM 2790 C CA . SER A 1 344 ? 12.094 -32.906 -30.422 1 97.25 344 SER A CA 1
ATOM 2791 C C . SER A 1 344 ? 11.859 -34.156 -29.578 1 97.25 344 SER A C 1
ATOM 2793 O O . SER A 1 344 ? 11.672 -34.062 -28.359 1 97.25 344 SER A O 1
ATOM 2795 N N . ARG A 1 345 ? 11.922 -35.25 -30.203 1 96.81 345 ARG A N 1
ATOM 2796 C CA . ARG A 1 345 ? 11.828 -36.5 -29.484 1 96.81 345 ARG A CA 1
ATOM 2797 C C . ARG A 1 345 ? 13.195 -36.969 -28.984 1 96.81 345 ARG A C 1
ATOM 2799 O O . ARG A 1 345 ? 14.102 -37.219 -29.766 1 96.81 345 ARG A O 1
ATOM 2806 N N . VAL A 1 346 ? 13.32 -37.094 -27.719 1 96.5 346 VAL A N 1
ATOM 2807 C CA . VAL A 1 346 ? 14.641 -37.375 -27.156 1 96.5 346 VAL A CA 1
ATOM 2808 C C . VAL A 1 346 ? 14.75 -38.875 -26.812 1 96.5 346 VAL A C 1
ATOM 2810 O O . VAL A 1 346 ? 15.859 -39.406 -26.75 1 96.5 346 VAL A O 1
ATOM 2813 N N . GLU A 1 347 ? 13.664 -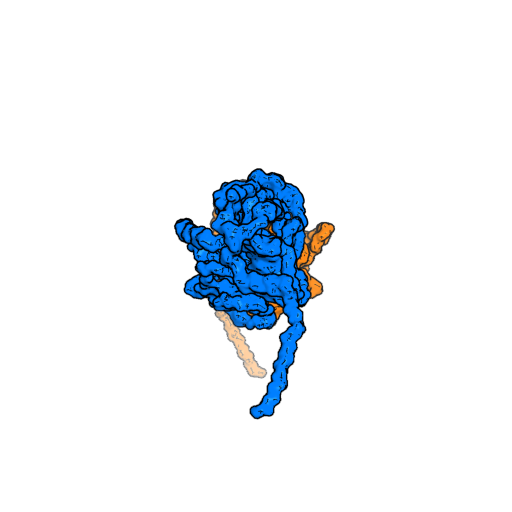39.531 -26.469 1 95.94 347 GLU A N 1
ATOM 2814 C CA . GLU A 1 347 ? 13.555 -40.969 -26.328 1 95.94 347 GLU A CA 1
ATOM 2815 C C . GLU A 1 347 ? 12.406 -41.531 -27.172 1 95.94 347 GLU A C 1
ATOM 2817 O O . GLU A 1 347 ? 11.273 -41.062 -27.078 1 95.94 347 GLU A O 1
ATOM 2822 N N . ALA A 1 348 ? 12.672 -42.625 -27.859 1 93.19 348 ALA A N 1
ATOM 2823 C CA . ALA A 1 348 ? 11.703 -43.125 -28.812 1 93.19 348 ALA A CA 1
ATOM 2824 C C . ALA A 1 348 ? 10.633 -43.969 -28.109 1 93.19 348 ALA A C 1
ATOM 2826 O O . ALA A 1 348 ? 9.5 -44.062 -28.594 1 93.19 348 ALA A O 1
ATOM 2827 N N . THR A 1 349 ? 11.055 -44.531 -27.062 1 93.25 349 THR A N 1
ATOM 2828 C CA . THR A 1 349 ? 10.109 -45.406 -26.344 1 93.25 349 THR A CA 1
ATOM 2829 C C . THR A 1 349 ? 10.102 -45.062 -24.859 1 93.25 349 THR A C 1
ATOM 2831 O O . THR A 1 349 ? 11.016 -44.406 -24.359 1 93.25 349 THR A O 1
ATOM 2834 N N . GLY A 1 350 ? 8.984 -45.469 -24.219 1 93.25 350 GLY A N 1
ATOM 2835 C CA . GLY A 1 350 ? 8.898 -45.281 -22.781 1 93.25 350 GLY A CA 1
ATOM 2836 C C . GLY A 1 350 ? 8.406 -43.906 -22.406 1 93.25 350 GLY A C 1
ATOM 2837 O O . GLY A 1 350 ? 7.867 -43.188 -23.234 1 93.25 350 GLY A O 1
ATOM 2838 N N . HIS A 1 351 ? 8.438 -43.594 -21.094 1 95.81 351 HIS A N 1
ATOM 2839 C CA . HIS A 1 351 ? 7.926 -42.344 -20.578 1 95.81 351 HIS A CA 1
ATOM 2840 C C . HIS A 1 351 ? 8.984 -41.625 -19.75 1 95.81 351 HIS A C 1
ATOM 2842 O O . HIS A 1 351 ? 8.672 -40.656 -19.031 1 95.81 351 HIS A O 1
ATOM 2848 N N . GLY A 1 352 ? 10.258 -42.156 -19.859 1 92.75 352 GLY A N 1
ATOM 2849 C CA . GLY A 1 352 ? 11.305 -41.562 -19.016 1 92.75 352 GLY A CA 1
ATOM 2850 C C . GLY A 1 352 ? 10.961 -41.625 -17.547 1 92.75 352 GLY A C 1
ATOM 2851 O O . GLY A 1 352 ? 10.328 -42.562 -17.062 1 92.75 352 GLY A O 1
ATOM 2852 N N . ASN A 1 353 ? 11.484 -40.656 -16.797 1 93.94 353 ASN A N 1
ATOM 2853 C CA . ASN A 1 353 ? 11.219 -40.562 -15.359 1 93.94 353 ASN A CA 1
ATOM 2854 C C . ASN A 1 353 ? 10.078 -39.594 -15.07 1 93.94 353 ASN A C 1
ATOM 2856 O O . ASN A 1 353 ? 9.883 -39.188 -13.922 1 93.94 353 ASN A O 1
ATOM 2860 N N . ILE A 1 354 ? 9.305 -39.281 -16.125 1 97.25 354 ILE A N 1
ATOM 2861 C CA . ILE A 1 354 ? 8.234 -38.312 -15.984 1 97.25 354 ILE A CA 1
ATOM 2862 C C . ILE A 1 354 ? 7.078 -38.906 -15.195 1 97.25 354 ILE A C 1
ATOM 2864 O O . ILE A 1 354 ? 6.516 -38.25 -14.312 1 97.25 354 ILE A O 1
ATOM 2868 N N . LEU A 1 355 ? 6.734 -40.156 -15.469 1 97.44 355 LEU A N 1
ATOM 2869 C CA . LEU A 1 355 ? 5.617 -40.812 -14.812 1 97.44 355 LEU A CA 1
ATOM 2870 C C . LEU A 1 355 ? 6.113 -41.719 -13.688 1 97.44 355 LEU A C 1
ATOM 2872 O O . LEU A 1 355 ? 7.059 -42.5 -13.875 1 97.44 355 LEU A O 1
ATOM 2876 N N . LEU A 1 356 ? 5.484 -41.625 -12.617 1 95.88 356 LEU A N 1
ATOM 2877 C CA . LEU A 1 356 ? 5.73 -42.531 -11.492 1 95.88 356 LEU A CA 1
ATOM 2878 C C . LEU A 1 356 ? 5.27 -43.938 -11.812 1 95.88 356 LEU A C 1
ATOM 2880 O O . LEU A 1 356 ? 4.191 -44.125 -12.375 1 95.88 356 LEU A O 1
ATOM 2884 N N . GLU A 1 357 ? 6.129 -44.875 -11.422 1 96.25 357 GLU A N 1
ATOM 2885 C CA . GLU A 1 357 ? 5.777 -46.281 -11.664 1 96.25 357 GLU A CA 1
ATOM 2886 C C . GLU A 1 357 ? 4.473 -46.656 -10.961 1 96.25 357 GLU A C 1
ATOM 2888 O O . GLU A 1 357 ? 3.637 -47.344 -11.531 1 96.25 357 GLU A O 1
ATOM 2893 N N . GLU A 1 358 ? 4.371 -46.219 -9.781 1 96.75 358 GLU A N 1
ATOM 2894 C CA . GLU A 1 358 ? 3.158 -46.5 -9.016 1 96.75 358 GLU A CA 1
ATOM 2895 C C . GLU A 1 358 ? 1.923 -45.969 -9.719 1 96.75 358 GLU A C 1
ATOM 2897 O O . GLU A 1 358 ? 0.848 -46.562 -9.656 1 96.75 358 GLU A O 1
ATOM 2902 N N . PHE A 1 359 ? 2.029 -44.938 -10.367 1 97.88 359 PHE A N 1
ATOM 2903 C CA . PHE A 1 359 ? 0.927 -44.312 -11.086 1 97.88 359 PHE A CA 1
ATOM 2904 C C . PHE A 1 359 ? 0.524 -45.125 -12.305 1 97.88 359 PHE A C 1
ATOM 2906 O O . PHE A 1 359 ? -0.663 -45.375 -12.531 1 97.88 359 PHE A O 1
ATOM 2913 N N . LYS A 1 360 ? 1.498 -45.531 -13.055 1 96.75 360 LYS A N 1
ATOM 2914 C CA . LYS A 1 360 ? 1.232 -46.375 -14.211 1 96.75 360 LYS A CA 1
ATOM 2915 C C . LYS A 1 360 ? 0.545 -47.688 -13.789 1 96.75 360 LYS A C 1
ATOM 2917 O O . LYS A 1 360 ? -0.417 -48.094 -14.43 1 96.75 360 LYS A O 1
ATOM 2922 N N . ASN A 1 361 ? 1.103 -48.188 -12.719 1 96.56 361 ASN A N 1
ATOM 2923 C CA . ASN A 1 361 ? 0.511 -49.438 -12.211 1 96.56 361 ASN A CA 1
ATOM 2924 C C . ASN A 1 361 ? -0.946 -49.219 -11.805 1 96.56 361 ASN A C 1
ATOM 2926 O O . ASN A 1 361 ? -1.796 -50.094 -12.094 1 96.56 361 ASN A O 1
ATOM 2930 N N . TRP A 1 362 ? -1.163 -48.188 -11.188 1 97.19 362 TRP A N 1
ATOM 2931 C CA . TRP A 1 362 ? -2.529 -47.875 -10.773 1 97.19 362 TRP A CA 1
ATOM 2932 C C . TRP A 1 362 ? -3.447 -47.75 -11.992 1 97.19 362 TRP A C 1
ATOM 2934 O O . TRP A 1 362 ? -4.551 -48.312 -12 1 97.19 362 TRP A O 1
ATOM 2944 N N . ARG A 1 363 ? -2.996 -47.094 -12.984 1 96.19 363 ARG A N 1
ATOM 2945 C CA . ARG A 1 363 ? -3.826 -46.844 -14.164 1 96.19 363 ARG A CA 1
ATOM 2946 C C . ARG A 1 363 ? -4.102 -48.156 -14.898 1 96.19 363 ARG A C 1
ATOM 2948 O O . ARG A 1 363 ? -5.176 -48.344 -15.477 1 96.19 363 ARG A O 1
ATOM 2955 N N . ILE A 1 364 ? -3.15 -48.969 -14.797 1 95.06 364 ILE A N 1
ATOM 2956 C CA . ILE A 1 364 ? -3.342 -50.312 -15.383 1 95.06 364 ILE A CA 1
ATOM 2957 C C . ILE A 1 364 ? -4.406 -51.062 -14.586 1 95.06 364 ILE A C 1
ATOM 2959 O O . ILE A 1 364 ? -5.316 -51.656 -15.172 1 95.06 364 ILE A O 1
ATOM 2963 N N . LYS A 1 365 ? -4.277 -51 -13.32 1 94.56 365 LYS A N 1
ATOM 2964 C CA . LYS A 1 365 ? -5.258 -51.625 -12.461 1 94.56 365 LYS A CA 1
ATOM 2965 C C . LYS A 1 365 ? -6.656 -51.062 -12.688 1 94.56 365 LYS A C 1
ATOM 2967 O O . LYS A 1 365 ? -7.637 -51.812 -12.719 1 94.56 365 LYS A O 1
ATOM 2972 N N . LEU A 1 366 ? -6.707 -49.812 -12.789 1 94 366 LEU A N 1
ATOM 2973 C CA . LEU A 1 366 ? -7.984 -49.125 -13 1 94 366 LEU A CA 1
ATOM 2974 C C . LEU A 1 366 ? -8.625 -49.562 -14.305 1 94 366 LEU A C 1
ATOM 2976 O O . LEU A 1 366 ? -9.844 -49.75 -14.375 1 94 366 LEU A O 1
ATOM 2980 N N . ALA A 1 367 ? -7.848 -49.75 -15.305 1 90.44 367 ALA A N 1
ATOM 2981 C CA . ALA A 1 367 ? -8.336 -50.125 -16.625 1 90.44 367 ALA A CA 1
ATOM 2982 C C . ALA A 1 367 ? -8.82 -51.562 -16.625 1 90.44 367 ALA A C 1
ATOM 2984 O O . ALA A 1 367 ? -9.75 -51.938 -17.359 1 90.44 367 ALA A O 1
ATOM 2985 N N . LEU A 1 368 ? -8.258 -52.438 -15.82 1 88.62 368 LEU A N 1
ATOM 2986 C CA . LEU A 1 368 ? -8.602 -53.875 -15.758 1 88.62 368 LEU A CA 1
ATOM 2987 C C . LEU A 1 368 ? -9.875 -54.094 -14.945 1 88.62 368 LEU A C 1
ATOM 2989 O O . LEU A 1 368 ? -10.562 -55.094 -15.125 1 88.62 368 LEU A O 1
ATOM 2993 N N . GLY A 1 369 ? -10.43 -53.125 -14.242 1 78.06 369 GLY A N 1
ATOM 2994 C CA . GLY A 1 369 ? -11.617 -53.281 -13.414 1 78.06 369 GLY A CA 1
ATOM 2995 C C . GLY A 1 369 ? -11.398 -54.156 -12.211 1 78.06 369 GLY A C 1
ATOM 2996 O O . GLY A 1 369 ? -10.305 -54.688 -12.008 1 78.06 369 GLY A O 1
ATOM 2997 N N . PRO A 1 370 ? -12.422 -54.156 -11.297 1 67.62 370 PRO A N 1
ATOM 2998 C CA . PRO A 1 370 ? -12.305 -55 -10.109 1 67.62 370 PRO A CA 1
ATOM 2999 C C . PRO A 1 370 ? -12.125 -56.5 -10.461 1 67.62 370 PRO A C 1
ATOM 3001 O O . PRO A 1 370 ? -12.633 -56.938 -11.484 1 67.62 370 PRO A O 1
ATOM 3004 N N . GLU A 1 371 ? -11.055 -57 -9.977 1 57.38 371 GLU A N 1
ATOM 3005 C CA . GLU A 1 371 ? -10.914 -58.438 -10.148 1 57.38 371 GLU A CA 1
ATOM 3006 C C . GLU A 1 371 ? -12.227 -59.156 -9.844 1 57.38 371 GLU A C 1
ATOM 3008 O O . GLU A 1 371 ? -12.93 -58.812 -8.891 1 57.38 371 GLU A O 1
ATOM 3013 N N . PRO A 1 372 ? -12.797 -59.875 -10.727 1 52.38 372 PRO A N 1
ATOM 3014 C CA . PRO A 1 372 ? -13.977 -60.656 -10.359 1 52.38 372 PRO A CA 1
ATOM 3015 C C . PRO A 1 372 ? -13.805 -61.406 -9.031 1 52.38 372 PRO A C 1
ATOM 3017 O O . PRO A 1 372 ? -12.68 -61.75 -8.672 1 52.38 372 PRO A O 1
ATOM 3020 N N . GLU A 1 373 ? -14.586 -61 -8.039 1 47.78 373 GLU A N 1
ATOM 3021 C CA . GLU A 1 373 ? -14.625 -61.75 -6.781 1 47.78 373 GLU A CA 1
ATOM 3022 C C . GLU A 1 373 ? -14.57 -63.25 -7.031 1 47.78 373 GLU A C 1
ATOM 3024 O O . GLU A 1 373 ? -15.594 -63.938 -6.973 1 47.78 373 GLU A O 1
ATOM 3029 N N . GLY A 1 374 ? -14.25 -63.656 -8.086 1 39.25 374 GLY A N 1
ATOM 3030 C CA . GLY A 1 374 ? -14.453 -65.125 -8.289 1 39.25 374 GLY A CA 1
ATOM 3031 C C . GLY A 1 374 ? -13.844 -65.938 -7.191 1 39.25 374 GLY A C 1
ATOM 3032 O O . GLY A 1 374 ? -14.562 -66.625 -6.449 1 39.25 374 GLY A O 1
ATOM 3033 N N . SER A 1 375 ? -12.688 -66.75 -7.461 1 34.75 375 SER A N 1
ATOM 3034 C CA . SER A 1 375 ? -12.406 -68.188 -7.102 1 34.75 375 SER A CA 1
ATOM 3035 C C . SER A 1 375 ? -11.844 -68.25 -5.688 1 34.75 375 SER A C 1
ATOM 3037 O O . SER A 1 375 ? -10.625 -68.125 -5.492 1 34.75 375 SER A O 1
ATOM 3039 N N . LYS A 1 376 ? -12.367 -67.312 -4.742 1 43.41 376 LYS A N 1
ATOM 3040 C CA . LYS A 1 376 ? -12.047 -67.938 -3.447 1 43.41 376 LYS A CA 1
ATOM 3041 C C . LYS A 1 376 ? -12.383 -69.438 -3.428 1 43.41 376 LYS A C 1
ATOM 3043 O O . LYS A 1 376 ? -13.555 -69.812 -3.461 1 43.41 376 LYS A O 1
ATOM 3048 N N . THR A 1 377 ? -11.609 -70.312 -4.051 1 35.38 377 THR A N 1
ATOM 3049 C CA . THR A 1 377 ? -11.789 -71.75 -3.83 1 35.38 377 THR A CA 1
ATOM 3050 C C . THR A 1 377 ? -11.773 -72.062 -2.34 1 35.38 377 THR A C 1
ATOM 3052 O O . THR A 1 377 ? -10.828 -71.688 -1.634 1 35.38 377 THR A O 1
ATOM 3055 N N . PRO A 1 378 ? -12.938 -72.312 -1.74 1 40.53 378 PRO A N 1
ATOM 3056 C CA . PRO A 1 378 ? -12.922 -72.75 -0.353 1 40.53 378 PRO A CA 1
ATOM 3057 C C . PRO A 1 378 ? -11.875 -73.812 -0.109 1 40.53 378 PRO A C 1
ATOM 3059 O O . PRO A 1 378 ? -11.648 -74.688 -0.976 1 40.53 378 PRO A O 1
ATOM 3062 N N . ALA A 1 379 ? -10.836 -73.438 0.637 1 41.06 379 ALA A N 1
ATOM 3063 C CA . ALA A 1 379 ? -9.914 -74.5 1.107 1 41.06 379 ALA A CA 1
ATOM 3064 C C . ALA A 1 379 ? -10.672 -75.688 1.613 1 41.06 379 ALA A C 1
ATOM 3066 O O . ALA A 1 379 ? -11.625 -75.562 2.383 1 41.06 379 ALA A O 1
ATOM 3067 N N . ARG A 1 380 ? -10.625 -76.812 1.01 1 37.44 380 ARG A N 1
ATOM 3068 C CA . ARG A 1 380 ? -11.062 -78.188 1.402 1 37.44 380 ARG A CA 1
ATOM 3069 C C . ARG A 1 380 ? -10.703 -78.438 2.855 1 37.44 380 ARG A C 1
ATOM 3071 O O . ARG A 1 380 ? -9.602 -78.125 3.305 1 37.44 380 ARG A O 1
ATOM 3078 N N . ASP A 1 381 ? -11.688 -78.625 3.732 1 35.84 381 ASP A N 1
ATOM 3079 C CA . ASP A 1 381 ? -11.805 -79.5 4.922 1 35.84 381 ASP A CA 1
ATOM 3080 C C . ASP A 1 381 ? -11.008 -80.75 4.762 1 35.84 381 ASP A C 1
ATOM 3082 O O . ASP A 1 381 ? -11.414 -81.688 4.016 1 35.84 381 ASP A O 1
ATOM 3086 N N . GLY A 1 382 ? -9.727 -80.75 4.578 1 28.47 382 GLY A N 1
ATOM 3087 C CA . GLY A 1 382 ? -8.953 -82 4.738 1 28.47 382 GLY A CA 1
ATOM 3088 C C . GLY A 1 382 ? -9.281 -82.75 6.008 1 28.47 382 GLY A C 1
ATOM 3089 O O . GLY A 1 382 ? -9.422 -82.125 7.078 1 28.47 382 GLY A O 1
ATOM 3090 N N . GLN A 1 383 ? -9.969 -84 5.996 1 31.09 383 GLN A N 1
ATOM 3091 C CA . GLN A 1 383 ? -10.125 -85.125 6.922 1 31.09 383 GLN A CA 1
ATOM 3092 C C . GLN A 1 383 ? -8.805 -85.5 7.605 1 31.09 383 GLN A C 1
ATOM 3094 O O . GLN A 1 383 ? -7.82 -85.812 6.938 1 31.09 383 GLN A O 1
ATOM 3099 N N . GLU A 1 384 ? -8.383 -84.875 8.633 1 25.03 384 GLU A N 1
ATOM 3100 C CA . GLU A 1 384 ? -7.41 -85.5 9.531 1 25.03 384 GLU A CA 1
ATOM 3101 C C . GLU A 1 384 ? -7.668 -87 9.703 1 25.03 384 GLU A C 1
ATOM 3103 O O . GLU A 1 384 ? -8.758 -87.375 10.109 1 25.03 384 GLU A O 1
ATOM 3108 N N . ALA A 1 385 ? -6.867 -87.812 8.984 1 22.66 385 ALA A N 1
ATOM 3109 C CA . ALA A 1 385 ? -6.203 -89 9.422 1 22.66 385 ALA A CA 1
ATOM 3110 C C . ALA A 1 385 ? -5.242 -88.75 10.578 1 22.66 385 ALA A C 1
ATOM 3112 O O . ALA A 1 385 ? -4.504 -87.75 10.555 1 22.66 385 ALA A O 1
ATOM 3113 N N . MET B 1 1 ? -7.438 51.562 3.545 1 61.06 1 MET B N 1
ATOM 3114 C CA . MET B 1 1 ? -7.035 51.281 2.17 1 61.06 1 MET B CA 1
ATOM 3115 C C . MET B 1 1 ? -6.68 49.812 1.992 1 61.06 1 MET B C 1
ATOM 3117 O O . MET B 1 1 ? -6.051 49.219 2.865 1 61.06 1 MET B O 1
ATOM 3121 N N . ALA B 1 2 ? -7.391 49.125 1.038 1 80.94 2 ALA B N 1
ATOM 3122 C CA . ALA B 1 2 ? -7.207 47.719 0.685 1 80.94 2 ALA B CA 1
ATOM 3123 C C . ALA B 1 2 ? -5.887 47.5 -0.051 1 80.94 2 ALA B C 1
ATOM 3125 O O . ALA B 1 2 ? -5.508 48.312 -0.901 1 80.94 2 ALA B O 1
ATOM 3126 N N . ALA B 1 3 ? -4.984 46.688 0.556 1 94.19 3 ALA B N 1
ATOM 3127 C CA . ALA B 1 3 ? -3.732 46.312 -0.092 1 94.19 3 ALA B CA 1
ATOM 3128 C C . ALA B 1 3 ? -3.861 44.969 -0.771 1 94.19 3 ALA B C 1
ATOM 3130 O O . ALA B 1 3 ? -4.715 44.156 -0.396 1 94.19 3 ALA B O 1
ATOM 3131 N N . ASN B 1 4 ? -3.078 44.844 -1.84 1 96.88 4 ASN B N 1
ATOM 3132 C CA . ASN B 1 4 ? -3.141 43.562 -2.582 1 96.88 4 ASN B CA 1
ATOM 3133 C C . ASN B 1 4 ? -1.755 42.969 -2.76 1 96.88 4 ASN B C 1
ATOM 3135 O O . ASN B 1 4 ? -0.773 43.688 -2.961 1 96.88 4 ASN B O 1
ATOM 3139 N N . PHE B 1 5 ? -1.656 41.688 -2.611 1 98 5 PHE B N 1
ATOM 3140 C CA . PHE B 1 5 ? -0.461 40.906 -2.914 1 98 5 PHE B CA 1
ATOM 3141 C C . PHE B 1 5 ? -0.678 40.031 -4.148 1 98 5 PHE B C 1
ATOM 3143 O O . PHE B 1 5 ? -1.519 39.156 -4.137 1 98 5 PHE B O 1
ATOM 3150 N N . SER B 1 6 ? 0.098 40.219 -5.188 1 97.44 6 SER B N 1
ATOM 3151 C CA . SER B 1 6 ? -0.098 39.531 -6.457 1 97.44 6 SER B CA 1
ATOM 3152 C C . SER B 1 6 ? 0.536 38.125 -6.426 1 97.44 6 SER B C 1
ATOM 3154 O O . SER B 1 6 ? 1.709 38 -6.074 1 97.44 6 SER B O 1
ATOM 3156 N N . ILE B 1 7 ? -0.153 37.156 -6.852 1 96.88 7 ILE B N 1
ATOM 3157 C CA . ILE B 1 7 ? 0.348 35.781 -6.969 1 96.88 7 ILE B CA 1
ATOM 3158 C C . ILE B 1 7 ? 1.022 35.594 -8.328 1 96.88 7 ILE B C 1
ATOM 3160 O O . ILE B 1 7 ? 2.07 34.938 -8.422 1 96.88 7 ILE B O 1
ATOM 3164 N N . GLN B 1 8 ? 0.483 36.188 -9.344 1 94.56 8 GLN B N 1
ATOM 3165 C CA . GLN B 1 8 ? 1.012 36.094 -10.703 1 94.56 8 GLN B CA 1
ATOM 3166 C C . GLN B 1 8 ? 1.951 37.25 -11.016 1 94.56 8 GLN B C 1
ATOM 3168 O O . GLN B 1 8 ? 1.754 38.375 -10.523 1 94.56 8 GLN B O 1
ATOM 3173 N N . PRO B 1 9 ? 2.902 37.031 -11.828 1 96.31 9 PRO B N 1
ATOM 3174 C CA . PRO B 1 9 ? 3.332 35.75 -12.406 1 96.31 9 PRO B CA 1
ATOM 3175 C C . PRO B 1 9 ? 4.062 34.875 -11.398 1 96.31 9 PRO B C 1
ATOM 3177 O O . PRO B 1 9 ? 4.922 35.344 -10.656 1 96.31 9 PRO B O 1
ATOM 3180 N N . ILE B 1 10 ? 3.857 33.625 -11.422 1 94.94 10 ILE B N 1
ATOM 3181 C CA . ILE B 1 10 ? 4.375 32.719 -10.383 1 94.94 10 ILE B CA 1
ATOM 3182 C C . ILE B 1 10 ? 5.883 32.531 -10.562 1 94.94 10 ILE B C 1
ATOM 3184 O O . ILE B 1 10 ? 6.578 32.125 -9.641 1 94.94 10 ILE B O 1
ATOM 3188 N N . GLY B 1 11 ? 6.402 32.844 -11.742 1 95.12 11 GLY B N 1
ATOM 3189 C CA . GLY B 1 11 ? 7.824 32.75 -12.023 1 95.12 11 GLY B CA 1
ATOM 3190 C C . GLY B 1 11 ? 8.68 33.531 -11.055 1 95.12 11 GLY B C 1
ATOM 3191 O O . GLY B 1 11 ? 9.859 33.219 -10.859 1 95.12 11 GLY B O 1
ATOM 3192 N N . ARG B 1 12 ? 8.078 34.594 -10.445 1 95.31 12 ARG B N 1
ATOM 3193 C CA . ARG B 1 12 ? 8.805 35.438 -9.492 1 95.31 12 ARG B CA 1
ATOM 3194 C C . ARG B 1 12 ? 9.25 34.625 -8.273 1 95.31 12 ARG B C 1
ATOM 3196 O O . ARG B 1 12 ? 10.164 35.062 -7.559 1 95.31 12 ARG B O 1
ATOM 3203 N N . PHE B 1 13 ? 8.648 33.469 -8.102 1 97.25 13 PHE B N 1
ATOM 3204 C CA . PHE B 1 13 ? 8.945 32.656 -6.918 1 97.25 13 PHE B CA 1
ATOM 3205 C C . PHE B 1 13 ? 9.805 31.469 -7.277 1 97.25 13 PHE B C 1
ATOM 3207 O O . PHE B 1 13 ? 10.008 30.578 -6.453 1 97.25 13 PHE B O 1
ATOM 3214 N N . ALA B 1 14 ? 10.281 31.438 -8.508 1 95.75 14 ALA B N 1
ATOM 3215 C CA . ALA B 1 14 ? 11.117 30.328 -8.969 1 95.75 14 ALA B CA 1
ATOM 3216 C C . ALA B 1 14 ? 12.516 30.406 -8.359 1 95.75 14 ALA B C 1
ATOM 3218 O O . ALA B 1 14 ? 12.953 31.484 -7.953 1 95.75 14 ALA B O 1
ATOM 3219 N N . GLY B 1 15 ? 13.188 29.266 -8.297 1 93.88 15 GLY B N 1
ATOM 3220 C CA . GLY B 1 15 ? 14.539 29.188 -7.758 1 93.88 15 GLY B CA 1
ATOM 3221 C C . GLY B 1 15 ? 14.641 28.359 -6.5 1 93.88 15 GLY B C 1
ATOM 3222 O O . GLY B 1 15 ? 13.641 27.781 -6.051 1 93.88 15 GLY B O 1
ATOM 3223 N N . PRO B 1 16 ? 15.844 28.281 -5.945 1 94.38 16 PRO B N 1
ATOM 3224 C CA . PRO B 1 16 ? 16.016 27.5 -4.723 1 94.38 16 PRO B CA 1
ATOM 3225 C C . PRO B 1 16 ? 15.242 28.062 -3.539 1 94.38 16 PRO B C 1
ATOM 3227 O O . PRO B 1 16 ? 15.109 29.281 -3.404 1 94.38 16 PRO B O 1
ATOM 3230 N N . SER B 1 17 ? 14.82 27.203 -2.76 1 94.56 17 SER B N 1
ATOM 3231 C CA . SER B 1 17 ? 14.016 27.562 -1.597 1 94.56 17 SER B CA 1
ATOM 3232 C C . SER B 1 17 ? 14.789 28.469 -0.652 1 94.56 17 SER B C 1
ATOM 3234 O O . SER B 1 17 ? 15.984 28.281 -0.433 1 94.56 17 SER B O 1
ATOM 3236 N N . HIS B 1 18 ? 14.086 29.438 -0.081 1 94.12 18 HIS B N 1
ATOM 3237 C CA . HIS B 1 18 ? 14.617 30.188 1.06 1 94.12 18 HIS B CA 1
ATOM 3238 C C . HIS B 1 18 ? 14.883 29.25 2.24 1 94.12 18 HIS B C 1
ATOM 3240 O O . HIS B 1 18 ? 14.32 28.156 2.314 1 94.12 18 HIS B O 1
ATOM 3246 N N . PRO B 1 19 ? 15.75 29.703 3.129 1 95.25 19 PRO B N 1
ATOM 3247 C CA . PRO B 1 19 ? 16.031 28.859 4.293 1 95.25 19 PRO B CA 1
ATOM 3248 C C . PRO B 1 19 ? 14.805 28.609 5.16 1 95.25 19 PRO B C 1
ATOM 3250 O O . PRO B 1 19 ? 14 29.531 5.375 1 95.25 19 PRO B O 1
ATOM 3253 N N . VAL B 1 20 ? 14.664 27.438 5.539 1 96.62 20 VAL B N 1
ATOM 3254 C CA . VAL B 1 20 ? 13.586 27.016 6.438 1 96.62 20 VAL B CA 1
ATOM 3255 C C . VAL B 1 20 ? 14.172 26.344 7.676 1 96.62 20 VAL B C 1
ATOM 3257 O O . VAL B 1 20 ? 15.078 25.516 7.566 1 96.62 20 VAL B O 1
ATOM 3260 N N . LYS B 1 21 ? 13.711 26.797 8.812 1 96.62 21 LYS B N 1
ATOM 3261 C CA . LYS B 1 21 ? 14.156 26.172 10.047 1 96.62 21 LYS B CA 1
ATOM 3262 C C . LYS B 1 21 ? 13.32 24.938 10.367 1 96.62 21 LYS B C 1
ATOM 3264 O O . LYS B 1 21 ? 12.102 24.938 10.188 1 96.62 21 LYS B O 1
ATOM 3269 N N . ARG B 1 22 ? 14 23.922 10.844 1 95.62 22 ARG B N 1
ATOM 3270 C CA . ARG B 1 22 ? 13.289 22.719 11.25 1 95.62 22 ARG B CA 1
ATOM 3271 C C . ARG B 1 22 ? 12.32 23 12.391 1 95.62 22 ARG B C 1
ATOM 3273 O O . ARG B 1 22 ? 12.695 23.625 13.391 1 95.62 22 ARG B O 1
ATOM 3280 N N . PRO B 1 23 ? 11.117 22.547 12.258 1 97.81 23 PRO B N 1
ATOM 3281 C CA . PRO B 1 23 ? 10.164 22.781 13.344 1 97.81 23 PRO B CA 1
ATOM 3282 C C . PRO B 1 23 ? 10.562 22.062 14.633 1 97.81 23 PRO B C 1
ATOM 3284 O O . PRO B 1 23 ? 10.961 20.891 14.602 1 97.81 23 PRO B O 1
ATOM 3287 N N . LYS B 1 24 ? 10.508 22.766 15.711 1 97.69 24 LYS B N 1
ATOM 3288 C CA . LYS B 1 24 ? 10.797 22.219 17.031 1 97.69 24 LYS B CA 1
ATOM 3289 C C . LYS B 1 24 ? 9.594 22.391 17.969 1 97.69 24 LYS B C 1
ATOM 3291 O O . LYS B 1 24 ? 9.172 23.516 18.25 1 97.69 24 LYS B O 1
ATOM 3296 N N . GLU B 1 25 ? 9.117 21.297 18.438 1 97.81 25 GLU B N 1
ATOM 3297 C CA . GLU B 1 25 ? 8 21.375 19.375 1 97.81 25 GLU B CA 1
ATOM 3298 C C . GLU B 1 25 ? 8.453 21.922 20.734 1 97.81 25 GLU B C 1
ATOM 3300 O O . GLU B 1 25 ? 9.43 21.438 21.297 1 97.81 25 GLU B O 1
ATOM 3305 N N . PHE B 1 26 ? 7.719 22.938 21.25 1 97.38 26 PHE B N 1
ATOM 3306 C CA . PHE B 1 26 ? 8.086 23.484 22.547 1 97.38 26 PHE B CA 1
ATOM 3307 C C . PHE B 1 26 ? 6.914 23.422 23.516 1 97.38 26 PHE B C 1
ATOM 3309 O O . PHE B 1 26 ? 7.086 23.578 24.734 1 97.38 26 PHE B O 1
ATOM 3316 N N . ALA B 1 27 ? 5.734 23.156 23 1 97.62 27 ALA B N 1
ATOM 3317 C CA . ALA B 1 27 ? 4.523 22.969 23.797 1 97.62 27 ALA B CA 1
ATOM 3318 C C . ALA B 1 27 ? 3.527 22.062 23.078 1 97.62 27 ALA B C 1
ATOM 3320 O O . ALA B 1 27 ? 3.689 21.766 21.891 1 97.62 27 ALA B O 1
ATOM 3321 N N . CYS B 1 28 ? 2.553 21.547 23.781 1 97.94 28 CYS B N 1
ATOM 3322 C CA . CYS B 1 28 ? 1.486 20.719 23.219 1 97.94 28 CYS B CA 1
ATOM 3323 C C . CYS B 1 28 ? 0.233 20.797 24.094 1 97.94 28 CYS B C 1
ATOM 3325 O O . CYS B 1 28 ? 0.275 21.297 25.203 1 97.94 28 CYS B O 1
ATOM 3327 N N . PHE B 1 29 ? -0.817 20.391 23.547 1 98.62 29 PHE B N 1
ATOM 3328 C CA . PHE B 1 29 ? -2.027 20.172 24.328 1 98.62 29 PHE B CA 1
ATOM 3329 C C . PHE B 1 29 ? -2.902 19.094 23.703 1 98.62 29 PHE B C 1
ATOM 3331 O O . PHE B 1 29 ? -2.629 18.641 22.578 1 98.62 29 PHE B O 1
ATOM 3338 N N . SER B 1 30 ? -3.916 18.688 24.484 1 98.5 30 SER B N 1
ATOM 3339 C CA . SER B 1 30 ? -4.859 17.672 24.031 1 98.5 30 SER B CA 1
ATOM 3340 C C . SER B 1 30 ? -6.301 18.141 24.172 1 98.5 30 SER B C 1
ATOM 3342 O O . SER B 1 30 ? -6.59 19.016 25 1 98.5 30 SER B O 1
ATOM 3344 N N . TYR B 1 31 ? -7.09 17.75 23.266 1 97.62 31 TYR B N 1
ATOM 3345 C CA . TYR B 1 31 ? -8.516 17.641 23.531 1 97.62 31 TYR B CA 1
ATOM 3346 C C . TYR B 1 31 ? -8.898 16.203 23.875 1 97.62 31 TYR B C 1
ATOM 3348 O O . TYR B 1 31 ? -8.445 15.266 23.219 1 97.62 31 TYR B O 1
ATOM 3356 N N . ASP B 1 32 ? -9.695 16.031 24.906 1 96.56 32 ASP B N 1
ATOM 3357 C CA . ASP B 1 32 ? -10.109 14.688 25.297 1 96.56 32 ASP B CA 1
ATOM 3358 C C . ASP B 1 32 ? -11.359 14.266 24.531 1 96.56 32 ASP B C 1
ATOM 3360 O O . ASP B 1 32 ? -11.75 14.914 23.562 1 96.56 32 ASP B O 1
ATOM 3364 N N . LYS B 1 33 ? -12.047 13.164 24.906 1 93.31 33 LYS B N 1
ATOM 3365 C CA . LYS B 1 33 ? -13.172 12.57 24.188 1 93.31 33 LYS B CA 1
ATOM 3366 C C . LYS B 1 33 ? -14.383 13.5 24.188 1 93.31 33 LYS B C 1
ATOM 3368 O O . LYS B 1 33 ? -15.281 13.375 23.359 1 93.31 33 LYS B O 1
ATOM 3373 N N . ASN B 1 34 ? -14.375 14.43 25.156 1 93.75 34 ASN B N 1
ATOM 3374 C CA . ASN B 1 34 ? -15.453 15.406 25.25 1 93.75 34 ASN B CA 1
ATOM 3375 C C . ASN B 1 34 ? -15.031 16.766 24.688 1 93.75 34 ASN B C 1
ATOM 3377 O O . ASN B 1 34 ? -15.688 17.766 24.938 1 93.75 34 ASN B O 1
ATOM 3381 N N . HIS B 1 35 ? -13.906 16.812 24.062 1 95.38 35 HIS B N 1
ATOM 3382 C CA . HIS B 1 35 ? -13.32 18.016 23.469 1 95.38 35 HIS B CA 1
ATOM 3383 C C . HIS B 1 35 ? -12.969 19.047 24.531 1 95.38 35 HIS B C 1
ATOM 3385 O O . HIS B 1 35 ? -13.109 20.25 24.312 1 95.38 35 HIS B O 1
ATOM 3391 N N . GLU B 1 36 ? -12.586 18.5 25.641 1 96.44 36 GLU B N 1
ATOM 3392 C CA . GLU B 1 36 ? -12.094 19.375 26.703 1 96.44 36 GLU B CA 1
ATOM 3393 C C . GLU B 1 36 ? -10.586 19.594 26.594 1 96.44 36 GLU B C 1
ATOM 3395 O O . GLU B 1 36 ? -9.836 18.656 26.328 1 96.44 36 GLU B O 1
ATOM 3400 N N . PHE B 1 37 ? -10.242 20.812 26.828 1 97.56 37 PHE B N 1
ATOM 3401 C CA . PHE B 1 37 ? -8.852 21.234 26.703 1 97.56 37 PHE B CA 1
ATOM 3402 C C . PHE B 1 37 ? -8.016 20.672 27.844 1 97.56 37 PHE B C 1
ATOM 3404 O O . PHE B 1 37 ? -8.414 20.781 29.016 1 97.56 37 PHE B O 1
ATOM 3411 N N . ARG B 1 38 ? -6.906 20.047 27.5 1 98.19 38 ARG B N 1
ATOM 3412 C CA . ARG B 1 38 ? -5.93 19.547 28.469 1 98.19 38 ARG B CA 1
ATOM 3413 C C . ARG B 1 38 ? -4.516 19.969 28.094 1 98.19 38 ARG B C 1
ATOM 3415 O O . ARG B 1 38 ? -4.062 19.719 26.969 1 98.19 38 ARG B O 1
ATOM 3422 N N . LEU B 1 39 ? -3.814 20.562 29.047 1 97.81 39 LEU B N 1
ATOM 3423 C CA . LEU B 1 39 ? -2.434 20.969 28.797 1 97.81 39 LEU B CA 1
ATOM 3424 C C . LEU B 1 39 ? -1.479 19.797 29 1 97.81 39 LEU B C 1
ATOM 3426 O O . LEU B 1 39 ? -0.613 19.844 29.875 1 97.81 39 LEU B O 1
ATOM 3430 N N . ASP B 1 40 ? -1.614 18.781 28.234 1 97.12 40 ASP B N 1
ATOM 3431 C CA . ASP B 1 40 ? -0.765 17.594 28.297 1 97.12 40 ASP B CA 1
ATOM 3432 C C . ASP B 1 40 ? -0.83 16.812 26.984 1 97.12 40 ASP B C 1
ATOM 3434 O O . ASP B 1 40 ? -1.299 17.328 25.969 1 97.12 40 ASP B O 1
ATOM 3438 N N . ASP B 1 41 ? -0.218 15.656 27 1 96.19 41 ASP B N 1
ATOM 3439 C CA . ASP B 1 41 ? -0.157 14.852 25.797 1 96.19 41 ASP B CA 1
ATOM 3440 C C . ASP B 1 41 ? -1.053 13.617 25.906 1 96.19 41 ASP B C 1
ATOM 3442 O O . ASP B 1 41 ? -0.771 12.578 25.297 1 96.19 41 ASP B O 1
ATOM 3446 N N . SER B 1 42 ? -2.193 13.742 26.641 1 96.81 42 SER B N 1
ATOM 3447 C CA . SER B 1 42 ? -3.025 12.602 27 1 96.81 42 SER B CA 1
ATOM 3448 C C . SER B 1 42 ? -3.746 12.031 25.797 1 96.81 42 SER B C 1
ATOM 3450 O O . SER B 1 42 ? -4.262 10.914 25.828 1 96.81 42 SER B O 1
ATOM 3452 N N . SER B 1 43 ? -3.822 12.797 24.672 1 97.31 43 SER B N 1
ATOM 3453 C CA . SER B 1 43 ? -4.539 12.312 23.5 1 97.31 43 SER B CA 1
ATOM 3454 C C . SER B 1 43 ? -3.572 11.883 22.391 1 97.31 43 SER B C 1
ATOM 3456 O O . SER B 1 43 ? -3.967 11.75 21.234 1 97.31 43 SER B O 1
ATOM 3458 N N . LEU B 1 44 ? -2.328 11.719 22.766 1 96.69 44 LEU B N 1
ATOM 3459 C CA . LEU B 1 44 ? -1.344 11.172 21.844 1 96.69 44 LEU B CA 1
ATOM 3460 C C . LEU B 1 44 ? -1.703 9.742 21.453 1 96.69 44 LEU B C 1
ATOM 3462 O O . LEU B 1 44 ? -2.135 8.953 22.297 1 96.69 44 LEU B O 1
ATOM 3466 N N . LYS B 1 45 ? -1.537 9.406 20.172 1 97.25 45 LYS B N 1
ATOM 3467 C CA . LYS B 1 45 ? -1.81 8.055 19.688 1 97.25 45 LYS B CA 1
ATOM 3468 C C . LYS B 1 45 ? -0.592 7.477 18.969 1 97.25 45 LYS B C 1
ATOM 3470 O O . LYS B 1 45 ? 0.32 8.211 18.594 1 97.25 45 LYS B O 1
ATOM 3475 N N . TRP B 1 46 ? -0.565 6.152 18.844 1 97 46 TRP B N 1
ATOM 3476 C CA . TRP B 1 46 ? 0.498 5.422 18.156 1 97 46 TRP B CA 1
ATOM 3477 C C . TRP B 1 46 ? -0.019 4.785 16.875 1 97 46 TRP B C 1
ATOM 3479 O O . TRP B 1 46 ? -1.151 4.297 16.828 1 97 46 TRP B O 1
ATOM 3489 N N . TYR B 1 47 ? 0.825 4.703 15.891 1 96.81 47 TYR B N 1
ATOM 3490 C CA . TYR B 1 47 ? 0.43 4.145 14.602 1 96.81 47 TYR B CA 1
ATOM 3491 C C . TYR B 1 47 ? 0.248 2.635 14.688 1 96.81 47 TYR B C 1
ATOM 3493 O O . TYR B 1 47 ? 1.009 1.951 15.375 1 96.81 47 TYR B O 1
ATOM 3501 N N . TYR B 1 48 ? -0.741 2.123 13.977 1 95.31 48 TYR B N 1
ATOM 3502 C CA . TYR B 1 48 ? -1.036 0.71 13.758 1 95.31 48 TYR B CA 1
ATOM 3503 C C . TYR B 1 48 ? -1.437 0.451 12.312 1 95.31 48 TYR B C 1
ATOM 3505 O O . TYR B 1 48 ? -2.275 1.165 11.758 1 95.31 48 TYR B O 1
ATOM 3513 N N . THR B 1 49 ? -0.83 -0.556 11.695 1 93.44 49 THR B N 1
ATOM 3514 C CA . THR B 1 49 ? -1.188 -0.872 10.312 1 93.44 49 THR B CA 1
ATOM 3515 C C . THR B 1 49 ? -2.555 -1.548 10.25 1 93.44 49 THR B C 1
ATOM 3517 O O . THR B 1 49 ? -2.73 -2.652 10.773 1 93.44 49 THR B O 1
ATOM 3520 N N . PRO B 1 50 ? -3.451 -0.938 9.555 1 95.19 50 PRO B N 1
ATOM 3521 C CA . PRO B 1 50 ? -4.789 -1.532 9.484 1 95.19 50 PRO B CA 1
ATOM 3522 C C . PRO B 1 50 ? -4.844 -2.762 8.578 1 95.19 50 PRO B C 1
ATOM 3524 O O . PRO B 1 50 ? -3.965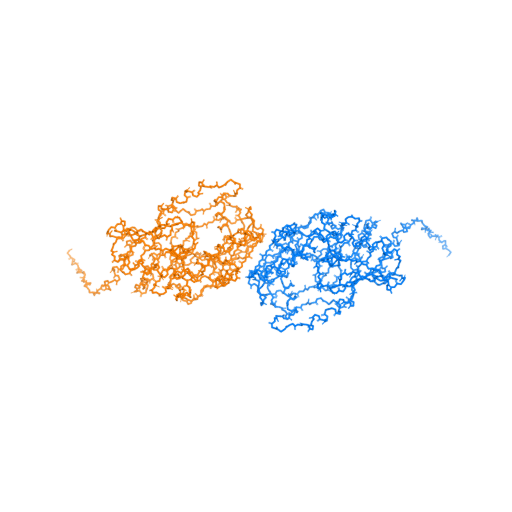 -2.953 7.738 1 95.19 50 PRO B O 1
ATOM 3527 N N . ARG B 1 51 ? -5.898 -3.512 8.812 1 91.56 51 ARG B N 1
ATOM 3528 C CA . ARG B 1 51 ? -6.129 -4.695 7.988 1 91.56 51 ARG B CA 1
ATOM 3529 C C . ARG B 1 51 ? -6.617 -4.305 6.598 1 91.56 51 ARG B C 1
ATOM 3531 O O . ARG B 1 51 ? -7.496 -3.453 6.457 1 91.56 51 ARG B O 1
ATOM 3538 N N . MET B 1 52 ? -6.066 -4.969 5.605 1 91.75 52 MET B N 1
ATOM 3539 C CA . MET B 1 52 ? -6.582 -4.801 4.25 1 91.75 52 MET B CA 1
ATOM 3540 C C . MET B 1 52 ? -8.016 -5.312 4.145 1 91.75 52 MET B C 1
ATOM 3542 O O . MET B 1 52 ? -8.383 -6.273 4.82 1 91.75 52 MET B O 1
ATOM 3546 N N . GLY B 1 53 ? -8.836 -4.605 3.297 1 92.75 53 GLY B N 1
ATOM 3547 C CA . GLY B 1 53 ? -10.211 -5.031 3.104 1 92.75 53 GLY B CA 1
ATOM 3548 C C . GLY B 1 53 ? -11.172 -4.406 4.098 1 92.75 53 GLY B C 1
ATOM 3549 O O . GLY B 1 53 ? -12.383 -4.613 4.008 1 92.75 53 GLY B O 1
ATOM 3550 N N . ALA B 1 54 ? -10.672 -3.635 4.98 1 96.06 54 ALA B N 1
ATOM 3551 C CA . ALA B 1 54 ? -11.539 -2.971 5.953 1 96.06 54 ALA B CA 1
ATOM 3552 C C . ALA B 1 54 ? -12.539 -2.049 5.258 1 96.06 54 ALA B C 1
ATOM 3554 O O . ALA B 1 54 ? -12.188 -1.355 4.301 1 96.06 54 ALA B O 1
ATOM 3555 N N . ASP B 1 55 ? -13.773 -2.066 5.738 1 97.69 55 ASP B N 1
ATOM 3556 C CA . ASP B 1 55 ? -14.82 -1.162 5.27 1 97.69 55 ASP B CA 1
ATOM 3557 C C . ASP B 1 55 ? -14.766 0.173 6.008 1 97.69 55 ASP B C 1
ATOM 3559 O O . ASP B 1 55 ? -15.141 0.256 7.18 1 97.69 55 ASP B O 1
ATOM 3563 N N . LEU B 1 56 ? -14.438 1.219 5.281 1 98.19 56 LEU B N 1
ATOM 3564 C CA . LEU B 1 56 ? -14.25 2.52 5.91 1 98.19 56 LEU B CA 1
ATOM 3565 C C . LEU B 1 56 ? -15.594 3.174 6.215 1 98.19 56 LEU B C 1
ATOM 3567 O O . LEU B 1 56 ? -15.656 4.164 6.953 1 98.19 56 LEU B O 1
ATOM 3571 N N . SER B 1 57 ? -16.641 2.633 5.711 1 97.62 57 SER B N 1
ATOM 3572 C CA . SER B 1 57 ? -17.969 3.182 5.988 1 97.62 57 SER B CA 1
ATOM 3573 C C . SER B 1 57 ? -18.547 2.598 7.273 1 97.62 57 SER B C 1
ATOM 3575 O O . SER B 1 57 ? -19.562 3.088 7.785 1 97.62 57 SER B O 1
ATOM 3577 N N . LYS B 1 58 ? -17.953 1.552 7.734 1 97.56 58 LYS B N 1
ATOM 3578 C CA . LYS B 1 58 ? -18.5 0.853 8.898 1 97.56 58 LYS B CA 1
ATOM 3579 C C . LYS B 1 58 ? -18.547 1.77 10.117 1 97.56 58 LYS B C 1
ATOM 3581 O O . LYS B 1 58 ? -17.531 2.363 10.492 1 97.56 58 LYS B O 1
ATOM 3586 N N . GLY B 1 59 ? -19.766 1.897 10.758 1 97.44 59 GLY B N 1
ATOM 3587 C CA . GLY B 1 59 ? -19.953 2.691 11.961 1 97.44 59 GLY B CA 1
ATOM 3588 C C . GLY B 1 59 ? -20.344 4.129 11.68 1 97.44 59 GLY B C 1
ATOM 3589 O O . GLY B 1 59 ? -20.406 4.957 12.594 1 97.44 59 GLY B O 1
ATOM 3590 N N . PHE B 1 60 ? -20.641 4.488 10.453 1 97.25 60 PHE B N 1
ATOM 3591 C CA . PHE B 1 60 ? -21.016 5.852 10.094 1 97.25 60 PHE B CA 1
ATOM 3592 C C . PHE B 1 60 ? -22.234 6.312 10.883 1 97.25 60 PHE B C 1
ATOM 3594 O O . PHE B 1 60 ? -22.297 7.469 11.305 1 97.25 60 PHE B O 1
ATOM 3601 N N . ASP B 1 61 ? -23.109 5.422 11.148 1 95.94 61 ASP B N 1
ATOM 3602 C CA . ASP B 1 61 ? -24.359 5.727 11.828 1 95.94 61 ASP B CA 1
ATOM 3603 C C . ASP B 1 61 ? -24.125 6.047 13.297 1 95.94 61 ASP B C 1
ATOM 3605 O O . ASP B 1 61 ? -24.984 6.617 13.969 1 95.94 61 ASP B O 1
ATOM 3609 N N . LYS B 1 62 ? -22.984 5.699 13.859 1 97.06 62 LYS B N 1
ATOM 3610 C CA . LYS B 1 62 ? -22.656 5.914 15.266 1 97.06 62 LYS B CA 1
ATOM 3611 C C . LYS B 1 62 ? -21.578 6.977 15.438 1 97.06 62 LYS B C 1
ATOM 3613 O O . LYS B 1 62 ? -21.016 7.133 16.516 1 97.06 62 LYS B O 1
ATOM 3618 N N . PHE B 1 63 ? -21.312 7.684 14.391 1 96.5 63 PHE B N 1
ATOM 3619 C CA . PHE B 1 63 ? -20.234 8.656 14.359 1 96.5 63 PHE B CA 1
ATOM 3620 C C . PHE B 1 63 ? -20.453 9.758 15.391 1 96.5 63 PHE B C 1
ATOM 3622 O O . PHE B 1 63 ? -21.5 10.406 15.383 1 96.5 63 PHE B O 1
ATOM 3629 N N . GLN B 1 64 ? -19.516 9.906 16.312 1 95.19 64 GLN B N 1
ATOM 3630 C CA . GLN B 1 64 ? -19.5 11.039 17.234 1 95.19 64 GLN B CA 1
ATOM 3631 C C . GLN B 1 64 ? -18.656 12.188 16.688 1 95.19 64 GLN B C 1
ATOM 3633 O O . GLN B 1 64 ? -17.469 12.312 17.016 1 95.19 64 GLN B O 1
ATOM 3638 N N . LYS B 1 65 ? -19.266 13.055 16.031 1 93.19 65 LYS B N 1
ATOM 3639 C CA . LYS B 1 65 ? -18.625 14.156 15.32 1 93.19 65 LYS B CA 1
ATOM 3640 C C . LYS B 1 65 ? -18.453 15.375 16.219 1 93.19 65 LYS B C 1
ATOM 3642 O O . LYS B 1 65 ? -19.391 15.766 16.922 1 93.19 65 LYS B O 1
ATOM 3647 N N . CYS B 1 66 ? -17.25 15.914 16.234 1 92.38 66 CYS B N 1
ATOM 3648 C CA . CYS B 1 66 ? -16.969 17.141 16.984 1 92.38 66 CYS B CA 1
ATOM 3649 C C . CYS B 1 66 ? -17.797 18.297 16.453 1 92.38 66 CYS B C 1
ATOM 3651 O O . CYS B 1 66 ? -17.922 18.484 15.242 1 92.38 66 CYS B O 1
ATOM 3653 N N . ASP B 1 67 ? -18.375 19.031 17.328 1 89.5 67 ASP B N 1
ATOM 3654 C CA . ASP B 1 67 ? -19.141 20.219 16.969 1 89.5 67 ASP B CA 1
ATOM 3655 C C . ASP B 1 67 ? -18.219 21.406 16.703 1 89.5 67 ASP B C 1
ATOM 3657 O O . ASP B 1 67 ? -17.688 22.016 17.641 1 89.5 67 ASP B O 1
ATOM 3661 N N . ASP B 1 68 ? -18.109 21.703 15.484 1 85.5 68 ASP B N 1
ATOM 3662 C CA . ASP B 1 68 ? -17.203 22.812 15.141 1 85.5 68 ASP B CA 1
ATOM 3663 C C . ASP B 1 68 ? -17.984 24.062 14.781 1 85.5 68 ASP B C 1
ATOM 3665 O O . ASP B 1 68 ? -17.484 24.938 14.062 1 85.5 68 ASP B O 1
ATOM 3669 N N . SER B 1 69 ? -19.156 24.188 15.25 1 88.94 69 SER B N 1
ATOM 3670 C CA . SER B 1 69 ? -20 25.344 14.961 1 88.94 69 SER B CA 1
ATOM 3671 C C . SER B 1 69 ? -19.547 26.578 15.742 1 88.94 69 SER B C 1
ATOM 3673 O O . SER B 1 69 ? -19.766 27.703 15.312 1 88.94 69 SER B O 1
ATOM 3675 N N . ARG B 1 70 ? -18.938 26.312 16.844 1 89.94 70 ARG B N 1
ATOM 3676 C CA . ARG B 1 70 ? -18.469 27.438 17.672 1 89.94 70 ARG B CA 1
ATOM 3677 C C . ARG B 1 70 ? -17.109 27.938 17.188 1 89.94 70 ARG B C 1
ATOM 3679 O O . ARG B 1 70 ? -16.25 27.141 16.812 1 89.94 70 ARG B O 1
ATOM 3686 N N . ASP B 1 71 ? -17 29.203 17.141 1 93.69 71 ASP B N 1
ATOM 3687 C CA . ASP B 1 71 ? -15.719 29.828 16.812 1 93.69 71 ASP B CA 1
ATOM 3688 C C . ASP B 1 71 ? -14.734 29.734 17.969 1 93.69 71 ASP B C 1
ATOM 3690 O O . ASP B 1 71 ? -14.867 30.469 18.953 1 93.69 71 ASP B O 1
ATOM 3694 N N . GLU B 1 72 ? -13.75 28.953 17.844 1 91.38 72 GLU B N 1
ATOM 3695 C CA . GLU B 1 72 ? -12.812 28.719 18.938 1 91.38 72 GLU B CA 1
ATOM 3696 C C . GLU B 1 72 ? -11.648 29.703 18.891 1 91.38 72 GLU B C 1
ATOM 3698 O O . GLU B 1 72 ? -10.922 29.859 19.875 1 91.38 72 GLU B O 1
ATOM 3703 N N . HIS B 1 73 ? -11.594 30.422 17.781 1 96 73 HIS B N 1
ATOM 3704 C CA . HIS B 1 73 ? -10.508 31.375 17.594 1 96 73 HIS B CA 1
ATOM 3705 C C . HIS B 1 73 ? -9.148 30.719 17.844 1 96 73 HIS B C 1
ATOM 3707 O O . HIS B 1 73 ? -8.906 29.609 17.406 1 96 73 HIS B O 1
ATOM 3713 N N . LEU B 1 74 ? -8.188 31.484 18.438 1 98.19 74 LEU B N 1
ATOM 3714 C CA . LEU B 1 74 ? -6.863 30.953 18.75 1 98.19 74 LEU B CA 1
ATOM 3715 C C . LEU B 1 74 ? -6.781 30.531 20.219 1 98.19 74 LEU B C 1
ATOM 3717 O O . LEU B 1 74 ? -5.688 30.344 20.766 1 98.19 74 LEU B O 1
ATOM 3721 N N . ASP B 1 75 ? -7.895 30.297 20.844 1 97.44 75 ASP B N 1
ATOM 3722 C CA . ASP B 1 75 ? -7.965 30.203 22.297 1 97.44 75 ASP B CA 1
ATOM 3723 C C . ASP B 1 75 ? -7.039 29.109 22.828 1 97.44 75 ASP B C 1
ATOM 3725 O O . ASP B 1 75 ? -6.191 29.375 23.688 1 97.44 75 ASP B O 1
ATOM 3729 N N . SER B 1 76 ? -7.227 27.938 22.328 1 97.94 76 SER B N 1
ATOM 3730 C CA . SER B 1 76 ? -6.453 26.812 22.844 1 97.94 76 SER B CA 1
ATOM 3731 C C . SER B 1 76 ? -4.965 26.984 22.562 1 97.94 76 SER B C 1
ATOM 3733 O O . SER B 1 76 ? -4.125 26.656 23.406 1 97.94 76 SER B O 1
ATOM 3735 N N . LEU B 1 77 ? -4.633 27.484 21.422 1 98.69 77 LEU B N 1
ATOM 3736 C CA . LEU B 1 77 ? -3.246 27.766 21.062 1 98.69 77 LEU B CA 1
ATOM 3737 C C . LEU B 1 77 ? -2.633 28.797 22 1 98.69 77 LEU B C 1
ATOM 3739 O O . LEU B 1 77 ? -1.534 28.594 22.531 1 98.69 77 LEU B O 1
ATOM 3743 N N . LEU B 1 78 ? -3.348 29.844 22.281 1 98.75 78 LEU B N 1
ATOM 3744 C CA . LEU B 1 78 ? -2.863 30.922 23.125 1 98.75 78 LEU B CA 1
ATOM 3745 C C . LEU B 1 78 ? -2.723 30.469 24.578 1 98.75 78 LEU B C 1
ATOM 3747 O O . LEU B 1 78 ? -1.788 30.859 25.266 1 98.75 78 LEU B O 1
ATOM 3751 N N . ARG B 1 79 ? -3.66 29.625 25 1 98.56 79 ARG B N 1
ATOM 3752 C CA . ARG B 1 79 ? -3.553 29.078 26.359 1 98.56 79 ARG B CA 1
ATOM 3753 C C . ARG B 1 79 ? -2.271 28.266 26.516 1 98.56 79 ARG B C 1
ATOM 3755 O O . ARG B 1 79 ? -1.607 28.359 27.547 1 98.56 79 ARG B O 1
ATOM 3762 N N . ALA B 1 80 ? -1.971 27.5 25.516 1 98.69 80 ALA B N 1
ATOM 3763 C CA . ALA B 1 80 ? -0.766 26.672 25.578 1 98.69 80 ALA B CA 1
ATOM 3764 C C . ALA B 1 80 ? 0.491 27.547 25.531 1 98.69 80 ALA B C 1
ATOM 3766 O O . ALA B 1 80 ? 1.46 27.281 26.25 1 98.69 80 ALA B O 1
ATOM 3767 N N . ILE B 1 81 ? 0.52 28.531 24.688 1 98.69 81 ILE B N 1
ATOM 3768 C CA . ILE B 1 81 ? 1.646 29.453 24.609 1 98.69 81 ILE B CA 1
ATOM 3769 C C . ILE B 1 81 ? 1.83 30.172 25.938 1 98.69 81 ILE B C 1
ATOM 3771 O O . ILE B 1 81 ? 2.951 30.281 26.453 1 98.69 81 ILE B O 1
ATOM 3775 N N . MET B 1 82 ? 0.735 30.594 26.484 1 98.38 82 MET B N 1
ATOM 3776 C CA . MET B 1 82 ? 0.763 31.281 27.781 1 98.38 82 MET B CA 1
ATOM 3777 C C . MET B 1 82 ? 1.372 30.391 28.859 1 98.38 82 MET B C 1
ATOM 3779 O O . MET B 1 82 ? 2.221 30.828 29.625 1 98.38 82 MET B O 1
ATOM 3783 N N . ALA B 1 83 ? 0.905 29.156 28.891 1 98.31 83 ALA B N 1
ATOM 3784 C CA . ALA B 1 83 ? 1.435 28.203 29.875 1 98.31 83 ALA B CA 1
ATOM 3785 C C . ALA B 1 83 ? 2.943 28.047 29.719 1 98.31 83 ALA B C 1
ATOM 3787 O O . ALA B 1 83 ? 3.674 27.984 30.703 1 98.31 83 ALA B O 1
ATOM 3788 N N . HIS B 1 84 ? 3.396 27.969 28.531 1 98.12 84 HIS B N 1
ATOM 3789 C CA . HIS B 1 84 ? 4.824 27.844 28.266 1 98.12 84 HIS B CA 1
ATOM 3790 C C . HIS B 1 84 ? 5.574 29.078 28.766 1 98.12 84 HIS B C 1
ATOM 3792 O O . HIS B 1 84 ? 6.629 28.969 29.391 1 98.12 84 HIS B O 1
ATOM 3798 N N . GLU B 1 85 ? 5.047 30.266 28.438 1 98.12 85 GLU B N 1
ATOM 3799 C CA . GLU B 1 85 ? 5.68 31.516 28.859 1 98.12 85 GLU B CA 1
ATOM 3800 C C . GLU B 1 85 ? 5.695 31.656 30.375 1 98.12 85 GLU B C 1
ATOM 3802 O O . GLU B 1 85 ? 6.641 32.188 30.938 1 98.12 85 GLU B O 1
ATOM 3807 N N . GLN B 1 86 ? 4.652 31.156 30.984 1 97.31 86 GLN B N 1
ATOM 3808 C CA . GLN B 1 86 ? 4.598 31.172 32.438 1 97.31 86 GLN B CA 1
ATOM 3809 C C . GLN B 1 86 ? 5.676 30.266 33.031 1 97.31 86 GLN B C 1
ATOM 3811 O O . GLN B 1 86 ? 6.301 30.609 34.031 1 97.31 86 GLN B O 1
ATOM 3816 N N . GLN B 1 87 ? 5.852 29.172 32.438 1 96.44 87 GLN B N 1
ATOM 3817 C CA . GLN B 1 87 ? 6.848 28.219 32.906 1 96.44 87 GLN B CA 1
ATOM 3818 C C . GLN B 1 87 ? 8.266 28.734 32.688 1 96.44 87 GLN B C 1
ATOM 3820 O O . GLN B 1 87 ? 9.133 28.578 33.562 1 96.44 87 GLN B O 1
ATOM 3825 N N . THR B 1 88 ? 8.508 29.391 31.547 1 96.19 88 THR B N 1
ATOM 3826 C CA . THR B 1 88 ? 9.859 29.797 31.188 1 96.19 88 THR B CA 1
ATOM 3827 C C . THR B 1 88 ? 10.133 31.234 31.641 1 96.19 88 THR B C 1
ATOM 3829 O O . THR B 1 88 ? 11.289 31.656 31.719 1 96.19 88 THR B O 1
ATOM 3832 N N . GLY B 1 89 ? 9.102 31.984 31.812 1 95.19 89 GLY B N 1
ATOM 3833 C CA . GLY B 1 89 ? 9.234 33.375 32.219 1 95.19 89 GLY B CA 1
ATOM 3834 C C . GLY B 1 89 ? 9.633 34.281 31.062 1 95.19 89 GLY B C 1
ATOM 3835 O O . GLY B 1 89 ? 10.094 35.406 31.281 1 95.19 89 GLY B O 1
ATOM 3836 N N . THR B 1 90 ? 9.516 33.781 29.891 1 96.31 90 THR B N 1
ATOM 3837 C CA . THR B 1 90 ? 9.93 34.531 28.719 1 96.31 90 THR B CA 1
ATOM 3838 C C . THR B 1 90 ? 8.898 34.438 27.594 1 96.31 90 THR B C 1
ATOM 3840 O O . THR B 1 90 ? 8.352 33.344 27.359 1 96.31 90 THR B O 1
ATOM 3843 N N . LYS B 1 91 ? 8.641 35.562 27 1 96.94 91 LYS B N 1
ATOM 3844 C CA . LYS B 1 91 ? 7.77 35.594 25.828 1 96.94 91 LYS B CA 1
ATOM 3845 C C . LYS B 1 91 ? 8.398 34.844 24.656 1 96.94 91 LYS B C 1
ATOM 3847 O O . LYS B 1 91 ? 9.609 34.906 24.438 1 96.94 91 LYS B O 1
ATOM 3852 N N . ILE B 1 92 ? 7.602 34.125 23.922 1 98.19 92 ILE B N 1
ATOM 3853 C CA . ILE B 1 92 ? 8.141 33.5 22.719 1 98.19 92 ILE B CA 1
ATOM 3854 C C . ILE B 1 92 ? 8.609 34.562 21.734 1 98.19 92 ILE B C 1
ATOM 3856 O O . ILE B 1 92 ? 8.148 35.719 21.781 1 98.19 92 ILE B O 1
ATOM 3860 N N . ASP B 1 93 ? 9.484 34.219 20.797 1 98 93 ASP B N 1
ATOM 3861 C CA . ASP B 1 93 ? 10.102 35.219 19.922 1 98 93 ASP B CA 1
ATOM 3862 C C . ASP B 1 93 ? 9.453 35.219 18.531 1 98 93 ASP B C 1
ATOM 3864 O O . ASP B 1 93 ? 9.969 35.812 17.594 1 98 93 ASP B O 1
ATOM 3868 N N . ALA B 1 94 ? 8.305 34.562 18.438 1 98.5 94 ALA B N 1
ATOM 3869 C CA . ALA B 1 94 ? 7.637 34.438 17.141 1 98.5 94 ALA B CA 1
ATOM 3870 C C . ALA B 1 94 ? 7.102 35.812 16.688 1 98.5 94 ALA B C 1
ATOM 3872 O O . ALA B 1 94 ? 6.605 36.594 17.5 1 98.5 94 ALA B O 1
ATOM 3873 N N . ASN B 1 95 ? 7.188 36.031 15.391 1 97.75 95 ASN B N 1
ATOM 3874 C CA . ASN B 1 95 ? 6.539 37.25 14.867 1 97.75 95 ASN B CA 1
ATOM 3875 C C . ASN B 1 95 ? 5.238 36.906 14.141 1 97.75 95 ASN B C 1
ATOM 3877 O O . ASN B 1 95 ? 4.504 37.781 13.727 1 97.75 95 ASN B O 1
ATOM 3881 N N . PHE B 1 96 ? 5 35.594 13.93 1 98.81 96 PHE B N 1
ATOM 3882 C CA . PHE B 1 96 ? 3.705 35.125 13.469 1 98.81 96 PHE B CA 1
ATOM 3883 C C . PHE B 1 96 ? 3.221 33.969 14.344 1 98.81 96 PHE B C 1
ATOM 3885 O O . PHE B 1 96 ? 3.99 33.062 14.672 1 98.81 96 PHE B O 1
ATOM 3892 N N . VAL B 1 97 ? 1.997 33.969 14.75 1 98.88 97 VAL B N 1
ATOM 3893 C CA . VAL B 1 97 ? 1.346 32.875 15.477 1 98.88 97 VAL B CA 1
ATOM 3894 C C . VAL B 1 97 ? 0.062 32.469 14.758 1 98.88 97 VAL B C 1
ATOM 3896 O O . VAL B 1 97 ? -0.807 33.312 14.508 1 98.88 97 VAL B O 1
ATOM 3899 N N . THR B 1 98 ? -0.068 31.266 14.391 1 98.88 98 THR B N 1
ATOM 3900 C CA . THR B 1 98 ? -1.269 30.812 13.695 1 98.88 98 THR B CA 1
ATOM 3901 C C 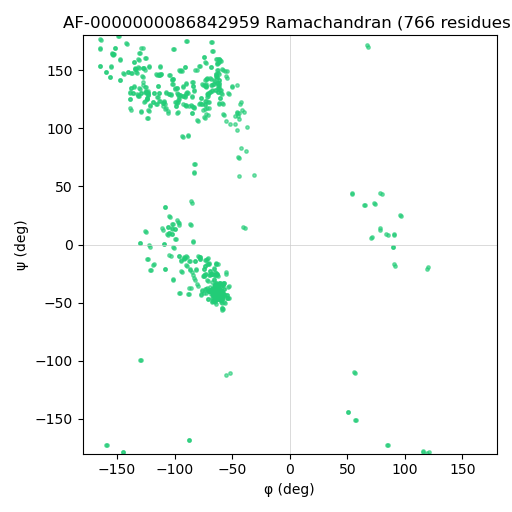. THR B 1 98 ? -1.353 29.281 13.703 1 98.88 98 THR B C 1
ATOM 3903 O O . THR B 1 98 ? -0.477 28.609 14.258 1 98.88 98 THR B O 1
ATOM 3906 N N . TRP B 1 99 ? -2.416 28.828 13.172 1 98.69 99 TRP B N 1
ATOM 3907 C CA . TRP B 1 99 ? -2.596 27.391 12.992 1 98.69 99 TRP B CA 1
ATOM 3908 C C . TRP B 1 99 ? -1.886 26.906 11.734 1 98.69 99 TRP B C 1
ATOM 3910 O O . TRP B 1 99 ? -1.812 27.625 10.734 1 98.69 99 TRP B O 1
ATOM 3920 N N . ARG B 1 100 ? -1.434 25.656 11.742 1 98.44 100 ARG B N 1
ATOM 3921 C CA . ARG B 1 100 ? -0.825 25 10.586 1 98.44 100 ARG B CA 1
ATOM 3922 C C . ARG B 1 100 ? -1.733 25.094 9.367 1 98.44 100 ARG B C 1
ATOM 3924 O O . ARG B 1 100 ? -1.253 25.203 8.234 1 98.44 100 ARG B O 1
ATOM 3931 N N . GLY B 1 101 ? -3.004 25.016 9.586 1 97.62 101 GLY B N 1
ATOM 3932 C CA . GLY B 1 101 ? -3.953 25.062 8.492 1 97.62 101 GLY B CA 1
ATOM 3933 C C . GLY B 1 101 ? -3.895 26.375 7.719 1 97.62 101 GLY B C 1
ATOM 3934 O O . GLY B 1 101 ? -4.008 26.375 6.492 1 97.62 101 GLY B O 1
ATOM 3935 N N . MET B 1 102 ? -3.738 27.469 8.383 1 97.94 102 MET B N 1
ATOM 3936 C CA . MET B 1 102 ? -3.633 28.766 7.723 1 97.94 102 MET B CA 1
ATOM 3937 C C . MET B 1 102 ? -2.369 28.844 6.875 1 97.94 102 MET B C 1
ATOM 3939 O O . MET B 1 102 ? -2.414 29.281 5.727 1 97.94 102 MET B O 1
ATOM 3943 N N . MET B 1 103 ? -1.314 28.422 7.465 1 98.44 103 MET B N 1
ATOM 3944 C CA . MET B 1 103 ? -0.045 28.469 6.746 1 98.44 103 MET B CA 1
ATOM 3945 C C . MET B 1 103 ? -0.066 27.531 5.543 1 98.44 103 MET B C 1
ATOM 3947 O O . MET B 1 103 ? 0.562 27.797 4.523 1 98.44 103 MET B O 1
ATOM 3951 N N . THR B 1 104 ? -0.763 26.391 5.691 1 98.25 104 THR B N 1
ATOM 3952 C CA . THR B 1 104 ? -0.915 25.469 4.562 1 98.25 104 THR B CA 1
ATOM 3953 C C . THR B 1 104 ? -1.604 26.172 3.393 1 98.25 104 THR B C 1
ATOM 3955 O O . THR B 1 104 ? -1.154 26.062 2.25 1 98.25 104 THR B O 1
ATOM 3958 N N . LYS B 1 105 ? -2.662 26.859 3.689 1 97.81 105 LYS B N 1
ATOM 3959 C CA . LYS B 1 105 ? -3.377 27.594 2.65 1 97.81 105 LYS B CA 1
ATOM 3960 C C . LYS B 1 105 ? -2.479 28.641 1.995 1 97.81 105 LYS B C 1
ATOM 3962 O O . LYS B 1 105 ? -2.512 28.812 0.776 1 97.81 105 LYS B O 1
ATOM 3967 N N . ILE B 1 106 ? -1.683 29.266 2.77 1 98.19 106 ILE B N 1
ATOM 3968 C CA . ILE B 1 106 ? -0.794 30.312 2.27 1 98.19 106 ILE B CA 1
ATOM 3969 C C . ILE B 1 106 ? 0.26 29.688 1.353 1 98.19 106 ILE B C 1
ATOM 3971 O O . ILE B 1 106 ? 0.454 30.156 0.224 1 98.19 106 ILE B O 1
ATOM 3975 N N . LEU B 1 107 ? 0.923 28.625 1.774 1 98.38 107 LEU B N 1
ATOM 3976 C CA . LEU B 1 107 ? 1.974 28 0.98 1 98.38 107 LEU B CA 1
ATOM 3977 C C . LEU B 1 107 ? 1.409 27.438 -0.322 1 98.38 107 LEU B C 1
ATOM 3979 O O . LEU B 1 107 ? 2.084 27.453 -1.354 1 98.38 107 LEU B O 1
ATOM 3983 N N . ALA B 1 108 ? 0.188 26.984 -0.241 1 97.94 108 ALA B N 1
ATOM 3984 C CA . ALA B 1 108 ? -0.393 26.312 -1.393 1 97.94 108 ALA B CA 1
ATOM 3985 C C . ALA B 1 108 ? -0.946 27.312 -2.404 1 97.94 108 ALA B C 1
ATOM 3987 O O . ALA B 1 108 ? -1.229 26.953 -3.551 1 97.94 108 ALA B O 1
ATOM 3988 N N . ALA B 1 109 ? -1.102 28.516 -2.074 1 97.31 109 ALA B N 1
ATOM 3989 C CA . ALA B 1 109 ? -1.856 29.516 -2.838 1 97.31 109 ALA B CA 1
ATOM 3990 C C . ALA B 1 109 ? -1.225 29.75 -4.207 1 97.31 109 ALA B C 1
ATOM 3992 O O . ALA B 1 109 ? -1.915 30.109 -5.164 1 97.31 109 ALA B O 1
ATOM 3993 N N . VAL B 1 110 ? 0.005 29.531 -4.309 1 97.19 110 VAL B N 1
ATOM 3994 C CA . VAL B 1 110 ? 0.706 29.812 -5.559 1 97.19 110 VAL B CA 1
ATOM 3995 C C . VAL B 1 110 ? 0.269 28.812 -6.629 1 97.19 110 VAL B C 1
ATOM 3997 O O . VAL B 1 110 ? 0.25 29.141 -7.82 1 97.19 110 VAL B O 1
ATOM 4000 N N . PHE B 1 111 ? -0.184 27.609 -6.207 1 96.31 111 PHE B N 1
ATOM 4001 C CA . PHE B 1 111 ? -0.535 26.578 -7.188 1 96.31 111 PHE B CA 1
ATOM 4002 C C . PHE B 1 111 ? -1.991 26.156 -7.031 1 96.31 111 PHE B C 1
ATOM 4004 O O . PHE B 1 111 ? -2.572 25.562 -7.945 1 96.31 111 PHE B O 1
ATOM 4011 N N . GLU B 1 112 ? -2.559 26.391 -5.844 1 93.94 112 GLU B N 1
ATOM 4012 C CA . GLU B 1 112 ? -3.945 26.016 -5.582 1 93.94 112 GLU B CA 1
ATOM 4013 C C . GLU B 1 112 ? -4.906 27.094 -6.066 1 93.94 112 GLU B C 1
ATOM 4015 O O . GLU B 1 112 ? -4.938 28.203 -5.52 1 93.94 112 GLU B O 1
ATOM 4020 N N . GLN B 1 113 ? -5.762 26.719 -7 1 89.94 113 GLN B N 1
ATOM 4021 C CA . GLN B 1 113 ? -6.625 27.75 -7.566 1 89.94 113 GLN B CA 1
ATOM 4022 C C . GLN B 1 113 ? -8.07 27.578 -7.105 1 89.94 113 GLN B C 1
ATOM 4024 O O . GLN B 1 113 ? -8.836 28.547 -7.082 1 89.94 113 GLN B O 1
ATOM 4029 N N . ASN B 1 114 ? -8.336 26.438 -6.715 1 88.5 114 ASN B N 1
ATOM 4030 C CA . ASN B 1 114 ? -9.734 26.109 -6.492 1 88.5 114 ASN B CA 1
ATOM 4031 C C . ASN B 1 114 ? -10.172 26.422 -5.062 1 88.5 114 ASN B C 1
ATOM 4033 O O . ASN B 1 114 ? -11.359 26.531 -4.781 1 88.5 114 ASN B O 1
ATOM 4037 N N . ASP B 1 115 ? -9.273 26.562 -4.211 1 88.81 115 ASP B N 1
ATOM 4038 C CA . ASP B 1 115 ? -9.602 26.828 -2.816 1 88.81 115 ASP B CA 1
ATOM 4039 C C . ASP B 1 115 ? -9.273 28.281 -2.443 1 88.81 115 ASP B C 1
ATOM 4041 O O . ASP B 1 115 ? -8.117 28.688 -2.492 1 88.81 115 ASP B O 1
ATOM 4045 N N . GLY B 1 116 ? -10.305 29.016 -2.076 1 93.31 116 GLY B N 1
ATOM 4046 C CA . GLY B 1 116 ? -10.078 30.312 -1.465 1 93.31 116 GLY B CA 1
ATOM 4047 C C . GLY B 1 116 ? -9.969 30.266 0.046 1 93.31 116 GLY B C 1
ATOM 4048 O O . GLY B 1 116 ? -10.07 29.188 0.638 1 93.31 116 GLY B O 1
ATOM 4049 N N . PHE B 1 117 ? -9.648 31.453 0.654 1 97.06 117 PHE B N 1
ATOM 4050 C CA . PHE B 1 117 ? -9.633 31.516 2.111 1 97.06 117 PHE B CA 1
ATOM 4051 C C . PHE B 1 117 ? -9.859 32.938 2.605 1 97.06 117 PHE B C 1
ATOM 4053 O O . PHE B 1 117 ? -9.68 33.906 1.854 1 97.06 117 PHE B O 1
ATOM 4060 N N . GLU B 1 118 ? -10.383 33 3.764 1 98 118 GLU B N 1
ATOM 4061 C CA . GLU B 1 118 ? -10.477 34.25 4.531 1 98 118 GLU B CA 1
ATOM 4062 C C . GLU B 1 118 ? -9.938 34.062 5.945 1 98 118 GLU B C 1
ATOM 4064 O O . GLU B 1 118 ? -10.289 33.094 6.625 1 98 118 GLU B O 1
ATOM 4069 N N . MET B 1 119 ? -9.055 35 6.312 1 98.56 119 MET B N 1
ATOM 4070 C CA . MET B 1 119 ? -8.406 34.938 7.621 1 98.56 119 MET B CA 1
ATOM 4071 C C . MET B 1 119 ? -8.484 36.312 8.305 1 98.56 119 MET B C 1
ATOM 4073 O O . MET B 1 119 ? -8.633 37.344 7.645 1 98.56 119 MET B O 1
ATOM 4077 N N . ASN B 1 120 ? -8.477 36.281 9.594 1 98.5 120 ASN B N 1
ATOM 4078 C CA . ASN B 1 120 ? -8.32 37.469 10.398 1 98.5 120 ASN B CA 1
ATOM 4079 C C . ASN B 1 120 ? -6.922 37.562 10.992 1 98.5 120 ASN B C 1
ATOM 4081 O O . ASN B 1 120 ? -6.332 36.562 11.367 1 98.5 120 ASN B O 1
ATOM 4085 N N . ALA B 1 121 ? -6.438 38.812 11.102 1 98.69 121 ALA B N 1
ATOM 4086 C CA . ALA B 1 121 ? -5.105 39.031 11.656 1 98.69 121 ALA B CA 1
ATOM 4087 C C . ALA B 1 121 ? -5.086 40.25 12.562 1 98.69 121 ALA B C 1
ATOM 4089 O O . ALA B 1 121 ? -5.871 41.188 12.375 1 98.69 121 ALA B O 1
ATOM 4090 N N . THR B 1 122 ? -4.273 40.25 13.547 1 98.62 122 THR B N 1
ATOM 4091 C CA . THR B 1 122 ? -4.031 41.406 14.414 1 98.62 122 THR B CA 1
ATOM 4092 C C . THR B 1 122 ? -2.57 41.438 14.852 1 98.62 122 THR B C 1
ATOM 4094 O O . THR B 1 122 ? -1.897 40.406 14.898 1 98.62 122 THR B O 1
ATOM 4097 N N . LEU B 1 123 ? -2.094 42.656 15.023 1 98.31 123 LEU B N 1
ATOM 4098 C CA . LEU B 1 123 ? -0.736 42.875 15.508 1 98.31 123 LEU B CA 1
ATOM 4099 C C . LEU B 1 123 ? -0.738 43.156 17.016 1 98.31 123 LEU B C 1
ATOM 4101 O O . LEU B 1 123 ? -1.451 44.031 17.469 1 98.31 123 LEU B O 1
ATOM 4105 N N . TYR B 1 124 ? -0.049 42.375 17.766 1 97.5 124 TYR B N 1
ATOM 4106 C CA . TYR B 1 124 ? 0.07 42.562 19.203 1 97.5 124 TYR B CA 1
ATOM 4107 C C . TYR B 1 124 ? 1.499 42.312 19.672 1 97.5 124 TYR B C 1
ATOM 4109 O O . TYR B 1 124 ? 2.029 41.219 19.5 1 97.5 124 TYR B O 1
ATOM 4117 N N . GLN B 1 125 ? 2.17 43.312 20.219 1 95.94 125 GLN B N 1
ATOM 4118 C CA . GLN B 1 125 ? 3.52 43.25 20.766 1 95.94 125 GLN B CA 1
ATOM 4119 C C . GLN B 1 125 ? 4.504 42.688 19.75 1 95.94 125 GLN B C 1
ATOM 4121 O O . GLN B 1 125 ? 5.266 41.781 20.062 1 95.94 125 GLN B O 1
ATOM 4126 N N . GLY B 1 126 ? 4.461 43.094 18.547 1 96 126 GLY B N 1
ATOM 4127 C CA . GLY B 1 126 ? 5.434 42.781 17.516 1 96 126 GLY B CA 1
ATOM 4128 C C . GLY B 1 126 ? 5.16 41.438 16.844 1 96 126 GLY B C 1
ATOM 4129 O O . GLY B 1 126 ? 5.992 40.938 16.094 1 96 126 GLY B O 1
ATOM 4130 N N . CYS B 1 127 ? 4.043 40.875 17.141 1 98.06 127 CYS B N 1
ATOM 4131 C CA . CYS B 1 127 ? 3.67 39.562 16.594 1 98.06 127 CYS B CA 1
ATOM 4132 C C . CYS B 1 127 ? 2.311 39.625 15.906 1 98.06 127 CYS B C 1
ATOM 4134 O O . CYS B 1 127 ? 1.367 40.219 16.438 1 98.06 127 CYS B O 1
ATOM 4136 N N . ILE B 1 128 ? 2.219 39.094 14.672 1 98.81 128 ILE B N 1
ATOM 4137 C CA . ILE B 1 128 ? 0.946 39 13.969 1 98.81 128 ILE B CA 1
ATOM 4138 C C . ILE B 1 128 ? 0.273 37.688 14.266 1 98.81 128 ILE B C 1
ATOM 4140 O O . ILE B 1 128 ? 0.857 36.625 14.039 1 98.81 128 ILE B O 1
ATOM 4144 N N . PHE B 1 129 ? -0.924 37.75 14.828 1 98.88 129 PHE B N 1
ATOM 4145 C CA . PHE B 1 129 ? -1.757 36.594 15.094 1 98.88 129 PHE B CA 1
ATOM 4146 C C . PHE B 1 129 ? -2.787 36.375 13.984 1 98.88 129 PHE B C 1
ATOM 4148 O O . PHE B 1 129 ? -3.504 37.344 13.633 1 98.88 129 PHE B O 1
ATOM 4155 N N . ILE B 1 130 ? -2.85 35.156 13.414 1 98.88 130 ILE B N 1
ATOM 4156 C CA . ILE B 1 130 ? -3.738 34.906 12.289 1 98.88 130 ILE B CA 1
ATOM 4157 C C . ILE B 1 130 ? -4.684 33.75 12.625 1 98.88 130 ILE B C 1
ATOM 4159 O O . ILE B 1 130 ? -4.254 32.719 13.148 1 98.88 130 ILE B O 1
ATOM 4163 N N . GLU B 1 131 ? -5.938 33.938 12.383 1 98.5 131 GLU B N 1
ATOM 4164 C CA . GLU B 1 131 ? -6.93 32.875 12.562 1 98.5 131 GLU B CA 1
ATOM 4165 C C . GLU B 1 131 ? -7.82 32.75 11.328 1 98.5 131 GLU B C 1
ATOM 4167 O O . GLU B 1 131 ? -7.832 33.625 10.469 1 98.5 131 GLU B O 1
ATOM 4172 N N . GLU B 1 132 ? -8.516 31.641 11.273 1 97.12 132 GLU B N 1
ATOM 4173 C CA . GLU B 1 132 ? -9.5 31.438 10.211 1 97.12 132 GLU B CA 1
ATOM 4174 C C . GLU B 1 132 ? -10.734 32.312 10.438 1 97.12 132 GLU B C 1
ATOM 4176 O O . GLU B 1 132 ? -11.18 32.469 11.57 1 97.12 132 GLU B O 1
ATOM 4181 N N . ASN B 1 133 ? -11.188 32.875 9.383 1 97 133 ASN B N 1
ATOM 4182 C CA . ASN B 1 133 ? -12.492 33.531 9.492 1 97 133 ASN B CA 1
ATOM 4183 C C . ASN B 1 133 ? -13.617 32.5 9.578 1 97 133 ASN B C 1
ATOM 4185 O O . ASN B 1 133 ? -13.922 31.812 8.594 1 97 133 ASN B O 1
ATOM 4189 N N . HIS B 1 134 ? -14.203 32.469 10.695 1 95.5 134 HIS B N 1
ATOM 4190 C CA . HIS B 1 134 ? -15.18 31.422 11 1 95.5 134 HIS B CA 1
ATOM 4191 C C . HIS B 1 134 ? -16.406 31.547 10.117 1 95.5 134 HIS B C 1
ATOM 4193 O O . HIS B 1 134 ? -16.969 30.531 9.664 1 95.5 134 HIS B O 1
ATOM 4199 N N . ALA B 1 135 ? -16.891 32.719 9.914 1 93.44 135 ALA B N 1
ATOM 4200 C CA . ALA B 1 135 ? -18.078 32.938 9.086 1 93.44 135 ALA B CA 1
ATOM 4201 C C . ALA B 1 135 ? -17.844 32.438 7.668 1 93.44 135 ALA B C 1
ATOM 4203 O O . ALA B 1 135 ? -18.734 31.828 7.074 1 93.44 135 ALA B O 1
ATOM 4204 N N . TYR B 1 136 ? -16.75 32.719 7.203 1 93.5 136 TYR B N 1
ATOM 4205 C CA . TYR B 1 136 ? -16.422 32.25 5.863 1 93.5 136 TYR B CA 1
ATOM 4206 C C . TYR B 1 136 ? -16.359 30.719 5.816 1 93.5 136 TYR B C 1
ATOM 4208 O O . TYR B 1 136 ? -16.859 30.094 4.883 1 93.5 136 TYR B O 1
ATOM 4216 N N . LYS B 1 137 ? -15.68 30.203 6.758 1 91.88 137 LYS B N 1
ATOM 4217 C CA . LYS B 1 137 ? -15.578 28.75 6.852 1 91.88 137 LYS B CA 1
ATOM 4218 C C . LYS B 1 137 ? -16.969 28.109 6.844 1 91.88 137 LYS B C 1
ATOM 4220 O O . LYS B 1 137 ? -17.203 27.141 6.109 1 91.88 137 LYS B O 1
ATOM 4225 N N . MET B 1 138 ? -17.828 28.641 7.602 1 91.38 138 MET B N 1
ATOM 4226 C CA . MET B 1 138 ? -19.188 28.094 7.711 1 91.38 138 MET B CA 1
ATOM 4227 C C . MET B 1 138 ? -19.953 28.266 6.402 1 91.38 138 MET B C 1
ATOM 4229 O O . MET B 1 138 ? -20.703 27.375 6.004 1 91.38 138 MET B O 1
ATOM 4233 N N . ALA B 1 139 ? -19.734 29.328 5.777 1 90 139 ALA B N 1
ATOM 4234 C CA . ALA B 1 139 ? -20.406 29.578 4.504 1 90 139 ALA B CA 1
ATOM 4235 C C . ALA B 1 139 ? -19.938 28.609 3.43 1 90 139 ALA B C 1
ATOM 4237 O O . ALA B 1 139 ? -20.734 28.094 2.645 1 90 139 ALA B O 1
ATOM 4238 N N . MET B 1 140 ? -18.688 28.375 3.424 1 86.62 140 MET B N 1
ATOM 4239 C CA . MET B 1 140 ? -18.125 27.453 2.443 1 86.62 140 MET B CA 1
ATOM 4240 C C . MET B 1 140 ? -18.609 26.031 2.68 1 86.62 140 MET B C 1
ATOM 4242 O O . MET B 1 140 ? -18.875 25.297 1.729 1 86.62 140 MET B O 1
ATOM 4246 N N . ARG B 1 141 ? -18.656 25.656 3.863 1 84.38 141 ARG B N 1
ATOM 4247 C CA . ARG B 1 141 ? -19.141 24.328 4.211 1 84.38 141 ARG B CA 1
ATOM 4248 C C . ARG B 1 141 ? -20.578 24.125 3.746 1 84.38 141 ARG B C 1
ATOM 4250 O O . ARG B 1 141 ? -20.938 23.062 3.242 1 84.38 141 ARG B O 1
ATOM 4257 N N . ARG B 1 142 ? -21.359 25.078 3.904 1 82.44 142 ARG B N 1
ATOM 4258 C CA . ARG B 1 142 ? -22.75 25.016 3.484 1 82.44 142 ARG B CA 1
ATOM 4259 C C . ARG B 1 142 ? -22.875 24.875 1.971 1 82.44 142 ARG B C 1
ATOM 4261 O O . ARG B 1 142 ? -23.703 24.125 1.472 1 82.44 142 ARG B O 1
ATOM 4268 N N . SER B 1 143 ? -22.047 25.484 1.348 1 81.25 143 SER B N 1
ATOM 4269 C CA . SER B 1 143 ? -22.062 25.453 -0.111 1 81.25 143 SER B CA 1
ATOM 4270 C C . SER B 1 143 ? -21.641 24.078 -0.638 1 81.25 143 SER B C 1
ATOM 4272 O O . SER B 1 143 ? -22.172 23.594 -1.635 1 81.25 143 SER B O 1
ATOM 4274 N N . GLU B 1 144 ? -20.672 23.531 0.014 1 76.69 144 GLU B N 1
ATOM 4275 C CA . GLU B 1 144 ? -20.172 22.219 -0.395 1 76.69 144 GLU B CA 1
ATOM 4276 C C . GLU B 1 144 ? -21.234 21.141 -0.206 1 76.69 144 GLU B C 1
ATOM 4278 O O . GLU B 1 144 ? -21.328 20.219 -1.013 1 76.69 144 GLU B O 1
ATOM 4283 N N . THR B 1 145 ? -21.891 21.219 0.784 1 73 145 THR B N 1
ATOM 4284 C CA . THR B 1 145 ? -22.938 20.25 1.082 1 73 145 THR B CA 1
ATOM 4285 C C . THR B 1 145 ? -24.062 20.328 0.039 1 73 145 THR B C 1
ATOM 4287 O O . THR B 1 145 ? -24.656 19.297 -0.299 1 73 145 THR B O 1
ATOM 4290 N N . GLN B 1 146 ? -24.172 21.422 -0.514 1 69.88 146 GLN B N 1
ATOM 4291 C CA . GLN B 1 146 ? -25.234 21.641 -1.482 1 69.88 146 GLN B CA 1
ATOM 4292 C C . GLN B 1 146 ? -24.828 21.141 -2.869 1 69.88 146 GLN B C 1
ATOM 4294 O O . GLN B 1 146 ? -25.672 20.781 -3.682 1 69.88 146 GLN B O 1
ATOM 4299 N N . ARG B 1 147 ? -23.609 21.125 -3.064 1 60.66 147 ARG B N 1
ATOM 4300 C CA . ARG B 1 147 ? -23.125 20.766 -4.395 1 60.66 147 ARG B CA 1
ATOM 4301 C C . ARG B 1 147 ? -23 19.25 -4.535 1 60.66 147 ARG B C 1
ATOM 4303 O O . ARG B 1 147 ? -22.438 18.766 -5.512 1 60.66 147 ARG B O 1
ATOM 4310 N N . HIS B 1 148 ? -23.484 18.578 -3.844 1 60.62 148 HIS B N 1
ATOM 4311 C CA . HIS B 1 148 ? -23.281 17.141 -3.932 1 60.62 148 HIS B CA 1
ATOM 4312 C C . HIS B 1 148 ? -23.672 16.609 -5.305 1 60.62 148 HIS B C 1
ATOM 4314 O O . HIS B 1 148 ? -24.781 16.875 -5.777 1 60.62 148 HIS B O 1
ATOM 4320 N N . ARG B 1 149 ? -22.719 16.188 -6.039 1 54.62 149 ARG B N 1
ATOM 4321 C CA . ARG B 1 149 ? -22.938 15.578 -7.344 1 54.62 149 ARG B CA 1
ATOM 4322 C C . ARG B 1 149 ? -23.75 14.281 -7.215 1 54.62 149 ARG B C 1
ATOM 4324 O O . ARG B 1 149 ? -23.625 13.57 -6.219 1 54.62 149 ARG B O 1
ATOM 4331 N N . ARG B 1 150 ? -24.438 13.906 -8.305 1 58.34 150 ARG B N 1
ATOM 4332 C CA . ARG B 1 150 ? -25.234 12.703 -8.539 1 58.34 150 ARG B CA 1
ATOM 4333 C C . ARG B 1 150 ? -24.328 11.484 -8.734 1 58.34 150 ARG B C 1
ATOM 4335 O O . ARG B 1 150 ? -23.375 11.531 -9.508 1 58.34 150 ARG B O 1
ATOM 4342 N N . GLY B 1 151 ? -24.344 10.43 -7.879 1 64.56 151 GLY B N 1
ATOM 4343 C CA . GLY B 1 151 ? -23.906 9.062 -8.109 1 64.56 151 GLY B CA 1
ATOM 4344 C C . GLY B 1 151 ? -22.781 8.633 -7.184 1 64.56 151 GLY B C 1
ATOM 4345 O O . GLY B 1 151 ? -22.469 7.441 -7.086 1 64.56 151 GLY B O 1
ATOM 4346 N N . GLY B 1 152 ? -21.984 9.539 -6.551 1 71.88 152 GLY B N 1
ATOM 4347 C CA . GLY B 1 152 ? -20.969 9.078 -5.625 1 71.88 152 GLY B CA 1
ATOM 4348 C C . GLY B 1 152 ? -21.375 9.203 -4.172 1 71.88 152 GLY B C 1
ATOM 4349 O O . GLY B 1 152 ? -22.5 9.602 -3.871 1 71.88 152 GLY B O 1
ATOM 4350 N N . PRO B 1 153 ? -20.609 8.586 -3.342 1 83 153 PRO B N 1
ATOM 4351 C CA . PRO B 1 153 ? -20.922 8.703 -1.917 1 83 153 PRO B CA 1
ATOM 4352 C C . PRO B 1 153 ? -21.016 10.148 -1.449 1 83 153 PRO B C 1
ATOM 4354 O O . PRO B 1 153 ? -20.328 11.023 -1.983 1 83 153 PRO B O 1
ATOM 4357 N N . PRO B 1 154 ? -21.938 10.328 -0.571 1 86.38 154 PRO B N 1
ATOM 4358 C CA . PRO B 1 154 ? -22.078 11.664 -0.002 1 86.38 154 PRO B CA 1
ATOM 4359 C C . PRO B 1 154 ? -20.781 12.195 0.599 1 86.38 154 PRO B C 1
ATOM 4361 O O . PRO B 1 154 ? -19.969 11.422 1.118 1 86.38 154 PRO B O 1
ATOM 4364 N N . PRO B 1 155 ? -20.672 13.484 0.527 1 86.94 155 PRO B N 1
ATOM 4365 C CA . PRO B 1 155 ? -19.453 14.102 1.067 1 86.94 155 PRO B CA 1
ATOM 4366 C C . PRO B 1 155 ? -19.219 13.766 2.539 1 86.94 155 PRO B C 1
ATOM 4368 O O . PRO B 1 155 ? -18.078 13.617 2.971 1 86.94 155 PRO B O 1
ATOM 4371 N N . GLU B 1 156 ? -20.266 13.609 3.275 1 90.06 156 GLU B N 1
ATOM 4372 C CA . GLU B 1 156 ? -20.141 13.305 4.699 1 90.06 156 GLU B CA 1
ATOM 4373 C C . GLU B 1 156 ? -19.516 11.93 4.914 1 90.06 156 GLU B C 1
ATOM 4375 O O . GLU B 1 156 ? -18.734 11.734 5.852 1 90.06 156 GLU B O 1
ATOM 4380 N N . VAL B 1 157 ? -19.891 11.07 4.062 1 93.62 157 VAL B N 1
ATOM 4381 C CA . VAL B 1 157 ? -19.344 9.719 4.16 1 93.62 157 VAL B CA 1
ATOM 4382 C C . VAL B 1 157 ? -17.875 9.734 3.789 1 93.62 157 VAL B C 1
ATOM 4384 O O . VAL B 1 157 ? -17.047 9.062 4.434 1 93.62 157 VAL B O 1
ATOM 4387 N N . MET B 1 158 ? -17.531 10.469 2.809 1 92.19 158 MET B N 1
ATOM 4388 C CA . MET B 1 158 ? -16.141 10.578 2.391 1 92.19 158 MET B CA 1
ATOM 4389 C C . MET B 1 158 ? -15.289 11.188 3.5 1 92.19 158 MET B C 1
ATOM 4391 O O . MET B 1 158 ? -14.156 10.75 3.73 1 92.19 158 MET B O 1
ATOM 4395 N N . GLN B 1 159 ? -15.828 12.188 4.105 1 93.38 159 GLN B N 1
ATOM 4396 C CA . GLN B 1 159 ? -15.133 12.758 5.254 1 93.38 159 GLN B CA 1
ATOM 4397 C C . GLN B 1 159 ? -14.969 11.727 6.363 1 93.38 159 GLN B C 1
ATOM 4399 O O . GLN B 1 159 ? -13.891 11.609 6.957 1 93.38 159 GLN B O 1
ATOM 4404 N N . PHE B 1 160 ? -16.031 10.977 6.586 1 97.06 160 PHE B N 1
ATOM 4405 C CA . PHE B 1 160 ? -16.016 9.938 7.609 1 97.06 160 PHE B CA 1
ATOM 4406 C C . PHE B 1 160 ? -14.938 8.906 7.316 1 97.06 160 PHE B C 1
ATOM 4408 O O . PHE B 1 160 ? -14.305 8.391 8.234 1 97.06 160 PHE B O 1
ATOM 4415 N N . TRP B 1 161 ? -14.672 8.578 6.078 1 98 161 TRP B N 1
ATOM 4416 C CA . TRP B 1 161 ? -13.656 7.594 5.703 1 98 161 TRP B CA 1
ATOM 4417 C C . TRP B 1 161 ? -12.289 7.984 6.25 1 98 161 TRP B C 1
ATOM 4419 O O . TRP B 1 161 ? -11.523 7.129 6.703 1 98 161 TRP B O 1
ATOM 4429 N N . GLY B 1 162 ? -11.992 9.305 6.219 1 97.81 162 GLY B N 1
ATOM 4430 C CA . GLY B 1 162 ? -10.734 9.766 6.793 1 97.81 162 GLY B CA 1
ATOM 4431 C C . GLY B 1 162 ? -10.625 9.492 8.281 1 97.81 162 GLY B C 1
ATOM 4432 O O . GLY B 1 162 ? -9.609 8.977 8.75 1 97.81 162 GLY B O 1
ATOM 4433 N N . TYR B 1 163 ? -11.695 9.766 8.961 1 97.69 163 TYR B N 1
ATOM 4434 C CA . TYR B 1 163 ? -11.703 9.562 10.406 1 97.69 163 TYR B CA 1
ATOM 4435 C C . TYR B 1 163 ? -11.672 8.078 10.75 1 97.69 163 TYR B C 1
ATOM 4437 O O . TYR B 1 163 ? -11.039 7.672 11.727 1 97.69 163 TYR B O 1
ATOM 4445 N N . LYS B 1 164 ? -12.422 7.32 9.961 1 98.56 164 LYS B N 1
ATOM 4446 C CA . LYS B 1 164 ? -12.422 5.875 10.172 1 98.56 164 LYS B CA 1
ATOM 4447 C C . LYS B 1 164 ? -11.031 5.289 9.945 1 98.56 164 LYS B C 1
ATOM 4449 O O . LYS B 1 164 ? -10.562 4.461 10.734 1 98.56 164 LYS B O 1
ATOM 4454 N N . PHE B 1 165 ? -10.375 5.711 8.898 1 98.69 165 PHE B N 1
ATOM 4455 C CA . PHE B 1 165 ? -9.016 5.246 8.633 1 98.69 165 PHE B CA 1
ATOM 4456 C C . PHE B 1 165 ? -8.094 5.598 9.797 1 98.69 165 PHE B C 1
ATOM 4458 O O . PHE B 1 165 ? -7.266 4.781 10.203 1 98.69 165 PHE B O 1
ATOM 4465 N N . GLU B 1 166 ? -8.227 6.793 10.258 1 98 166 GLU B N 1
ATOM 4466 C CA . GLU B 1 166 ? -7.441 7.195 11.414 1 98 166 GLU B CA 1
ATOM 4467 C C . GLU B 1 166 ? -7.703 6.277 12.609 1 98 166 GLU B C 1
ATOM 4469 O O . GLU B 1 166 ? -6.77 5.852 13.289 1 98 166 GLU B O 1
ATOM 4474 N N . THR B 1 167 ? -8.922 5.996 12.828 1 97.69 167 THR B N 1
ATOM 4475 C CA . THR B 1 167 ? -9.305 5.129 13.938 1 97.69 167 THR B CA 1
ATOM 4476 C C . THR B 1 167 ? -8.703 3.736 13.766 1 97.69 167 THR B C 1
ATOM 4478 O O . THR B 1 167 ? -8.211 3.15 14.734 1 97.69 167 THR B O 1
ATOM 4481 N N . LEU B 1 168 ? -8.734 3.234 12.602 1 97.69 168 LEU B N 1
ATOM 4482 C CA . LEU B 1 168 ? -8.195 1.907 12.312 1 97.69 168 LEU B CA 1
ATOM 4483 C C . LEU B 1 168 ? -6.68 1.898 12.438 1 97.69 168 LEU B C 1
ATOM 4485 O O . LEU B 1 168 ? -6.086 0.865 12.758 1 97.69 168 LEU B O 1
ATOM 4489 N N . SER B 1 169 ? -6.047 3.047 12.258 1 97.88 169 SER B N 1
ATOM 4490 C CA . SER B 1 169 ? -4.602 3.107 12.086 1 97.88 169 SER B CA 1
ATOM 4491 C C . SER B 1 169 ? -3.918 3.617 13.352 1 97.88 169 SER B C 1
ATOM 4493 O O . SER B 1 169 ? -2.754 4.023 13.32 1 97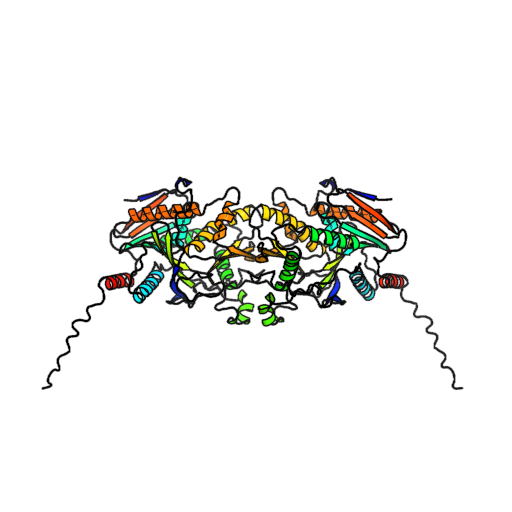.88 169 SER B O 1
ATOM 4495 N N . THR B 1 170 ? -4.621 3.732 14.422 1 97.19 170 THR B N 1
ATOM 4496 C CA . THR B 1 170 ? -3.988 4.262 15.633 1 97.19 170 THR B CA 1
ATOM 4497 C C . THR B 1 170 ? -4.371 3.428 16.844 1 97.19 170 THR B C 1
ATOM 4499 O O . THR B 1 170 ? -5.375 2.715 16.828 1 97.19 170 THR B O 1
ATOM 4502 N N . MET B 1 171 ? -3.508 3.506 17.891 1 95.81 171 MET B N 1
ATOM 4503 C CA . MET B 1 171 ? -3.705 2.902 19.203 1 95.81 171 MET B CA 1
ATOM 4504 C C . MET B 1 171 ? -3.541 3.941 20.312 1 95.81 171 MET B C 1
ATOM 4506 O O . MET B 1 171 ? -2.797 4.91 20.141 1 95.81 171 MET B O 1
ATOM 4510 N N . PRO B 1 172 ? -4.203 3.752 21.422 1 94.38 172 PRO B N 1
ATOM 4511 C CA . PRO B 1 172 ? -4.117 4.719 22.516 1 94.38 172 PRO B CA 1
ATOM 4512 C C . PRO B 1 172 ? -2.822 4.59 23.312 1 94.38 172 PRO B C 1
ATOM 4514 O O . PRO B 1 172 ? -2.535 5.43 24.172 1 94.38 172 PRO B O 1
ATOM 4517 N N . ALA B 1 173 ? -2.111 3.5 23.078 1 93.44 173 ALA B N 1
ATOM 4518 C CA . ALA B 1 173 ? -0.833 3.219 23.734 1 93.44 173 ALA B CA 1
ATOM 4519 C C . ALA B 1 173 ? 0.084 2.412 22.828 1 93.44 173 ALA B C 1
ATOM 4521 O O . ALA B 1 173 ? -0.268 2.125 21.672 1 93.44 173 ALA B O 1
ATOM 4522 N N . THR B 1 174 ? 1.252 2.133 23.359 1 89.94 174 THR B N 1
ATOM 4523 C CA . THR B 1 174 ? 2.16 1.301 22.578 1 89.94 174 THR B CA 1
ATOM 4524 C C . THR B 1 174 ? 1.545 -0.07 22.312 1 89.94 174 THR B C 1
ATOM 4526 O O . THR B 1 174 ? 0.597 -0.473 22.984 1 89.94 174 THR B O 1
ATOM 4529 N N . TRP B 1 175 ? 2.061 -0.678 21.328 1 84 175 TRP B N 1
ATOM 4530 C CA . TRP B 1 175 ? 1.523 -1.97 20.906 1 84 175 TRP B CA 1
ATOM 4531 C C . TRP B 1 175 ? 1.496 -2.949 22.078 1 84 175 TRP B C 1
ATOM 4533 O O . TRP B 1 175 ? 0.506 -3.656 22.281 1 84 175 TRP B O 1
ATOM 4543 N N . ASP B 1 176 ? 2.551 -3.008 22.875 1 83.56 176 ASP B N 1
ATOM 4544 C CA . ASP B 1 176 ? 2.682 -3.965 23.969 1 83.56 176 ASP B CA 1
ATOM 4545 C C . ASP B 1 176 ? 1.698 -3.654 25.094 1 83.56 176 ASP B C 1
ATOM 4547 O O . ASP B 1 176 ? 1.288 -4.551 25.828 1 83.56 176 ASP B O 1
ATOM 4551 N N . GLU B 1 177 ? 1.266 -2.414 25.156 1 90.38 177 GLU B N 1
ATOM 4552 C CA . GLU B 1 177 ? 0.377 -1.978 26.234 1 90.38 177 GLU B CA 1
ATOM 4553 C C . GLU B 1 177 ? -1.084 -2.023 25.797 1 90.38 177 GLU B C 1
ATOM 4555 O O . GLU B 1 177 ? -1.99 -1.873 26.609 1 90.38 177 GLU B O 1
ATOM 4560 N N . THR B 1 178 ? -1.324 -2.234 24.547 1 92.25 178 THR B N 1
ATOM 4561 C CA . THR B 1 178 ? -2.686 -2.236 24.031 1 92.25 178 THR B CA 1
ATOM 4562 C C . THR B 1 178 ? -3.281 -3.641 24.078 1 92.25 178 THR B C 1
ATOM 4564 O O . THR B 1 178 ? -2.701 -4.586 23.531 1 92.25 178 THR B O 1
ATOM 4567 N N . PRO B 1 179 ? -4.445 -3.818 24.656 1 91.44 179 PRO B N 1
ATOM 4568 C CA . PRO B 1 179 ? -5.051 -5.148 24.75 1 91.44 179 PRO B CA 1
ATOM 4569 C C . PRO B 1 179 ? -5.375 -5.75 23.391 1 91.44 179 PRO B C 1
ATOM 4571 O O . PRO B 1 179 ? -5.758 -5.027 22.469 1 91.44 179 PRO B O 1
ATOM 4574 N N . ARG B 1 180 ? -5.336 -7.043 23.297 1 86.75 180 ARG B N 1
ATOM 4575 C CA . ARG B 1 180 ? -5.582 -7.773 22.062 1 86.75 180 ARG B CA 1
ATOM 4576 C C . ARG B 1 180 ? -7 -7.523 21.547 1 86.75 180 ARG B C 1
ATOM 4578 O O . ARG B 1 180 ? -7.207 -7.344 20.344 1 86.75 180 ARG B O 1
ATOM 4585 N N . ASN B 1 181 ? -7.875 -7.57 22.5 1 89.25 181 ASN B N 1
ATOM 4586 C CA . ASN B 1 181 ? -9.266 -7.383 22.094 1 89.25 181 ASN B CA 1
ATOM 4587 C C . ASN B 1 181 ? -9.484 -6.016 21.453 1 89.25 181 ASN B C 1
ATOM 4589 O O . ASN B 1 181 ? -10.32 -5.875 20.562 1 89.25 181 ASN B O 1
ATOM 4593 N N . PHE B 1 182 ? -8.734 -5.027 21.922 1 92.56 182 PHE B N 1
ATOM 4594 C CA . PHE B 1 182 ? -8.805 -3.717 21.281 1 92.56 182 PHE B CA 1
ATOM 4595 C C . PHE B 1 182 ? -8.352 -3.791 19.828 1 92.56 182 PHE B C 1
ATOM 4597 O O . PHE B 1 182 ? -9.031 -3.281 18.938 1 92.56 182 PHE B O 1
ATOM 4604 N N . LEU B 1 183 ? -7.305 -4.445 19.625 1 87.69 183 LEU B N 1
ATOM 4605 C CA . LEU B 1 183 ? -6.719 -4.547 18.297 1 87.69 183 LEU B CA 1
ATOM 4606 C C . LEU B 1 183 ? -7.609 -5.371 17.375 1 87.69 183 LEU B C 1
ATOM 4608 O O . LEU B 1 183 ? -7.801 -5.016 16.203 1 87.69 183 LEU B O 1
ATOM 4612 N N . GLU B 1 184 ? -8.172 -6.402 17.828 1 85.88 184 GLU B N 1
ATOM 4613 C CA . GLU B 1 184 ? -9 -7.301 17.031 1 85.88 184 GLU B CA 1
ATOM 4614 C C . GLU B 1 184 ? -10.359 -6.68 16.734 1 85.88 184 GLU B C 1
ATOM 4616 O O . GLU B 1 184 ? -11.008 -7.027 15.742 1 85.88 184 GLU B O 1
ATOM 4621 N N . GLY B 1 185 ? -10.789 -5.801 17.609 1 90.75 185 GLY B N 1
ATOM 4622 C CA . GLY B 1 185 ? -12.109 -5.223 17.453 1 90.75 185 GLY B CA 1
ATOM 4623 C C . GLY B 1 185 ? -12.094 -3.842 16.828 1 90.75 185 GLY B C 1
ATOM 4624 O O . GLY B 1 185 ? -13.109 -3.145 16.812 1 90.75 185 GLY B O 1
ATOM 4625 N N . ARG B 1 186 ? -11.062 -3.404 16.281 1 91.06 186 ARG B N 1
ATOM 4626 C CA . ARG B 1 186 ? -10.867 -2.016 15.875 1 91.06 186 ARG B CA 1
ATOM 4627 C C . ARG B 1 186 ? -11.891 -1.609 14.812 1 91.06 186 ARG B C 1
ATOM 4629 O O . ARG B 1 186 ? -12.344 -0.464 14.797 1 91.06 186 ARG B O 1
ATOM 4636 N N . GLU B 1 187 ? -12.258 -2.5 13.945 1 94.25 187 GLU B N 1
ATOM 4637 C CA . GLU B 1 187 ? -13.227 -2.18 12.906 1 94.25 187 GLU B CA 1
ATOM 4638 C C . GLU B 1 187 ? -14.586 -1.838 13.508 1 94.25 187 GLU B C 1
ATOM 4640 O O . GLU B 1 187 ? -15.422 -1.208 12.859 1 94.25 187 GLU B O 1
ATOM 4645 N N . ASN B 1 188 ? -14.742 -2.219 14.742 1 95.25 188 ASN B N 1
ATOM 4646 C CA . ASN B 1 188 ? -16.016 -1.983 15.414 1 95.25 188 ASN B CA 1
ATOM 4647 C C . ASN B 1 188 ? -15.945 -0.766 16.328 1 95.25 188 ASN B C 1
ATOM 4649 O O . ASN B 1 188 ? -16.953 -0.375 16.938 1 95.25 188 ASN B O 1
ATOM 4653 N N . HIS B 1 189 ? -14.82 -0.161 16.438 1 95.69 189 HIS B N 1
ATOM 4654 C CA . HIS B 1 189 ? -14.688 1.01 17.297 1 95.69 189 HIS B CA 1
ATOM 4655 C C . HIS B 1 189 ? -15.508 2.18 16.766 1 95.69 189 HIS B C 1
ATOM 4657 O O . HIS B 1 189 ? -15.555 2.412 15.555 1 95.69 189 HIS B O 1
ATOM 4663 N N . VAL B 1 190 ? -16.172 2.889 17.672 1 96.25 190 VAL B N 1
ATOM 4664 C CA . VAL B 1 190 ? -16.891 4.105 17.312 1 96.25 190 VAL B CA 1
ATOM 4665 C C . VAL B 1 190 ? -15.898 5.207 16.938 1 96.25 190 VAL B C 1
ATOM 4667 O O . VAL B 1 190 ? -14.922 5.445 17.656 1 96.25 190 VAL B O 1
ATOM 4670 N N . VAL B 1 191 ? -16.156 5.816 15.852 1 97 191 VAL B N 1
ATOM 4671 C CA . VAL B 1 191 ? -15.312 6.918 15.391 1 97 191 VAL B CA 1
ATOM 4672 C C . VAL B 1 191 ? -15.664 8.188 16.156 1 97 191 VAL B C 1
ATOM 4674 O O . VAL B 1 191 ? -16.812 8.625 16.156 1 97 191 VAL B O 1
ATOM 4677 N N . ASN B 1 192 ? -14.711 8.758 16.844 1 95.31 192 ASN B N 1
ATOM 4678 C CA . ASN B 1 192 ? -14.812 10 17.609 1 95.31 192 ASN B CA 1
ATOM 4679 C C . ASN B 1 192 ? -13.688 10.969 17.25 1 95.31 192 ASN B C 1
ATOM 4681 O O . ASN B 1 192 ? -12.523 10.719 17.562 1 95.31 192 ASN B O 1
ATOM 4685 N N . ASN B 1 193 ? -14.055 12.117 16.641 1 94.38 193 ASN B N 1
ATOM 4686 C CA . ASN B 1 193 ? -13.008 13.031 16.234 1 94.38 193 ASN B CA 1
ATOM 4687 C C . ASN B 1 193 ? -12.859 14.203 17.203 1 94.38 193 ASN B C 1
ATOM 4689 O O . ASN B 1 193 ? -12.281 15.234 16.859 1 94.38 193 ASN B O 1
ATOM 4693 N N . ASN B 1 194 ? -13.398 14.062 18.422 1 95.19 194 ASN B N 1
ATOM 4694 C CA . ASN B 1 194 ? -13.188 15.047 19.484 1 95.19 194 ASN B CA 1
ATOM 4695 C C . ASN B 1 194 ? -11.773 14.977 20.047 1 95.19 194 ASN B C 1
ATOM 4697 O O . ASN B 1 194 ? -11.195 16 20.406 1 95.19 194 ASN B O 1
ATOM 4701 N N . GLU B 1 195 ? -11.336 13.812 20.141 1 95.25 195 GLU B N 1
ATOM 4702 C CA . GLU B 1 195 ? -10.008 13.578 20.719 1 95.25 195 GLU B CA 1
ATOM 4703 C C . GLU B 1 195 ? -8.914 13.992 19.734 1 95.25 195 GLU B C 1
ATOM 4705 O O . GLU B 1 195 ? -8.875 13.531 18.594 1 95.25 195 GLU B O 1
ATOM 4710 N N . GLN B 1 196 ? -8.031 14.914 20.234 1 96.5 196 GLN B N 1
ATOM 4711 C CA . GLN B 1 196 ? -6.984 15.438 19.359 1 96.5 196 GLN B CA 1
ATOM 4712 C C . GLN B 1 196 ? -5.719 15.75 20.156 1 96.5 196 GLN B C 1
ATOM 4714 O O . GLN B 1 196 ? -5.793 16.141 21.328 1 96.5 196 GLN B O 1
ATOM 4719 N N . TYR B 1 197 ? -4.613 15.484 19.578 1 98 197 TYR B N 1
ATOM 4720 C CA . TYR B 1 197 ? -3.328 15.984 20.047 1 98 197 TYR B CA 1
ATOM 4721 C C . TYR B 1 197 ? -2.812 17.109 19.156 1 98 197 TYR B C 1
ATOM 4723 O O . TYR B 1 197 ? -2.77 16.953 17.922 1 98 197 TYR B O 1
ATOM 4731 N N . CYS B 1 198 ? -2.438 18.172 19.75 1 98.44 198 CYS B N 1
ATOM 4732 C CA . CYS B 1 198 ? -1.936 19.328 19.016 1 98.44 198 CYS B CA 1
ATOM 4733 C C . CYS B 1 198 ? -0.496 19.641 19.406 1 98.44 198 CYS B C 1
ATOM 4735 O O . CYS B 1 198 ? -0.195 19.828 20.578 1 98.44 198 CYS B O 1
ATOM 4737 N N . SER B 1 199 ? 0.334 19.641 18.391 1 98.38 199 SER B N 1
ATOM 4738 C CA . SER B 1 199 ? 1.726 20.047 18.562 1 98.38 199 SER B CA 1
ATOM 4739 C C . SER B 1 199 ? 1.91 21.531 18.281 1 98.38 199 SER B C 1
ATOM 4741 O O . SER B 1 199 ? 1.324 22.062 17.328 1 98.38 199 SER B O 1
ATOM 4743 N N . ILE B 1 200 ? 2.635 22.188 19.094 1 98.69 200 ILE B N 1
ATOM 4744 C CA . ILE B 1 200 ? 2.994 23.578 18.875 1 98.69 200 ILE B CA 1
ATOM 4745 C C . ILE B 1 200 ? 4.496 23.703 18.625 1 98.69 200 ILE B C 1
ATOM 4747 O O . ILE B 1 200 ? 5.305 23.328 19.469 1 98.69 200 ILE B O 1
ATOM 4751 N N . VAL B 1 201 ? 4.855 24.297 17.469 1 98.69 201 VAL B N 1
ATOM 4752 C CA . VAL B 1 201 ? 6.258 24.25 17.062 1 98.69 201 VAL B CA 1
ATOM 4753 C C . VAL B 1 201 ? 6.758 25.672 16.797 1 98.69 201 VAL B C 1
ATOM 4755 O O . VAL B 1 201 ? 5.969 26.562 16.469 1 98.69 201 VAL B O 1
ATOM 4758 N N . ARG B 1 202 ? 8.008 25.859 17.016 1 98.62 202 ARG B N 1
ATOM 4759 C CA . ARG B 1 202 ? 8.75 27 16.516 1 98.62 202 ARG B CA 1
ATOM 4760 C C . ARG B 1 202 ? 9.469 26.672 15.211 1 98.62 202 ARG B C 1
ATOM 4762 O O . ARG B 1 202 ? 10.172 25.656 15.125 1 98.62 202 ARG B O 1
ATOM 4769 N N . THR B 1 203 ? 9.219 27.438 14.227 1 98.12 203 THR B N 1
ATOM 4770 C CA . THR B 1 203 ? 9.906 27.281 12.953 1 98.12 203 THR B CA 1
ATOM 4771 C C . THR B 1 203 ? 10.141 28.625 12.289 1 98.12 203 THR B C 1
ATOM 4773 O O . THR B 1 203 ? 10.008 29.672 12.93 1 98.12 203 THR B O 1
ATOM 4776 N N . GLY B 1 204 ? 10.758 28.578 11.07 1 98.12 204 GLY B N 1
ATOM 4777 C CA . GLY B 1 204 ? 11.055 29.844 10.406 1 98.12 204 GLY B CA 1
ATOM 4778 C C . GLY B 1 204 ? 11.18 29.703 8.898 1 98.12 204 GLY B C 1
ATOM 4779 O O . GLY B 1 204 ? 11.633 28.672 8.406 1 98.12 204 GLY B O 1
ATOM 4780 N N . ILE B 1 205 ? 10.742 30.672 8.234 1 97.94 205 ILE B N 1
ATOM 4781 C CA . ILE B 1 205 ? 10.945 30.844 6.801 1 97.94 205 ILE B CA 1
ATOM 4782 C C . ILE B 1 205 ? 11.617 32.188 6.527 1 97.94 205 ILE B C 1
ATOM 4784 O O . ILE B 1 205 ? 10.992 33.25 6.668 1 97.94 205 ILE B O 1
ATOM 4788 N N . ASP B 1 206 ? 12.891 32.062 6.129 1 96.81 206 ASP B N 1
ATOM 4789 C CA . ASP B 1 206 ? 13.68 33.25 5.887 1 96.81 206 ASP B CA 1
ATOM 4790 C C . ASP B 1 206 ? 13.711 34.156 7.125 1 96.81 206 ASP B C 1
ATOM 4792 O O . ASP B 1 206 ? 14.211 33.75 8.172 1 96.81 206 ASP B O 1
ATOM 4796 N N . LYS B 1 207 ? 13.016 35.375 7.066 1 96.12 207 LYS B N 1
ATOM 4797 C CA . LYS B 1 207 ? 13.07 36.312 8.172 1 96.12 207 LYS B CA 1
ATOM 4798 C C . LYS B 1 207 ? 11.93 36.094 9.156 1 96.12 207 LYS B C 1
ATOM 4800 O O . LYS B 1 207 ? 11.969 36.594 10.289 1 96.12 207 LYS B O 1
ATOM 4805 N N . ALA B 1 208 ? 11.008 35.312 8.758 1 98.31 208 ALA B N 1
ATOM 4806 C CA . ALA B 1 208 ? 9.828 35.094 9.594 1 98.31 208 ALA B CA 1
ATOM 4807 C C . ALA B 1 208 ? 10.086 34 10.625 1 98.31 208 ALA B C 1
ATOM 4809 O O . ALA B 1 208 ? 10.602 32.938 10.281 1 98.31 208 ALA B O 1
ATOM 4810 N N . ILE B 1 209 ? 9.812 34.312 11.875 1 98.69 209 ILE B N 1
ATOM 4811 C CA . ILE B 1 209 ? 9.781 33.312 12.93 1 98.69 209 ILE B CA 1
ATOM 4812 C C . ILE B 1 209 ? 8.336 32.906 13.234 1 98.69 209 ILE B C 1
ATOM 4814 O O . ILE B 1 209 ? 7.527 33.781 13.609 1 98.69 209 ILE B O 1
ATOM 4818 N N . LEU B 1 210 ? 8.07 31.641 13.117 1 98.81 210 LEU B N 1
ATOM 4819 C CA . LEU B 1 210 ? 6.684 31.188 13.18 1 98.81 210 LEU B CA 1
ATOM 4820 C C . LEU B 1 210 ? 6.453 30.328 14.422 1 98.81 210 LEU B C 1
ATOM 4822 O O . LEU B 1 210 ? 7.305 29.516 14.789 1 98.81 210 LEU B O 1
ATOM 4826 N N . CYS B 1 211 ? 5.336 30.562 15.102 1 98.88 211 CYS B N 1
ATOM 4827 C CA . CYS B 1 211 ? 4.723 29.641 16.047 1 98.88 211 CYS B CA 1
ATOM 4828 C C . CYS B 1 211 ? 3.473 29 15.445 1 98.88 211 CYS B C 1
ATOM 4830 O O . CYS B 1 211 ? 2.471 29.688 15.227 1 98.88 211 CYS B O 1
ATOM 4832 N N . LEU B 1 212 ? 3.549 27.734 15.227 1 98.81 212 LEU B N 1
ATOM 4833 C CA . LEU B 1 212 ? 2.453 27.031 14.562 1 98.81 212 LEU B CA 1
ATOM 4834 C C . LEU B 1 212 ? 1.848 25.969 15.484 1 98.81 212 LEU B C 1
ATOM 4836 O O . LEU B 1 212 ? 2.574 25.219 16.141 1 98.81 212 LEU B O 1
ATOM 4840 N N . GLY B 1 213 ? 0.56 26 15.586 1 98.81 213 GLY B N 1
ATOM 4841 C CA . GLY B 1 213 ? -0.167 24.891 16.172 1 98.81 213 GLY B CA 1
ATOM 4842 C C . GLY B 1 213 ? -0.83 23.984 15.141 1 98.81 213 GLY B C 1
ATOM 4843 O O . GLY B 1 213 ? -1.372 24.484 14.148 1 98.81 213 GLY B O 1
ATOM 4844 N N . GLY B 1 214 ? -0.77 22.703 15.32 1 98.5 214 GLY B N 1
ATOM 4845 C CA . GLY B 1 214 ? -1.422 21.781 14.414 1 98.5 214 GLY B CA 1
ATOM 4846 C C . GLY B 1 214 ? -1.666 20.422 15.023 1 98.5 214 GLY B C 1
ATOM 4847 O O . GLY B 1 214 ? -0.877 19.953 15.852 1 98.5 214 GLY B O 1
ATOM 4848 N N . GLU B 1 215 ? -2.727 19.875 14.562 1 97.69 215 GLU B N 1
ATOM 4849 C CA . GLU B 1 215 ? -3.055 18.516 14.984 1 97.69 215 GLU B CA 1
ATOM 4850 C C . GLU B 1 215 ? -2.115 17.5 14.336 1 97.69 215 GLU B C 1
ATOM 4852 O O . GLU B 1 215 ? -1.792 17.609 13.148 1 97.69 215 GLU B O 1
ATOM 4857 N N . VAL B 1 216 ? -1.644 16.516 15.141 1 97.12 216 VAL B N 1
ATOM 4858 C CA . VAL B 1 216 ? -0.874 15.391 14.633 1 97.12 216 VAL B CA 1
ATOM 4859 C C . VAL B 1 216 ? -1.642 14.094 14.875 1 97.12 216 VAL B C 1
ATOM 4861 O O . VAL B 1 216 ? -2.289 13.93 15.914 1 97.12 216 VAL B O 1
ATOM 4864 N N . ASP B 1 217 ? -1.521 13.117 14 1 97.69 217 ASP B N 1
ATOM 4865 C CA . ASP B 1 217 ? -2.383 11.938 14.047 1 97.69 217 ASP B CA 1
ATOM 4866 C C . ASP B 1 217 ? -1.793 10.859 14.953 1 97.69 217 ASP B C 1
ATOM 4868 O O . ASP B 1 217 ? -2.523 10.188 15.68 1 97.69 217 ASP B O 1
ATOM 4872 N N . ALA B 1 218 ? -0.476 10.664 14.836 1 97.94 218 ALA B N 1
ATOM 4873 C CA . ALA B 1 218 ? 0.1 9.562 15.602 1 97.94 218 ALA B CA 1
ATOM 4874 C C . ALA B 1 218 ? 1.62 9.68 15.672 1 97.94 218 ALA B C 1
ATOM 4876 O O . ALA B 1 218 ? 2.217 10.508 14.984 1 97.94 218 ALA B O 1
ATOM 4877 N N . ILE B 1 219 ? 2.193 8.891 16.516 1 96.75 219 ILE B N 1
ATOM 4878 C CA . ILE B 1 219 ? 3.641 8.703 16.578 1 96.75 219 ILE B CA 1
ATOM 4879 C C . ILE B 1 219 ? 3.996 7.285 16.141 1 96.75 219 ILE B C 1
ATOM 4881 O O . ILE B 1 219 ? 3.238 6.344 16.391 1 96.75 219 ILE B O 1
ATOM 4885 N N . TRP B 1 220 ? 5.109 7.113 15.492 1 93 220 TRP B N 1
ATOM 4886 C CA . TRP B 1 220 ? 5.574 5.832 14.969 1 93 220 TRP B CA 1
ATOM 4887 C C . TRP B 1 220 ? 6.145 4.965 16.094 1 93 220 TRP B C 1
ATOM 4889 O O . TRP B 1 220 ? 5.887 3.76 16.141 1 93 220 TRP B O 1
ATOM 4899 N N . ASP B 1 221 ? 6.918 5.512 16.969 1 89.25 221 ASP B N 1
ATOM 4900 C CA . ASP B 1 221 ? 7.57 4.801 18.062 1 89.25 221 ASP B CA 1
ATOM 4901 C C . ASP B 1 221 ? 7.328 5.504 19.406 1 89.25 221 ASP B C 1
ATOM 4903 O O . ASP B 1 221 ? 6.23 5.422 19.969 1 89.25 221 ASP B O 1
ATOM 4907 N N . SER B 1 222 ? 8.289 6.273 19.859 1 88.69 222 SER B N 1
ATOM 4908 C CA . SER B 1 222 ? 8.109 6.98 21.125 1 88.69 222 SER B CA 1
ATOM 4909 C C . SER B 1 222 ? 8.508 8.445 21 1 88.69 222 SER B C 1
ATOM 4911 O O . SER B 1 222 ? 9.305 8.805 20.125 1 88.69 222 SER B O 1
ATOM 4913 N N . LYS B 1 223 ? 7.785 9.211 21.781 1 88.69 223 LYS B N 1
ATOM 4914 C CA . LYS B 1 223 ? 8.188 10.617 21.875 1 88.69 223 LYS B CA 1
ATOM 4915 C C . LYS B 1 223 ? 9.539 10.75 22.578 1 88.69 223 LYS B C 1
ATOM 4917 O O . LYS B 1 223 ? 9.758 10.148 23.625 1 88.69 223 LYS B O 1
ATOM 4922 N N . PRO B 1 224 ? 10.391 11.508 22.016 1 89.75 224 PRO B N 1
ATOM 4923 C CA . PRO B 1 224 ? 11.688 11.703 22.672 1 89.75 224 PRO B CA 1
ATOM 4924 C C . PRO B 1 224 ? 11.562 12.367 24.031 1 89.75 224 PRO B C 1
ATOM 4926 O O . PRO B 1 224 ? 10.664 13.188 24.25 1 89.75 224 PRO B O 1
ATOM 4929 N N . GLN B 1 225 ? 12.602 12.125 24.875 1 87.75 225 GLN B N 1
ATOM 4930 C CA . GLN B 1 225 ? 12.648 12.742 26.188 1 87.75 225 GLN B CA 1
ATOM 4931 C C . GLN B 1 225 ? 13.125 14.188 26.109 1 87.75 225 GLN B C 1
ATOM 4933 O O . GLN B 1 225 ? 12.648 15.047 26.859 1 87.75 225 GLN B O 1
ATOM 4938 N N . GLU B 1 226 ? 14.008 14.398 25.219 1 88.06 226 GLU B N 1
ATOM 4939 C CA . GLU B 1 226 ? 14.539 15.75 25.031 1 88.06 226 GLU B CA 1
ATOM 4940 C C . GLU B 1 226 ? 13.547 16.641 24.281 1 88.06 226 GLU B C 1
ATOM 4942 O O . GLU B 1 226 ? 13.141 16.328 23.156 1 88.06 226 GLU B O 1
ATOM 4947 N N . GLN B 1 227 ? 13.195 17.719 24.969 1 84.94 227 GLN B N 1
ATOM 4948 C CA . GLN B 1 227 ? 12.273 18.656 24.344 1 84.94 227 GLN B CA 1
ATOM 4949 C C . GLN B 1 227 ? 12.859 19.234 23.062 1 84.94 227 GLN B C 1
ATOM 4951 O O . GLN B 1 227 ? 14.039 19.594 23.016 1 84.94 227 GLN B O 1
ATOM 4956 N N . GLY B 1 228 ? 12.055 19.234 22.062 1 86.25 228 GLY B N 1
ATOM 4957 C CA . GLY B 1 228 ? 12.484 19.812 20.812 1 86.25 228 GLY B CA 1
ATOM 4958 C C . GLY B 1 228 ? 13.133 18.797 19.875 1 86.25 228 GLY B C 1
ATOM 4959 O O . GLY B 1 228 ? 13.297 19.062 18.688 1 86.25 228 GLY B O 1
ATOM 4960 N N . ALA B 1 229 ? 13.547 17.688 20.406 1 90.56 229 ALA B N 1
ATOM 4961 C CA . ALA B 1 229 ? 14.117 16.641 19.547 1 90.56 229 ALA B CA 1
ATOM 4962 C C . ALA B 1 229 ? 13.094 16.141 18.531 1 90.56 229 ALA B C 1
ATOM 4964 O O . ALA B 1 229 ? 11.891 16.156 18.812 1 90.56 229 ALA B O 1
ATOM 4965 N N . PRO B 1 230 ? 13.633 15.789 17.406 1 92.38 230 PRO B N 1
ATOM 4966 C CA . PRO B 1 230 ? 12.711 15.328 16.359 1 92.38 230 PRO B CA 1
ATOM 4967 C C . PRO B 1 230 ? 11.891 14.117 16.797 1 92.38 230 PRO B C 1
ATOM 4969 O O . PRO B 1 230 ? 12.43 13.18 17.391 1 92.38 230 PRO B O 1
ATOM 4972 N N . THR B 1 231 ? 10.602 14.219 16.609 1 94.56 231 THR B N 1
ATOM 4973 C CA . THR B 1 231 ? 9.664 13.133 16.875 1 94.56 231 THR B CA 1
ATOM 4974 C C . THR B 1 231 ? 9.25 12.445 15.578 1 94.56 231 THR B C 1
ATOM 4976 O O . THR B 1 231 ? 9.055 13.102 14.555 1 94.56 231 THR B O 1
ATOM 4979 N N . ASN B 1 232 ? 9.094 11.117 15.609 1 95.31 232 ASN B N 1
ATOM 4980 C CA . ASN B 1 232 ? 8.641 10.367 14.445 1 95.31 232 ASN B CA 1
ATOM 4981 C C . ASN B 1 232 ? 7.117 10.398 14.312 1 95.31 232 ASN B C 1
ATOM 4983 O O . ASN B 1 232 ? 6.461 9.359 14.414 1 95.31 232 ASN B O 1
ATOM 4987 N N . TRP B 1 233 ? 6.652 11.617 13.984 1 97.88 233 TRP B N 1
ATOM 4988 C CA . TRP B 1 233 ? 5.219 11.82 13.781 1 97.88 233 TRP B CA 1
ATOM 4989 C C . TRP B 1 233 ? 4.738 11.094 12.539 1 97.88 233 TRP B C 1
ATOM 4991 O O . TRP B 1 233 ? 5.516 10.844 11.609 1 97.88 233 TRP B O 1
ATOM 5001 N N . VAL B 1 234 ? 3.486 10.734 12.555 1 97.94 234 VAL B N 1
ATOM 5002 C CA . VAL B 1 234 ? 2.838 10.117 11.398 1 97.94 234 VAL B CA 1
ATOM 5003 C C . VAL B 1 234 ? 1.607 10.938 11.008 1 97.94 234 VAL B C 1
ATOM 5005 O O . VAL B 1 234 ? 0.774 11.266 11.852 1 97.94 234 VAL B O 1
ATOM 5008 N N . GLU B 1 235 ? 1.553 11.344 9.773 1 98.38 235 GLU B N 1
ATOM 5009 C CA . GLU B 1 235 ? 0.354 11.93 9.18 1 98.38 235 GLU B CA 1
ATOM 5010 C C . GLU B 1 235 ? -0.444 10.898 8.398 1 98.38 235 GLU B C 1
ATOM 5012 O O . GLU B 1 235 ? 0.122 10.141 7.602 1 98.38 235 GLU B O 1
ATOM 5017 N N . LEU B 1 236 ? -1.756 10.812 8.664 1 98.56 236 LEU B N 1
ATOM 5018 C CA . LEU B 1 236 ? -2.604 9.805 8.023 1 98.56 236 LEU B CA 1
ATOM 5019 C C . LEU B 1 236 ? -3.521 10.453 6.992 1 98.56 236 LEU B C 1
ATOM 5021 O O . LEU B 1 236 ? -4.129 11.492 7.258 1 98.56 236 LEU B O 1
ATOM 5025 N N . LYS B 1 237 ? -3.561 9.891 5.801 1 98.44 237 LYS B N 1
ATOM 5026 C CA . LYS B 1 237 ? -4.406 10.375 4.715 1 98.44 237 LYS B CA 1
ATOM 5027 C C . LYS B 1 237 ? -5.129 9.219 4.027 1 98.44 237 LYS B C 1
ATOM 5029 O O . LYS B 1 237 ? -4.641 8.086 4.031 1 98.44 237 LYS B O 1
ATOM 5034 N N . THR B 1 238 ? -6.285 9.477 3.488 1 97.75 238 THR B N 1
ATOM 5035 C CA . THR B 1 238 ? -6.977 8.539 2.604 1 97.75 238 THR B CA 1
ATOM 5036 C C . THR B 1 238 ? -7.062 9.102 1.188 1 97.75 238 THR B C 1
ATOM 5038 O O . THR B 1 238 ? -7.148 10.32 0.999 1 97.75 238 THR B O 1
ATOM 5041 N N . SER B 1 239 ? -7.004 8.266 0.23 1 97.38 239 SER B N 1
ATOM 5042 C CA . SER B 1 239 ? -7.145 8.633 -1.176 1 97.38 239 SER B CA 1
ATOM 5043 C C . SER B 1 239 ? -7.812 7.516 -1.974 1 97.38 239 SER B C 1
ATOM 5045 O O . SER B 1 239 ? -7.867 6.371 -1.522 1 97.38 239 SER B O 1
ATOM 5047 N N . ALA B 1 240 ? -8.367 7.902 -3.123 1 95.75 240 ALA B N 1
ATOM 5048 C CA . ALA B 1 240 ? -8.859 6.895 -4.059 1 95.75 240 ALA B CA 1
ATOM 5049 C C . ALA B 1 240 ? -7.727 6.02 -4.574 1 95.75 240 ALA B C 1
ATOM 5051 O O . ALA B 1 240 ? -6.602 6.492 -4.754 1 95.75 240 ALA B O 1
ATOM 5052 N N . GLU B 1 241 ? -8.07 4.75 -4.766 1 93.94 241 GLU B N 1
ATOM 5053 C CA . GLU B 1 241 ? -7.098 3.846 -5.379 1 93.94 241 GLU B CA 1
ATOM 5054 C C . GLU B 1 241 ? -6.668 4.344 -6.754 1 93.94 241 GLU B C 1
ATOM 5056 O O . GLU B 1 241 ? -7.434 5.031 -7.438 1 93.94 241 GLU B O 1
ATOM 5061 N N . ILE B 1 242 ? -5.438 4.039 -7.168 1 88.69 242 ILE B N 1
ATOM 5062 C CA . ILE B 1 242 ? -4.887 4.484 -8.438 1 88.69 242 ILE B CA 1
ATOM 5063 C C . ILE B 1 242 ? -5.035 3.375 -9.484 1 88.69 242 ILE B C 1
ATOM 5065 O O . ILE B 1 242 ? -4.398 2.324 -9.375 1 88.69 242 ILE B O 1
ATOM 5069 N N . ARG B 1 243 ? -5.809 3.594 -10.453 1 80.94 243 ARG B N 1
ATOM 5070 C CA . ARG B 1 243 ? -6.078 2.59 -11.477 1 80.94 243 ARG B CA 1
ATOM 5071 C C . ARG B 1 243 ? -5.633 3.072 -12.852 1 80.94 243 ARG B C 1
ATOM 5073 O O . ARG B 1 243 ? -5.52 2.279 -13.789 1 80.94 243 ARG B O 1
ATOM 5080 N N . SER B 1 244 ? -5.426 4.426 -12.961 1 82.38 244 SER B N 1
ATOM 5081 C CA . SER B 1 244 ? -5.086 5.027 -14.25 1 82.38 244 SER B CA 1
ATOM 5082 C C . SER B 1 244 ? -4.055 6.137 -14.078 1 82.38 244 SER B C 1
ATOM 5084 O O . SER B 1 244 ? -3.73 6.531 -12.961 1 82.38 244 SER B O 1
ATOM 5086 N N . GLN B 1 245 ? -3.646 6.562 -15.203 1 81.19 245 GLN B N 1
ATOM 5087 C CA . GLN B 1 245 ? -2.734 7.703 -15.188 1 81.19 245 GLN B CA 1
ATOM 5088 C C . GLN B 1 245 ? -3.422 8.945 -14.641 1 81.19 245 GLN B C 1
ATOM 5090 O O . GLN B 1 245 ? -2.789 9.766 -13.961 1 81.19 245 GLN B O 1
ATOM 5095 N N . TRP B 1 246 ? -4.645 9.008 -14.992 1 85.62 246 TRP B N 1
ATOM 5096 C CA . TRP B 1 246 ? -5.414 10.133 -14.484 1 85.62 246 TRP B CA 1
ATOM 5097 C C . TRP B 1 246 ? -5.477 10.109 -12.961 1 85.62 246 TRP B C 1
ATOM 5099 O O . TRP B 1 246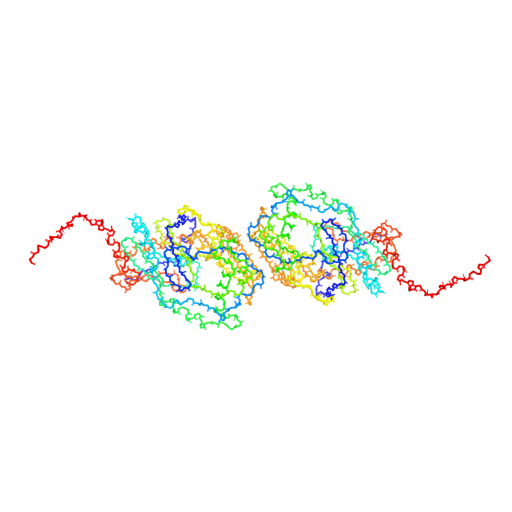 ? -5.305 11.133 -12.305 1 85.62 246 TRP B O 1
ATOM 5109 N N . ASP B 1 247 ? -5.672 8.922 -12.438 1 89.06 247 ASP B N 1
ATOM 5110 C CA . ASP B 1 247 ? -5.688 8.758 -10.984 1 89.06 247 ASP B CA 1
ATOM 5111 C C . ASP B 1 247 ? -4.34 9.133 -10.375 1 89.06 247 ASP B C 1
ATOM 5113 O O . ASP B 1 247 ? -4.285 9.742 -9.305 1 89.06 247 ASP B O 1
ATOM 5117 N N . MET B 1 248 ? -3.352 8.781 -11.039 1 85.94 248 MET B N 1
ATOM 5118 C CA . MET B 1 248 ? -2.004 9.086 -10.562 1 85.94 248 MET B CA 1
ATOM 5119 C C . MET B 1 248 ? -1.765 10.594 -10.531 1 85.94 248 MET B C 1
ATOM 5121 O O . MET B 1 248 ? -1.187 11.117 -9.578 1 85.94 248 MET B O 1
ATOM 5125 N N . ASP B 1 249 ? -2.225 11.25 -11.539 1 87.25 249 ASP B N 1
ATOM 5126 C CA . ASP B 1 249 ? -2.084 12.703 -11.602 1 87.25 249 ASP B CA 1
ATOM 5127 C C . ASP B 1 249 ? -2.865 13.383 -10.477 1 87.25 249 ASP B C 1
ATOM 5129 O O . ASP B 1 249 ? -2.381 14.328 -9.859 1 87.25 249 ASP B O 1
ATOM 5133 N N . ALA B 1 250 ? -4.027 12.891 -10.32 1 91.19 250 ALA B N 1
ATOM 5134 C CA . ALA B 1 250 ? -4.855 13.422 -9.25 1 91.19 250 ALA B CA 1
ATOM 5135 C C . ALA B 1 250 ? -4.18 13.242 -7.891 1 91.19 250 ALA B C 1
ATOM 5137 O O . ALA B 1 250 ? -4.195 14.141 -7.051 1 91.19 250 ALA B O 1
ATOM 5138 N N . PHE B 1 251 ? -3.582 12.133 -7.727 1 93.25 251 PHE B N 1
ATOM 5139 C CA . PHE B 1 251 ? -2.895 11.844 -6.473 1 93.25 251 PHE B CA 1
ATOM 5140 C C . PHE B 1 251 ? -1.697 12.766 -6.285 1 93.25 251 PHE B C 1
ATOM 5142 O O . PHE B 1 251 ? -1.476 13.289 -5.191 1 93.25 251 PHE B O 1
ATOM 5149 N N . HIS B 1 252 ? -0.971 12.977 -7.25 1 89.81 252 HIS B N 1
ATOM 5150 C CA . HIS B 1 252 ? 0.222 13.812 -7.18 1 89.81 252 HIS B CA 1
ATOM 5151 C C . HIS B 1 252 ? -0.141 15.266 -6.891 1 89.81 252 HIS B C 1
ATOM 5153 O O . HIS B 1 252 ? 0.625 15.984 -6.246 1 89.81 252 HIS B O 1
ATOM 5159 N N . ARG B 1 253 ? -1.261 15.664 -7.316 1 91.88 253 ARG B N 1
ATOM 5160 C CA . ARG B 1 253 ? -1.742 16.984 -6.961 1 91.88 253 ARG B CA 1
ATOM 5161 C C . ARG B 1 253 ? -2.023 17.094 -5.465 1 91.88 253 ARG B C 1
ATOM 5163 O O . ARG B 1 253 ? -1.71 18.094 -4.832 1 91.88 253 ARG B O 1
ATOM 5170 N N . LYS B 1 254 ? -2.543 16.031 -4.934 1 94.62 254 LYS B N 1
ATOM 5171 C CA . LYS B 1 254 ? -2.854 16 -3.51 1 94.62 254 LYS B CA 1
ATOM 5172 C C . LYS B 1 254 ? -1.581 16.031 -2.668 1 94.62 254 LYS B C 1
ATOM 5174 O O . LYS B 1 254 ? -1.596 16.516 -1.53 1 94.62 254 LYS B O 1
ATOM 5179 N N . LEU B 1 255 ? -0.491 15.57 -3.252 1 96.25 255 LEU B N 1
ATOM 5180 C CA . LEU B 1 255 ? 0.76 15.445 -2.512 1 96.25 255 LEU B CA 1
ATOM 5181 C C . LEU B 1 255 ? 1.271 16.812 -2.078 1 96.25 255 LEU B C 1
ATOM 5183 O O . LEU B 1 255 ? 2.027 16.922 -1.109 1 96.25 255 LEU B O 1
ATOM 5187 N N . MET B 1 256 ? 0.858 17.875 -2.801 1 97.06 256 MET B N 1
ATOM 5188 C CA . MET B 1 256 ? 1.281 19.219 -2.393 1 97.06 256 MET B CA 1
ATOM 5189 C C . MET B 1 256 ? 0.819 19.516 -0.973 1 97.06 256 MET B C 1
ATOM 5191 O O . MET B 1 256 ? 1.632 19.859 -0.109 1 97.06 256 MET B O 1
ATOM 5195 N N . LYS B 1 257 ? -0.42 19.375 -0.78 1 97.38 257 LYS B N 1
ATOM 5196 C CA . LYS B 1 257 ? -0.98 19.672 0.536 1 97.38 257 LYS B CA 1
ATOM 5197 C C . LYS B 1 257 ? -0.464 18.688 1.584 1 97.38 257 LYS B C 1
ATOM 5199 O O . LYS B 1 257 ? -0.208 19.078 2.729 1 97.38 257 LYS B O 1
ATOM 5204 N N . TYR B 1 258 ? -0.37 17.375 1.191 1 98 258 TYR B N 1
ATOM 5205 C CA . TYR B 1 258 ? 0.207 16.391 2.1 1 98 258 TYR B CA 1
ATOM 5206 C C . TYR B 1 258 ? 1.593 16.828 2.564 1 98 258 TYR B C 1
ATOM 5208 O O . TYR B 1 258 ? 1.898 16.781 3.758 1 98 258 TYR B O 1
ATOM 5216 N N . TRP B 1 259 ? 2.363 17.266 1.602 1 98.44 259 TRP B N 1
ATOM 5217 C CA . TRP B 1 259 ? 3.732 17.672 1.88 1 98.44 259 TRP B CA 1
ATOM 5218 C C . TRP B 1 259 ? 3.754 18.922 2.771 1 98.44 259 TRP B C 1
ATOM 5220 O O . TRP B 1 259 ? 4.422 18.922 3.809 1 98.44 259 TRP B O 1
ATOM 5230 N N . ILE B 1 260 ? 2.996 19.906 2.414 1 98.5 260 ILE B N 1
ATOM 5231 C CA . ILE B 1 260 ? 3.02 21.188 3.135 1 98.5 260 ILE B CA 1
ATOM 5232 C C . ILE B 1 260 ? 2.592 20.953 4.586 1 98.5 260 ILE B C 1
ATOM 5234 O O . ILE B 1 260 ? 3.262 21.422 5.512 1 98.5 260 ILE B O 1
ATOM 5238 N N . GLN B 1 261 ? 1.527 20.219 4.766 1 98.12 261 GLN B N 1
ATOM 5239 C CA . GLN B 1 261 ? 0.986 19.984 6.102 1 98.12 261 GLN B CA 1
ATOM 5240 C C . GLN B 1 261 ? 1.994 19.25 6.98 1 98.12 261 GLN B C 1
ATOM 5242 O O . GLN B 1 261 ? 2.16 19.578 8.156 1 98.12 261 GLN B O 1
ATOM 5247 N N . SER B 1 262 ? 2.611 18.328 6.422 1 98.62 262 SER B N 1
ATOM 5248 C CA . SER B 1 262 ? 3.586 17.547 7.176 1 98.62 262 SER B CA 1
ATOM 5249 C C . SER B 1 262 ? 4.883 18.328 7.379 1 98.62 262 SER B C 1
ATOM 5251 O O . SER B 1 262 ? 5.453 18.312 8.469 1 98.62 262 SER B O 1
ATOM 5253 N N . PHE B 1 263 ? 5.305 19.047 6.344 1 98.06 263 PHE B N 1
ATOM 5254 C CA . PHE B 1 263 ? 6.52 19.859 6.328 1 98.06 263 PHE B CA 1
ATOM 5255 C C . PHE B 1 263 ? 6.48 20.922 7.422 1 98.06 263 PHE B C 1
ATOM 5257 O O . PHE B 1 263 ? 7.453 21.094 8.156 1 98.06 263 PHE B O 1
ATOM 5264 N N . LEU B 1 264 ? 5.418 21.5 7.637 1 98.44 264 LEU B N 1
ATOM 5265 C CA . LEU B 1 264 ? 5.273 22.656 8.516 1 98.44 264 LEU B CA 1
ATOM 5266 C C . LEU B 1 264 ? 5.383 22.234 9.977 1 98.44 264 LEU B C 1
ATOM 5268 O O . LEU B 1 264 ? 5.762 23.047 10.828 1 98.44 264 LEU B O 1
ATOM 5272 N N . LEU B 1 265 ? 5.07 21 10.273 1 97.94 265 LEU B N 1
ATOM 5273 C CA . LEU B 1 265 ? 5.133 20.547 11.656 1 97.94 265 LEU B CA 1
ATOM 5274 C C . LEU B 1 265 ? 6.293 19.578 11.867 1 97.94 265 LEU B C 1
ATOM 5276 O O . LEU B 1 265 ? 6.48 19.047 12.961 1 97.94 265 LEU B O 1
ATOM 5280 N N . GLY B 1 266 ? 7.02 19.328 10.836 1 97.69 266 GLY B N 1
ATOM 5281 C CA . GLY B 1 266 ? 8.133 18.406 10.945 1 97.69 266 GLY B CA 1
ATOM 5282 C C . GLY B 1 266 ? 7.695 16.953 11.047 1 97.69 266 GLY B C 1
ATOM 5283 O O . GLY B 1 266 ? 8.297 16.172 11.781 1 97.69 266 GLY B O 1
ATOM 5284 N N . VAL B 1 267 ? 6.656 16.594 10.383 1 98.19 267 VAL B N 1
ATOM 5285 C CA . VAL B 1 267 ? 6.18 15.219 10.336 1 98.19 267 VAL B CA 1
ATOM 5286 C C . VAL B 1 267 ? 6.957 14.438 9.281 1 98.19 267 VAL B C 1
ATOM 5288 O O . VAL B 1 267 ? 6.832 14.711 8.086 1 98.19 267 VAL B O 1
ATOM 5291 N N . PRO B 1 268 ? 7.688 13.414 9.633 1 97.62 268 PRO B N 1
ATOM 5292 C CA . PRO B 1 268 ? 8.57 12.773 8.656 1 97.62 268 PRO B CA 1
ATOM 5293 C C . PRO B 1 268 ? 7.863 11.703 7.832 1 97.62 268 PRO B C 1
ATOM 5295 O O . PRO B 1 268 ? 8.32 11.359 6.738 1 97.62 268 PRO B O 1
ATOM 5298 N N . LYS B 1 269 ? 6.723 11.156 8.352 1 97.38 269 LYS B N 1
ATOM 5299 C CA . LYS B 1 269 ? 6.078 10.023 7.699 1 97.38 269 LYS B CA 1
ATOM 5300 C C . LYS B 1 269 ? 4.617 10.32 7.387 1 97.38 269 LYS B C 1
ATOM 5302 O O . LYS B 1 269 ? 3.871 10.773 8.258 1 97.38 269 LYS B O 1
ATOM 5307 N N . ILE B 1 270 ? 4.281 10.055 6.172 1 98.38 270 ILE B N 1
ATOM 5308 C CA . ILE B 1 270 ? 2.881 10.102 5.762 1 98.38 270 ILE B CA 1
ATOM 5309 C C . ILE B 1 270 ? 2.414 8.695 5.371 1 98.38 270 ILE B C 1
ATOM 5311 O O . ILE B 1 270 ? 3.08 8.008 4.598 1 98.38 270 ILE B O 1
ATOM 5315 N N . ILE B 1 271 ? 1.359 8.25 5.934 1 98.31 271 ILE B N 1
ATOM 5316 C CA . ILE B 1 271 ? 0.753 6.973 5.562 1 98.31 271 ILE B CA 1
ATOM 5317 C C . ILE B 1 271 ? -0.56 7.223 4.82 1 98.31 271 ILE B C 1
ATOM 5319 O O . ILE B 1 271 ? -1.471 7.855 5.359 1 98.31 271 ILE B O 1
ATOM 5323 N N . VAL B 1 272 ? -0.644 6.707 3.641 1 98.19 272 VAL B N 1
ATOM 5324 C CA . VAL B 1 272 ? -1.831 6.895 2.812 1 98.19 272 VAL B CA 1
ATOM 5325 C C . VAL B 1 272 ? -2.594 5.574 2.695 1 98.19 272 VAL B C 1
ATOM 5327 O O . VAL B 1 272 ? -2.025 4.559 2.295 1 98.19 272 VAL B O 1
ATOM 5330 N N . GLY B 1 273 ? -3.82 5.57 3.1 1 98.31 273 GLY B N 1
ATOM 5331 C CA . GLY B 1 273 ? -4.73 4.477 2.803 1 98.31 273 GLY B CA 1
ATOM 5332 C C . GLY B 1 273 ? -5.492 4.668 1.505 1 98.31 273 GLY B C 1
ATOM 5333 O O . GLY B 1 273 ? -6.242 5.637 1.357 1 98.31 273 GLY B O 1
ATOM 5334 N N . PHE B 1 274 ? -5.328 3.764 0.549 1 97.94 274 PHE B N 1
ATOM 5335 C CA . PHE B 1 274 ? -6.039 3.814 -0.723 1 97.94 274 PHE B CA 1
ATOM 5336 C C . PHE B 1 274 ? -7.328 3 -0.654 1 97.94 274 PHE B C 1
ATOM 5338 O O . PHE B 1 274 ? -7.312 1.841 -0.235 1 97.94 274 PHE B O 1
ATOM 5345 N N . ARG B 1 275 ? -8.422 3.646 -1.039 1 97.5 275 ARG B N 1
ATOM 5346 C CA . ARG B 1 275 ? -9.727 3 -0.921 1 97.5 275 ARG B CA 1
ATOM 5347 C C . ARG B 1 275 ? -10.422 2.928 -2.273 1 97.5 275 ARG B C 1
ATOM 5349 O O . ARG B 1 275 ? -10.164 3.748 -3.156 1 97.5 275 ARG B O 1
ATOM 5356 N N . THR B 1 276 ? -11.305 1.951 -2.475 1 95.31 276 THR B N 1
ATOM 5357 C CA . THR B 1 276 ? -12.203 1.87 -3.623 1 95.31 276 THR B CA 1
ATOM 5358 C C . THR B 1 276 ? -13.242 2.984 -3.576 1 95.31 276 THR B C 1
ATOM 5360 O O . THR B 1 276 ? -13.312 3.734 -2.6 1 95.31 276 THR B O 1
ATOM 5363 N N . ALA B 1 277 ? -14.016 3.07 -4.617 1 93 277 ALA B N 1
ATOM 5364 C CA . ALA B 1 277 ? -15.062 4.09 -4.711 1 93 277 ALA B CA 1
ATOM 5365 C C . ALA B 1 277 ? -16.109 3.898 -3.623 1 93 277 ALA B C 1
ATOM 5367 O O . ALA B 1 277 ? -16.734 4.863 -3.174 1 93 277 ALA B O 1
ATOM 5368 N N . ASP B 1 278 ? -16.219 2.666 -3.174 1 94.38 278 ASP B N 1
ATOM 5369 C CA . ASP B 1 278 ? -17.25 2.373 -2.174 1 94.38 278 ASP B CA 1
ATOM 5370 C C . ASP B 1 278 ? -16.641 2.344 -0.769 1 94.38 278 ASP B C 1
ATOM 5372 O O . ASP B 1 278 ? -17.297 1.906 0.18 1 94.38 278 ASP B O 1
ATOM 5376 N N . GLY B 1 279 ? -15.422 2.654 -0.608 1 97 279 GLY B N 1
ATOM 5377 C CA . GLY B 1 279 ? -14.852 2.898 0.708 1 97 279 GLY B CA 1
ATOM 5378 C C . GLY B 1 279 ? -14.164 1.682 1.297 1 97 279 GLY B C 1
ATOM 5379 O O . GLY B 1 279 ? -14.062 1.553 2.518 1 97 279 GLY B O 1
ATOM 5380 N N . ILE B 1 280 ? -13.68 0.724 0.452 1 97.19 280 ILE B N 1
ATOM 5381 C CA . ILE B 1 280 ? -12.945 -0.44 0.929 1 97.19 280 ILE B CA 1
ATOM 5382 C C . ILE B 1 280 ? -11.445 -0.169 0.847 1 97.19 280 ILE B C 1
ATOM 5384 O O . ILE B 1 280 ? -10.938 0.232 -0.204 1 97.19 280 ILE B O 1
ATOM 5388 N N . LEU B 1 281 ? -10.742 -0.405 1.969 1 97.88 281 LEU B N 1
ATOM 5389 C CA . LEU B 1 281 ? -9.297 -0.198 2.006 1 97.88 281 LEU B CA 1
ATOM 5390 C C . LEU B 1 281 ? -8.578 -1.261 1.184 1 97.88 281 LEU B C 1
ATOM 5392 O O . LEU B 1 281 ? -8.641 -2.449 1.505 1 97.88 281 LEU B O 1
ATOM 5396 N N . VAL B 1 282 ? -7.758 -0.85 0.156 1 96.31 282 VAL B N 1
ATOM 5397 C CA . VAL B 1 282 ? -7.156 -1.842 -0.731 1 96.31 282 VAL B CA 1
ATOM 5398 C C . VAL B 1 282 ? -5.656 -1.589 -0.852 1 96.31 282 VAL B C 1
ATOM 5400 O O . VAL B 1 282 ? -4.953 -2.322 -1.549 1 96.31 282 VAL B O 1
ATOM 5403 N N . GLY B 1 283 ? -5.184 -0.593 -0.148 1 96.19 283 GLY B N 1
ATOM 5404 C CA . GLY B 1 283 ? -3.758 -0.312 -0.184 1 96.19 283 GLY B CA 1
ATOM 5405 C C . GLY B 1 283 ? -3.301 0.601 0.938 1 96.19 283 GLY B C 1
ATOM 5406 O O . GLY B 1 283 ? -4.09 1.39 1.464 1 96.19 283 GLY B O 1
ATOM 5407 N N . ILE B 1 284 ? -2.062 0.457 1.273 1 96.81 284 ILE B N 1
ATOM 5408 C CA . ILE B 1 284 ? -1.388 1.332 2.227 1 96.81 284 ILE B CA 1
ATOM 5409 C C . ILE B 1 284 ? 0.015 1.661 1.719 1 96.81 284 ILE B C 1
ATOM 5411 O O . ILE B 1 284 ? 0.72 0.786 1.211 1 96.81 284 ILE B O 1
ATOM 5415 N N . GLN B 1 285 ? 0.344 2.916 1.809 1 96.12 285 GLN B N 1
ATOM 5416 C CA . GLN B 1 285 ? 1.669 3.344 1.372 1 96.12 285 GLN B CA 1
ATOM 5417 C C . GLN B 1 285 ? 2.287 4.32 2.369 1 96.12 285 GLN B C 1
ATOM 5419 O O . GLN B 1 285 ? 1.619 5.242 2.84 1 96.12 285 GLN B O 1
ATOM 5424 N N . GLU B 1 286 ? 3.471 4.051 2.738 1 95.62 286 GLU B N 1
ATOM 5425 C CA . GLU B 1 286 ? 4.266 5.008 3.502 1 95.62 286 GLU B CA 1
ATOM 5426 C C . GLU B 1 286 ? 5.074 5.918 2.578 1 95.62 286 GLU B C 1
ATOM 5428 O O . GLU B 1 286 ? 5.758 5.438 1.671 1 95.62 286 GLU B O 1
ATOM 5433 N N . ILE B 1 287 ? 4.984 7.168 2.812 1 95.44 287 ILE B N 1
ATOM 5434 C CA . ILE B 1 287 ? 5.727 8.156 2.041 1 95.44 287 ILE B CA 1
ATOM 5435 C C . ILE B 1 287 ? 6.582 9 2.98 1 95.44 287 ILE B C 1
ATOM 5437 O O . ILE B 1 287 ? 6.09 9.516 3.988 1 95.44 287 ILE B O 1
ATOM 5441 N N . GLU B 1 288 ? 7.832 9.125 2.693 1 95.31 288 GLU B N 1
ATOM 5442 C CA . GLU B 1 288 ? 8.688 10.055 3.43 1 95.31 288 GLU B CA 1
ATOM 5443 C C . GLU B 1 288 ? 8.453 11.492 2.977 1 95.31 288 GLU B C 1
ATOM 5445 O O . GLU B 1 288 ? 8.617 11.812 1.797 1 95.31 288 GLU B O 1
ATOM 5450 N N . THR B 1 289 ? 8.172 12.312 3.896 1 97.31 289 THR B N 1
ATOM 5451 C CA . THR B 1 289 ? 7.793 13.688 3.584 1 97.31 289 THR B CA 1
ATOM 5452 C C . THR B 1 289 ? 8.875 14.375 2.76 1 97.31 289 THR B C 1
ATOM 5454 O O . THR B 1 289 ? 8.578 15.016 1.749 1 97.31 289 THR B O 1
ATOM 5457 N N . HIS B 1 290 ? 10.148 14.195 3.129 1 95.69 290 HIS B N 1
ATOM 5458 C CA . HIS B 1 290 ? 11.242 14.93 2.518 1 95.69 290 HIS B CA 1
ATOM 5459 C C . HIS B 1 290 ? 11.5 14.461 1.089 1 95.69 290 HIS B C 1
ATOM 5461 O O . HIS B 1 290 ? 12.188 15.133 0.322 1 95.69 290 HIS B O 1
ATOM 5467 N N . ARG B 1 291 ? 10.914 13.352 0.674 1 92.19 291 ARG B N 1
ATOM 5468 C CA . ARG B 1 291 ? 11.156 12.805 -0.655 1 92.19 291 ARG B CA 1
ATOM 5469 C C . ARG B 1 291 ? 10.094 13.266 -1.645 1 92.19 291 ARG B C 1
ATOM 5471 O O . ARG B 1 291 ? 10.258 13.117 -2.857 1 92.19 291 ARG B O 1
ATOM 5478 N N . ILE B 1 292 ? 9.031 13.805 -1.211 1 95.19 292 ILE B N 1
ATOM 5479 C CA . ILE B 1 292 ? 7.871 14.117 -2.037 1 95.19 292 ILE B CA 1
ATOM 5480 C C . ILE B 1 292 ? 8.266 15.125 -3.117 1 95.19 292 ILE B C 1
ATOM 5482 O O . ILE B 1 292 ? 7.961 14.93 -4.297 1 95.19 292 ILE B O 1
ATOM 5486 N N . PRO B 1 293 ? 9 16.203 -2.785 1 93.69 293 PRO B N 1
ATOM 5487 C CA . PRO B 1 293 ? 9.352 17.156 -3.838 1 93.69 293 PRO B CA 1
ATOM 5488 C C . PRO B 1 293 ? 10.141 16.516 -4.977 1 93.69 293 PRO B C 1
ATOM 5490 O O . PRO B 1 293 ? 9.859 16.766 -6.148 1 93.69 293 PRO B O 1
ATOM 5493 N N . GLU B 1 294 ? 11.062 15.664 -4.605 1 89.12 294 GLU B N 1
ATOM 5494 C CA . GLU B 1 294 ? 11.844 14.977 -5.625 1 89.12 294 GLU B CA 1
ATOM 5495 C C . GLU B 1 294 ? 10.961 14.078 -6.484 1 89.12 294 GLU B C 1
ATOM 5497 O O . GLU B 1 294 ? 11.117 14.031 -7.707 1 89.12 294 GLU B O 1
ATOM 5502 N N . THR B 1 295 ? 10.117 13.391 -5.844 1 86.31 295 THR B N 1
ATOM 5503 C CA . THR B 1 295 ? 9.203 12.484 -6.531 1 86.31 295 THR B CA 1
ATOM 5504 C C . THR B 1 295 ? 8.336 13.242 -7.531 1 86.31 295 THR B C 1
ATOM 5506 O O . THR B 1 295 ? 8.172 12.805 -8.672 1 86.31 295 THR B O 1
ATOM 5509 N N . VAL B 1 296 ? 7.793 14.281 -7.129 1 87.25 296 VAL B N 1
ATOM 5510 C CA . VAL B 1 296 ? 6.902 15.078 -7.969 1 87.25 296 VAL B CA 1
ATOM 5511 C C . VAL B 1 296 ? 7.691 15.695 -9.117 1 87.25 296 VAL B C 1
ATOM 5513 O O . VAL B 1 296 ? 7.242 15.672 -10.266 1 87.25 296 VAL B O 1
ATOM 5516 N N . ASN B 1 297 ? 8.883 16.141 -8.844 1 84.31 297 ASN B N 1
ATOM 5517 C CA . ASN B 1 297 ? 9.703 16.812 -9.844 1 84.31 297 ASN B CA 1
ATOM 5518 C C . ASN B 1 297 ? 10.281 15.828 -10.859 1 84.31 297 ASN B C 1
ATOM 5520 O O . ASN B 1 297 ? 10.742 16.234 -11.922 1 84.31 297 ASN B O 1
ATOM 5524 N N . SER B 1 298 ? 10.336 14.633 -10.492 1 80.06 298 SER B N 1
ATOM 5525 C CA . SER B 1 298 ? 10.891 13.625 -11.391 1 80.06 298 SER B CA 1
ATOM 5526 C C . SER B 1 298 ? 9.93 13.32 -12.539 1 80.06 298 SER B C 1
ATOM 5528 O O . SER B 1 298 ? 10.32 12.711 -13.539 1 80.06 298 SER B O 1
ATOM 5530 N N . ARG B 1 299 ? 8.758 13.742 -12.414 1 78.75 299 ARG B N 1
ATOM 5531 C CA . ARG B 1 299 ? 7.762 13.5 -13.453 1 78.75 299 ARG B CA 1
ATOM 5532 C C . ARG B 1 299 ? 7.738 14.648 -14.461 1 78.75 299 ARG B C 1
ATOM 5534 O O . ARG B 1 299 ? 8.023 15.797 -14.109 1 78.75 299 ARG B O 1
ATOM 5541 N N . ALA B 1 300 ? 7.305 14.195 -15.695 1 78.12 300 ALA B N 1
ATOM 5542 C CA . ALA B 1 300 ? 7.133 15.227 -16.719 1 78.12 300 ALA B CA 1
ATOM 5543 C C . ALA B 1 300 ? 5.918 16.094 -16.406 1 78.12 300 ALA B C 1
ATOM 5545 O O . ALA B 1 300 ? 4.879 15.594 -15.977 1 78.12 300 ALA B O 1
ATOM 5546 N N . ASN B 1 301 ? 6.035 17.359 -16.375 1 82.12 301 ASN B N 1
ATOM 5547 C CA . ASN B 1 301 ? 4.926 18.297 -16.234 1 82.12 301 ASN B CA 1
ATOM 5548 C C . ASN B 1 301 ? 4.457 18.391 -14.789 1 82.12 301 ASN B C 1
ATOM 5550 O O . ASN B 1 301 ? 3.26 18.281 -14.508 1 82.12 301 ASN B O 1
ATOM 5554 N N . ALA B 1 302 ? 5.352 18.469 -13.891 1 86.31 302 ALA B N 1
ATOM 5555 C CA . ALA B 1 302 ? 5.004 18.656 -12.484 1 86.31 302 ALA B CA 1
ATOM 5556 C C . ALA B 1 302 ? 4.043 19.812 -12.312 1 86.31 302 ALA B C 1
ATOM 5558 O O . ALA B 1 302 ? 4.25 20.891 -12.883 1 86.31 302 ALA B O 1
ATOM 5559 N N . ARG B 1 303 ? 3 19.656 -11.492 1 90.88 303 ARG B N 1
ATOM 5560 C CA . ARG B 1 303 ? 1.931 20.641 -11.352 1 90.88 303 ARG B CA 1
ATOM 5561 C C . ARG B 1 303 ? 2.23 21.609 -10.227 1 90.88 303 ARG B C 1
ATOM 5563 O O . ARG B 1 303 ? 1.562 22.641 -10.094 1 90.88 303 ARG B O 1
ATOM 5570 N N . TRP B 1 304 ? 3.18 21.344 -9.453 1 95.38 304 TRP B N 1
ATOM 5571 C CA . TRP B 1 304 ? 3.582 22.203 -8.352 1 95.38 304 TRP B CA 1
ATOM 5572 C C . TRP B 1 304 ? 5.059 22.016 -8.016 1 95.38 304 TRP B C 1
ATOM 5574 O O . TRP B 1 304 ? 5.695 21.078 -8.5 1 95.38 304 TRP B O 1
ATOM 5584 N N . ASN B 1 305 ? 5.633 22.953 -7.285 1 96.06 305 ASN B N 1
ATOM 5585 C CA . ASN B 1 305 ? 7.039 22.969 -6.895 1 96.06 305 ASN B CA 1
ATOM 5586 C C . ASN B 1 305 ? 7.219 23.406 -5.445 1 96.06 305 ASN B C 1
ATOM 5588 O O . ASN B 1 305 ? 6.773 24.5 -5.062 1 96.06 305 ASN B O 1
ATOM 5592 N N . ALA B 1 306 ? 7.895 22.578 -4.703 1 97.19 306 ALA B N 1
ATOM 5593 C CA . ALA B 1 306 ? 8.023 22.781 -3.264 1 97.19 306 ALA B CA 1
ATOM 5594 C C . ALA B 1 306 ? 8.781 24.078 -2.967 1 97.19 306 ALA B C 1
ATOM 5596 O O . ALA B 1 306 ? 8.406 24.844 -2.07 1 97.19 306 ALA B O 1
ATOM 5597 N N . ASP B 1 307 ? 9.812 24.328 -3.707 1 97.19 307 ASP B N 1
ATOM 5598 C CA . ASP B 1 307 ? 10.609 25.531 -3.496 1 97.19 307 ASP B CA 1
ATOM 5599 C C . ASP B 1 307 ? 9.781 26.797 -3.738 1 97.19 307 ASP B C 1
ATOM 5601 O O . ASP B 1 307 ? 9.867 27.766 -2.975 1 97.19 307 ASP B O 1
ATOM 5605 N N . MET B 1 308 ? 9.016 26.766 -4.758 1 97.56 308 MET B N 1
ATOM 5606 C CA . MET B 1 308 ? 8.18 27.922 -5.078 1 97.56 308 MET B CA 1
ATOM 5607 C C . MET B 1 308 ? 7.133 28.156 -3.992 1 97.56 308 MET B C 1
ATOM 5609 O O . MET B 1 308 ? 6.785 29.297 -3.697 1 97.56 308 MET B O 1
ATOM 5613 N N . CYS B 1 309 ? 6.633 27.094 -3.412 1 98.31 309 CYS B N 1
ATOM 5614 C CA . CYS B 1 309 ? 5.695 27.234 -2.301 1 98.31 309 CYS B CA 1
ATOM 5615 C C . CYS B 1 309 ? 6.336 27.984 -1.14 1 98.31 309 CYS B C 1
ATOM 5617 O O . CYS B 1 309 ? 5.738 28.906 -0.592 1 98.31 309 CYS B O 1
ATOM 5619 N N . VAL B 1 310 ? 7.531 27.594 -0.781 1 98.44 310 VAL B N 1
ATOM 5620 C CA . VAL B 1 310 ? 8.25 28.203 0.334 1 98.44 310 VAL B CA 1
ATOM 5621 C C . VAL B 1 310 ? 8.586 29.656 0.004 1 98.44 310 VAL B C 1
ATOM 5623 O O . VAL B 1 310 ? 8.398 30.547 0.836 1 98.44 310 VAL B O 1
ATOM 5626 N N . ASN B 1 311 ? 9.07 29.891 -1.211 1 98.62 311 ASN B N 1
ATOM 5627 C CA . ASN B 1 311 ? 9.43 31.234 -1.642 1 98.62 311 ASN B CA 1
ATOM 5628 C C . ASN B 1 311 ? 8.219 32.156 -1.656 1 98.62 311 ASN B C 1
ATOM 5630 O O . ASN B 1 311 ? 8.32 33.312 -1.278 1 98.62 311 ASN B O 1
ATOM 5634 N N . PHE B 1 312 ? 7.172 31.656 -2.117 1 98.56 312 PHE B N 1
ATOM 5635 C CA . PHE B 1 312 ? 5.93 32.406 -2.121 1 98.56 312 PHE B CA 1
ATOM 5636 C C . PHE B 1 312 ? 5.535 32.812 -0.703 1 98.56 312 PHE B C 1
ATOM 5638 O O . PHE B 1 312 ? 5.211 33.969 -0.442 1 98.56 312 PHE B O 1
ATOM 5645 N N . ALA B 1 313 ? 5.531 31.875 0.181 1 98.56 313 ALA B N 1
ATOM 5646 C CA . ALA B 1 313 ? 5.18 32.125 1.573 1 98.56 313 ALA B CA 1
ATOM 5647 C C . ALA B 1 313 ? 6.113 33.156 2.191 1 98.56 313 ALA B C 1
ATOM 5649 O O . ALA B 1 313 ? 5.668 34.062 2.934 1 98.56 313 ALA B O 1
ATOM 5650 N N . SER B 1 314 ? 7.383 33.031 1.916 1 98.44 314 SER B N 1
ATOM 5651 C CA . SER B 1 314 ? 8.359 34 2.408 1 98.44 314 SER B CA 1
ATOM 5652 C C . SER B 1 314 ? 8.016 35.406 1.965 1 98.44 314 SER B C 1
ATOM 5654 O O . SER B 1 314 ? 7.977 36.344 2.785 1 98.44 314 SER B O 1
ATOM 5656 N N . ALA B 1 315 ? 7.758 35.562 0.715 1 98.38 315 ALA B N 1
ATOM 5657 C CA . ALA B 1 315 ? 7.434 36.844 0.156 1 98.38 315 ALA B CA 1
ATOM 5658 C C . ALA B 1 315 ? 6.133 37.406 0.746 1 98.38 315 ALA B C 1
ATOM 5660 O O . ALA B 1 315 ? 6.035 38.594 1.058 1 98.38 315 ALA B O 1
ATOM 5661 N N . PHE B 1 316 ? 5.215 36.594 0.865 1 98.56 316 PHE B N 1
ATOM 5662 C CA . PHE B 1 316 ? 3.912 36.969 1.38 1 98.56 316 PHE B CA 1
ATOM 5663 C C . PHE B 1 316 ? 4.02 37.438 2.832 1 98.56 316 PHE B C 1
ATOM 5665 O O . PHE B 1 316 ? 3.455 38.469 3.211 1 98.56 316 PHE B O 1
ATOM 5672 N N . LEU B 1 317 ? 4.676 36.625 3.67 1 98.56 317 LEU B N 1
ATOM 5673 C CA . LEU B 1 317 ? 4.828 36.969 5.082 1 98.56 317 LEU B CA 1
ATOM 5674 C C . LEU B 1 317 ? 5.594 38.281 5.258 1 98.56 317 LEU B C 1
ATOM 5676 O O . LEU B 1 317 ? 5.281 39.062 6.145 1 98.56 317 LEU B O 1
ATOM 5680 N N . GLU B 1 318 ? 6.598 38.469 4.449 1 98.12 318 GLU B N 1
ATOM 5681 C CA . GLU B 1 318 ? 7.32 39.75 4.48 1 98.12 318 GLU B CA 1
ATOM 5682 C C . GLU B 1 318 ? 6.406 40.906 4.129 1 98.12 318 GLU B C 1
ATOM 5684 O O . GLU B 1 318 ? 6.43 41.938 4.793 1 98.12 318 GLU B O 1
ATOM 5689 N N . TRP B 1 319 ? 5.664 40.719 3.096 1 98.25 319 TRP B N 1
ATOM 5690 C CA . TRP B 1 319 ? 4.707 41.75 2.682 1 98.25 319 TRP B CA 1
ATOM 5691 C C . TRP B 1 319 ? 3.707 42.031 3.793 1 98.25 319 TRP B C 1
ATOM 5693 O O . TRP B 1 319 ? 3.393 43.188 4.066 1 98.25 319 TRP B O 1
ATOM 5703 N N . LEU B 1 320 ? 3.162 41 4.465 1 98.31 320 LEU B N 1
ATOM 5704 C CA . LEU B 1 320 ? 2.203 41.156 5.555 1 98.31 320 LEU B CA 1
ATOM 5705 C C . LEU B 1 320 ? 2.811 41.969 6.703 1 98.31 320 LEU B C 1
ATOM 5707 O O . LEU B 1 320 ? 2.16 42.844 7.258 1 98.31 320 LEU B O 1
ATOM 5711 N N . SER B 1 321 ? 4.012 41.594 7.059 1 97.81 321 SER B N 1
ATOM 5712 C CA . SER B 1 321 ? 4.707 42.281 8.156 1 97.81 321 SER B CA 1
ATOM 5713 C C . SER B 1 321 ? 4.906 43.75 7.859 1 97.81 321 SER B C 1
ATOM 5715 O O . SER B 1 321 ? 4.879 44.594 8.773 1 97.81 321 SER B O 1
ATOM 5717 N N . ASN B 1 322 ? 5.105 44.094 6.617 1 97.38 322 ASN B N 1
ATOM 5718 C CA . ASN B 1 322 ? 5.336 45.469 6.215 1 97.38 322 ASN B CA 1
ATOM 5719 C C . ASN B 1 322 ? 4.027 46.25 6.098 1 97.38 322 ASN B C 1
ATOM 5721 O O . ASN B 1 322 ? 4.027 47.5 6.133 1 97.38 322 ASN B O 1
ATOM 5725 N N . THR B 1 323 ? 2.979 45.531 5.922 1 97.62 323 THR B N 1
ATOM 5726 C CA . THR B 1 323 ? 1.694 46.188 5.68 1 97.62 323 THR B CA 1
ATOM 5727 C C . THR B 1 323 ? 0.905 46.344 6.977 1 97.62 323 THR B C 1
ATOM 5729 O O . THR B 1 323 ? 0.25 47.344 7.203 1 97.62 323 THR B O 1
ATOM 5732 N N . ILE B 1 324 ? 0.911 45.281 7.844 1 97.62 324 ILE B N 1
ATOM 5733 C CA . ILE B 1 324 ? 0.236 45.344 9.133 1 97.62 324 ILE B CA 1
ATOM 5734 C C . ILE B 1 324 ? 1.181 45.906 10.188 1 97.62 324 ILE B C 1
ATOM 5736 O O . ILE B 1 324 ? 1.923 45.188 10.836 1 97.62 324 ILE B O 1
ATOM 5740 N N . THR B 1 325 ? 1.117 47.219 10.414 1 95.88 325 THR B N 1
ATOM 5741 C CA . THR B 1 325 ? 2.07 47.875 11.297 1 95.88 325 THR B CA 1
ATOM 5742 C C . THR B 1 325 ? 1.346 48.594 12.445 1 95.88 325 THR B C 1
ATOM 5744 O O . THR B 1 325 ? 1.982 49.188 13.32 1 95.88 325 THR B O 1
ATOM 5747 N N . ASP B 1 326 ? 0.013 48.5 12.414 1 93.5 326 ASP B N 1
ATOM 5748 C CA . ASP B 1 326 ? -0.781 49.188 13.422 1 93.5 326 ASP B CA 1
ATOM 5749 C C . ASP B 1 326 ? -1.79 48.25 14.078 1 93.5 326 ASP B C 1
ATOM 5751 O O . ASP B 1 326 ? -2.002 47.125 13.602 1 93.5 326 ASP B O 1
ATOM 5755 N N . GLU B 1 327 ? -2.375 48.75 15.141 1 91 327 GLU B N 1
ATOM 5756 C CA . GLU B 1 327 ? -3.404 48 15.836 1 91 327 GLU B CA 1
ATOM 5757 C C . GLU B 1 327 ? -4.648 47.844 14.969 1 91 327 GLU B C 1
ATOM 5759 O O . GLU B 1 327 ? -4.789 48.5 13.938 1 91 327 GLU B O 1
ATOM 5764 N N . GLY B 1 328 ? -5.508 46.938 15.43 1 96.69 328 GLY B N 1
ATOM 5765 C CA . GLY B 1 328 ? -6.742 46.656 14.703 1 96.69 328 GLY B CA 1
ATOM 5766 C C . GLY B 1 328 ? -6.855 45.219 14.242 1 96.69 328 GLY B C 1
ATOM 5767 O O . GLY B 1 328 ? -6.023 44.375 14.602 1 96.69 328 GLY B O 1
ATOM 5768 N N . VAL B 1 329 ? -7.969 44.969 13.562 1 98.06 329 VAL B N 1
ATOM 5769 C CA . VAL B 1 329 ? -8.227 43.656 12.984 1 98.06 329 VAL B CA 1
ATOM 5770 C C . VAL B 1 329 ? -8.219 43.781 11.461 1 98.06 329 VAL B C 1
ATOM 5772 O O . VAL B 1 329 ? -8.867 44.656 10.883 1 98.06 329 VAL B O 1
ATOM 5775 N N . TRP B 1 330 ? -7.469 42.906 10.883 1 98.19 330 TRP B N 1
ATOM 5776 C CA . TRP B 1 330 ? -7.336 42.875 9.43 1 98.19 330 TRP B CA 1
ATOM 5777 C C . TRP B 1 330 ? -7.961 41.594 8.852 1 98.19 330 TRP B C 1
ATOM 5779 O O . TRP B 1 330 ? -8.039 40.562 9.539 1 98.19 330 TRP B O 1
ATOM 5789 N N . ARG B 1 331 ? -8.383 41.75 7.605 1 98.19 331 ARG B N 1
ATOM 5790 C CA . ARG B 1 331 ? -8.922 40.594 6.863 1 98.19 331 ARG B CA 1
ATOM 5791 C C . ARG B 1 331 ? -8.039 40.25 5.672 1 98.19 331 ARG B C 1
ATOM 5793 O O . ARG B 1 331 ? -7.746 41.125 4.836 1 98.19 331 ARG B O 1
ATOM 5800 N N . ILE B 1 332 ? -7.551 39.031 5.676 1 98.5 332 ILE B N 1
ATOM 5801 C CA . ILE B 1 332 ? -6.809 38.469 4.551 1 98.5 332 ILE B CA 1
ATOM 5802 C C . ILE B 1 332 ? -7.73 37.594 3.697 1 98.5 332 ILE B C 1
ATOM 5804 O O . ILE B 1 332 ? -8.242 36.594 4.168 1 98.5 332 ILE B O 1
ATOM 5808 N N . THR B 1 333 ? -7.906 37.938 2.436 1 97.88 333 THR B N 1
ATOM 5809 C CA . THR B 1 333 ? -8.891 37.219 1.619 1 97.88 333 THR B CA 1
ATOM 5810 C C . THR B 1 333 ? -8.289 36.844 0.275 1 97.88 333 THR B C 1
ATOM 5812 O O . THR B 1 333 ? -7.68 37.656 -0.41 1 97.88 333 THR B O 1
ATOM 5815 N N . ARG B 1 334 ? -8.438 35.656 -0.036 1 97.38 334 ARG B N 1
ATOM 5816 C CA . ARG B 1 334 ? -8.203 35.188 -1.394 1 97.38 334 ARG B CA 1
ATOM 5817 C C . ARG B 1 334 ? -9.445 34.5 -1.957 1 97.38 334 ARG B C 1
ATOM 5819 O O . ARG B 1 334 ? -9.789 33.375 -1.546 1 97.38 334 ARG B O 1
ATOM 5826 N N . ARG B 1 335 ? -10.008 35.062 -2.971 1 94.38 335 ARG B N 1
ATOM 5827 C CA . ARG B 1 335 ? -11.156 34.469 -3.637 1 94.38 335 ARG B CA 1
ATOM 5828 C C . ARG B 1 335 ? -10.711 33.344 -4.574 1 94.38 335 ARG B C 1
ATOM 5830 O O . ARG B 1 335 ? -9.586 33.344 -5.078 1 94.38 335 ARG B O 1
ATOM 5837 N N . GLN B 1 336 ? -11.602 32.438 -4.793 1 91.88 336 GLN B N 1
ATOM 5838 C CA . GLN B 1 336 ? -11.32 31.344 -5.727 1 91.88 336 GLN B CA 1
ATOM 5839 C C . GLN B 1 336 ? -10.867 31.891 -7.082 1 91.88 336 GLN B C 1
ATOM 5841 O O . GLN B 1 336 ? -11.461 32.844 -7.609 1 91.88 336 GLN B O 1
ATOM 5846 N N . HIS B 1 337 ? -9.781 31.391 -7.609 1 93.19 337 HIS B N 1
ATOM 5847 C CA . HIS B 1 337 ? -9.234 31.688 -8.93 1 93.19 337 HIS B CA 1
ATOM 5848 C C . HIS B 1 337 ? -8.672 33.094 -9 1 93.19 337 HIS B C 1
ATOM 5850 O O . HIS B 1 337 ? -8.305 33.562 -10.07 1 93.19 337 HIS B O 1
ATOM 5856 N N . SER B 1 338 ? -8.664 33.75 -7.852 1 95.12 338 SER B N 1
ATOM 5857 C CA . SER B 1 338 ? -8.141 35.094 -7.859 1 95.12 338 SER B CA 1
ATOM 5858 C C . SER B 1 338 ? -6.617 35.094 -7.938 1 95.12 338 SER B C 1
ATOM 5860 O O . SER B 1 338 ? -5.949 34.344 -7.234 1 95.12 338 SER B O 1
ATOM 5862 N N . PRO B 1 339 ? -6.074 35.969 -8.742 1 95.75 339 PRO B N 1
ATOM 5863 C CA . PRO B 1 339 ? -4.617 36.062 -8.852 1 95.75 339 PRO B CA 1
ATOM 5864 C C . PRO B 1 339 ? -4.004 36.938 -7.762 1 95.75 339 PRO B C 1
ATOM 5866 O O . PRO B 1 339 ? -2.795 37.188 -7.77 1 95.75 339 PRO B O 1
ATOM 5869 N N . VAL B 1 340 ? -4.832 37.469 -6.84 1 96.69 340 VAL B N 1
ATOM 5870 C CA . VAL B 1 340 ? -4.312 38.344 -5.801 1 96.69 340 VAL B CA 1
ATOM 5871 C C . VAL B 1 340 ? -4.875 37.938 -4.441 1 96.69 340 VAL B C 1
ATOM 5873 O O . VAL B 1 340 ? -5.945 37.344 -4.367 1 96.69 340 VAL B O 1
ATOM 5876 N N . ILE B 1 341 ? -4.145 38.188 -3.434 1 98 341 ILE B N 1
ATOM 5877 C CA . ILE B 1 341 ? -4.605 38.125 -2.051 1 98 341 ILE B CA 1
ATOM 5878 C C . ILE B 1 341 ? -4.84 39.531 -1.526 1 98 341 ILE B C 1
ATOM 5880 O O . ILE B 1 341 ? -3.951 40.375 -1.595 1 98 341 ILE B O 1
ATOM 5884 N N . GLU B 1 342 ? -6 39.75 -0.959 1 98.06 342 GLU B N 1
ATOM 5885 C CA . GLU B 1 342 ? -6.395 41.062 -0.515 1 98.06 342 GLU B CA 1
ATOM 5886 C C . GLU B 1 342 ? -6.262 41.219 0.999 1 98.06 342 GLU B C 1
ATOM 5888 O O . GLU B 1 342 ? -6.531 40.281 1.74 1 98.06 342 GLU B O 1
ATOM 5893 N N . LEU B 1 343 ? -5.824 42.375 1.402 1 98.19 343 LEU B N 1
ATOM 5894 C CA . LEU B 1 343 ? -5.738 42.75 2.814 1 98.19 343 LEU B CA 1
ATOM 5895 C C . LEU B 1 343 ? -6.52 44.031 3.1 1 98.19 343 LEU B C 1
ATOM 5897 O O . LEU B 1 343 ? -6.328 45.031 2.428 1 98.19 343 LEU B O 1
ATOM 5901 N N . SER B 1 344 ? -7.422 43.969 4.059 1 97.25 344 SER B N 1
ATOM 5902 C CA . SER B 1 344 ? -8.188 45.156 4.457 1 97.25 344 SER B CA 1
ATOM 5903 C C . SER B 1 344 ? -8.312 45.25 5.973 1 97.25 344 SER B C 1
ATOM 5905 O O . SER B 1 344 ? -8.422 44.219 6.656 1 97.25 344 SER B O 1
ATOM 5907 N N . ARG B 1 345 ? -8.344 46.438 6.438 1 96.81 345 ARG B N 1
ATOM 5908 C CA . ARG B 1 345 ? -8.57 46.656 7.863 1 96.81 345 ARG B CA 1
ATOM 5909 C C . ARG B 1 345 ? -10.062 46.688 8.18 1 96.81 345 ARG B C 1
ATOM 5911 O O . ARG B 1 345 ? -10.781 47.562 7.695 1 96.81 345 ARG B O 1
ATOM 5918 N N . VAL B 1 346 ? -10.508 45.812 9.008 1 96.5 346 VAL B N 1
ATOM 5919 C CA . VAL B 1 346 ? -11.945 45.719 9.234 1 96.5 346 VAL B CA 1
ATOM 5920 C C . VAL B 1 346 ? -12.312 46.406 10.555 1 96.5 346 VAL B C 1
ATOM 5922 O O . VAL B 1 346 ? -13.461 46.812 10.75 1 96.5 346 VAL B O 1
ATOM 5925 N N . GLU B 1 347 ? -11.43 46.406 11.523 1 95.94 347 GLU B N 1
ATOM 5926 C CA . GLU B 1 347 ? -11.523 47.188 12.75 1 95.94 347 GLU B CA 1
ATOM 5927 C C . GLU B 1 347 ? -10.289 48.062 12.953 1 95.94 347 GLU B C 1
ATOM 5929 O O . GLU B 1 347 ? -9.156 47.562 12.906 1 95.94 347 GLU B O 1
ATOM 5934 N N . ALA B 1 348 ? -10.508 49.281 13.328 1 93.19 348 ALA B N 1
ATOM 5935 C CA . ALA B 1 348 ? -9.406 50.25 13.398 1 93.19 348 ALA B CA 1
ATOM 5936 C C . ALA B 1 348 ? -8.641 50.094 14.711 1 93.19 348 ALA B C 1
ATOM 5938 O O . ALA B 1 348 ? -7.445 50.406 14.773 1 93.19 348 ALA B O 1
ATOM 5939 N N . THR B 1 349 ? -9.352 49.688 15.68 1 93.12 349 THR B N 1
ATOM 5940 C CA . THR B 1 349 ? -8.711 49.562 16.984 1 93.12 349 THR B CA 1
ATOM 5941 C C . THR B 1 349 ? -9.016 48.219 17.609 1 93.12 349 THR B C 1
ATOM 5943 O O . THR B 1 349 ? -9.945 47.531 17.188 1 93.12 349 THR B O 1
ATOM 5946 N N . GLY B 1 350 ? -8.148 47.844 18.562 1 93.19 350 GLY B N 1
ATOM 5947 C CA . GLY B 1 350 ? -8.375 46.594 19.281 1 93.19 350 GLY B CA 1
ATOM 5948 C C . GLY B 1 350 ? -7.828 45.375 18.547 1 93.19 350 GLY B C 1
ATOM 5949 O O . GLY B 1 350 ? -7.027 45.531 17.625 1 93.19 350 GLY B O 1
ATOM 5950 N N . HIS B 1 351 ? -8.133 44.219 19.078 1 95.75 351 HIS B N 1
ATOM 5951 C CA . HIS B 1 351 ? -7.617 42.969 18.531 1 95.75 351 HIS B CA 1
ATOM 5952 C C . HIS B 1 351 ? -8.75 42 18.203 1 95.75 351 HIS B C 1
ATOM 5954 O O . HIS B 1 351 ? -8.516 40.812 17.969 1 95.75 351 HIS B O 1
ATOM 5960 N N . GLY B 1 352 ? -10.008 42.531 18.25 1 92.75 352 GLY B N 1
ATOM 5961 C CA . GLY B 1 352 ? -11.148 41.656 18.047 1 92.75 352 GLY B CA 1
ATOM 5962 C C . GLY B 1 352 ? -11.18 40.5 19.031 1 92.75 352 GLY B C 1
ATOM 5963 O O . GLY B 1 352 ? -10.805 40.656 20.203 1 92.75 352 GLY B O 1
ATOM 5964 N N . ASN B 1 353 ? -11.758 39.375 18.609 1 93.94 353 ASN B N 1
ATOM 5965 C CA . ASN B 1 353 ? -11.828 38.188 19.453 1 93.94 353 ASN B CA 1
ATOM 5966 C C . ASN B 1 353 ? -10.688 37.219 19.141 1 93.94 353 ASN B C 1
ATOM 5968 O O . ASN B 1 353 ? -10.727 36.062 19.547 1 93.94 353 ASN B O 1
ATOM 5972 N N . ILE B 1 354 ? -9.656 37.75 18.484 1 97.25 354 ILE B N 1
ATOM 5973 C CA . ILE B 1 354 ? -8.539 36.906 18.062 1 97.25 354 ILE B CA 1
ATOM 5974 C C . ILE B 1 354 ? -7.688 36.562 19.266 1 97.25 354 ILE B C 1
ATOM 5976 O O . ILE B 1 354 ? -7.281 35.406 19.422 1 97.25 354 ILE B O 1
ATOM 5980 N N . LEU B 1 355 ? -7.434 37.5 20.141 1 97.38 355 LEU B N 1
ATOM 5981 C CA . LEU B 1 355 ? -6.59 37.281 21.312 1 97.38 355 LEU B CA 1
ATOM 5982 C C . LEU B 1 355 ? -7.441 37.031 22.562 1 97.38 355 LEU B C 1
ATOM 5984 O O . LEU B 1 355 ? -8.406 37.75 22.812 1 97.38 355 LEU B O 1
ATOM 5988 N N . LEU B 1 356 ? -7.078 36.062 23.266 1 95.88 356 LEU B N 1
ATOM 5989 C CA . LEU B 1 356 ? -7.684 35.781 24.562 1 95.88 356 LEU B CA 1
ATOM 5990 C C . LEU B 1 356 ? -7.332 36.875 25.578 1 95.88 356 LEU B C 1
ATOM 5992 O O . LEU B 1 356 ? -6.18 37.312 25.656 1 95.88 356 LEU B O 1
ATOM 5996 N N . GLU B 1 357 ? -8.367 37.25 26.328 1 96.19 357 GLU B N 1
ATOM 5997 C CA . GLU B 1 357 ? -8.133 38.281 27.359 1 96.19 357 GLU B CA 1
ATOM 5998 C C . GLU B 1 357 ? -7.086 37.812 28.359 1 96.19 357 GLU B C 1
ATOM 6000 O O . GLU B 1 357 ? -6.23 38.594 28.781 1 96.19 357 GLU B O 1
ATOM 6005 N N . GLU B 1 358 ? -7.211 36.625 28.766 1 96.75 358 GLU B N 1
ATOM 6006 C CA . GLU B 1 358 ? -6.258 36.062 29.719 1 96.75 358 GLU B CA 1
ATOM 6007 C C . GLU B 1 358 ? -4.832 36.125 29.172 1 96.75 358 GLU B C 1
ATOM 6009 O O . GLU B 1 358 ? -3.883 36.312 29.938 1 96.75 358 GLU B O 1
ATOM 6014 N N . PHE B 1 359 ? -4.668 36 27.969 1 97.88 359 PHE B N 1
ATOM 6015 C CA . PHE B 1 359 ? -3.363 36.031 27.328 1 97.88 359 PHE B CA 1
ATOM 6016 C C . PHE B 1 359 ? -2.783 37.438 27.344 1 97.88 359 PHE B C 1
ATOM 6018 O O . PHE B 1 359 ? -1.611 37.625 27.672 1 97.88 359 PHE B O 1
ATOM 6025 N N . LYS B 1 360 ? -3.592 38.375 26.984 1 96.75 360 LYS B N 1
ATOM 6026 C CA . LYS B 1 360 ? -3.162 39.781 27.031 1 96.75 360 LYS B CA 1
ATOM 6027 C C . LYS B 1 360 ? -2.756 40.188 28.438 1 96.75 360 LYS B C 1
ATOM 6029 O O . LYS B 1 360 ? -1.731 40.844 28.625 1 96.75 360 LYS B O 1
ATOM 6034 N N . ASN B 1 361 ? -3.604 39.75 29.328 1 96.56 361 ASN B N 1
ATOM 6035 C CA . ASN B 1 361 ? -3.303 40.062 30.734 1 96.56 361 ASN B CA 1
ATOM 6036 C C . ASN B 1 361 ? -1.97 39.438 31.156 1 96.56 361 ASN B C 1
ATOM 6038 O O . ASN B 1 361 ? -1.185 40.094 31.859 1 96.56 361 ASN B O 1
ATOM 6042 N N . TRP B 1 362 ? -1.785 38.281 30.766 1 97.19 362 TRP B N 1
ATOM 6043 C CA . TRP B 1 362 ? -0.527 37.625 31.094 1 97.19 362 TRP B CA 1
ATOM 6044 C 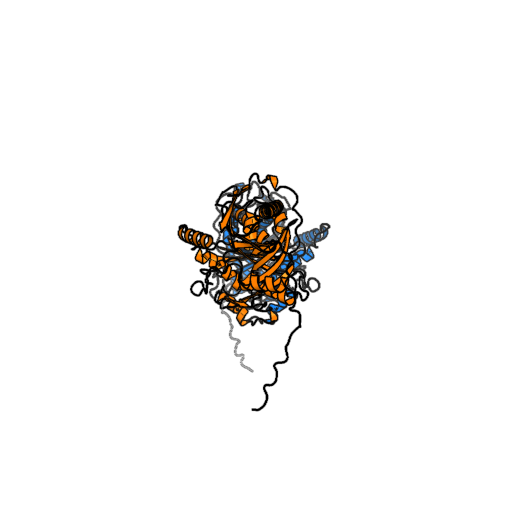C . TRP B 1 362 ? 0.658 38.406 30.516 1 97.19 362 TRP B C 1
ATOM 6046 O O . TRP B 1 362 ? 1.659 38.625 31.203 1 97.19 362 TRP B O 1
ATOM 6056 N N . ARG B 1 363 ? 0.538 38.781 29.297 1 96.19 363 ARG B N 1
ATOM 6057 C CA . ARG B 1 363 ? 1.643 39.469 28.625 1 96.19 363 ARG B CA 1
ATOM 6058 C C . ARG B 1 363 ? 1.928 40.812 29.281 1 96.19 363 ARG B C 1
ATOM 6060 O O . ARG B 1 363 ? 3.078 41.25 29.328 1 96.19 363 ARG B O 1
ATOM 6067 N N . ILE B 1 364 ? 0.889 41.344 29.734 1 95.06 364 ILE B N 1
ATOM 6068 C CA . ILE B 1 364 ? 1.054 42.594 30.469 1 95.06 364 ILE B CA 1
ATOM 6069 C C . ILE B 1 364 ? 1.806 42.344 31.766 1 95.06 364 ILE B C 1
ATOM 6071 O O . ILE B 1 364 ? 2.746 43.062 32.094 1 95.06 364 ILE B O 1
ATOM 6075 N N . LYS B 1 365 ? 1.394 41.344 32.438 1 94.56 365 LYS B N 1
ATOM 6076 C CA . LYS B 1 365 ? 2.057 40.969 33.688 1 94.56 365 LYS B CA 1
ATOM 6077 C C . LYS B 1 365 ? 3.525 40.625 33.438 1 94.56 365 LYS B C 1
ATOM 6079 O O . LYS B 1 365 ? 4.391 41 34.219 1 94.56 365 LYS B O 1
ATOM 6084 N N . LEU B 1 366 ? 3.74 39.906 32.406 1 94.06 366 LEU B N 1
ATOM 6085 C CA . LEU B 1 366 ? 5.098 39.5 32.062 1 94.06 366 LEU B CA 1
ATOM 6086 C C . LEU B 1 366 ? 5.977 40.719 31.781 1 94.06 366 LEU B C 1
ATOM 6088 O O . LEU B 1 366 ? 7.148 40.719 32.156 1 94.06 366 LEU B O 1
ATOM 6092 N N . ALA B 1 367 ? 5.449 41.688 31.156 1 90.44 367 ALA B N 1
ATOM 6093 C CA . ALA B 1 367 ? 6.188 42.906 30.797 1 90.44 367 ALA B CA 1
ATOM 6094 C C . ALA B 1 367 ? 6.488 43.75 32.031 1 90.44 367 ALA B C 1
ATOM 6096 O O . ALA B 1 367 ? 7.516 44.438 32.094 1 90.44 367 ALA B O 1
ATOM 6097 N N . LEU B 1 368 ? 5.637 43.75 33.062 1 88.62 368 LEU B N 1
ATOM 6098 C CA . LEU B 1 368 ? 5.781 44.531 34.25 1 88.62 368 LEU B CA 1
ATOM 6099 C C . LEU B 1 368 ? 6.793 43.906 35.219 1 88.62 368 LEU B C 1
ATOM 6101 O O . LEU B 1 368 ? 7.387 44.594 36.062 1 88.62 368 LEU B O 1
ATOM 6105 N N . GLY B 1 369 ? 7.246 42.719 35.031 1 78.12 369 GLY B N 1
ATOM 6106 C CA . GLY B 1 369 ? 8.18 42.031 35.906 1 78.12 369 GLY B CA 1
ATOM 6107 C C . GLY B 1 369 ? 7.586 41.688 37.281 1 78.12 369 GLY B C 1
ATOM 6108 O O . GLY B 1 369 ? 6.418 41.969 37.531 1 78.12 369 GLY B O 1
ATOM 6109 N N . PRO B 1 370 ? 8.328 40.906 38.062 1 67.81 370 PRO B N 1
ATOM 6110 C CA . PRO B 1 370 ? 7.844 40.531 39.406 1 67.81 370 PRO B CA 1
ATOM 6111 C C . PRO B 1 370 ? 7.566 41.75 40.281 1 67.81 370 PRO B C 1
ATOM 6113 O O . PRO B 1 370 ? 8.242 42.781 40.156 1 67.81 370 PRO B O 1
ATOM 6116 N N . GLU B 1 371 ? 6.328 41.844 40.719 1 57.5 371 GLU B N 1
ATOM 6117 C CA . GLU B 1 371 ? 6.039 42.875 41.688 1 57.5 371 GLU B CA 1
ATOM 6118 C C . GLU B 1 371 ? 7.129 42.969 42.75 1 57.5 371 GLU B C 1
ATOM 6120 O O . GLU B 1 371 ? 7.633 41.938 43.188 1 57.5 371 GLU B O 1
ATOM 6125 N N . PRO B 1 372 ? 7.758 44.031 42.969 1 52.66 372 PRO B N 1
ATOM 6126 C CA . PRO B 1 372 ? 8.695 44.125 44.094 1 52.66 372 PRO B CA 1
ATOM 6127 C C . PRO B 1 372 ? 8.102 43.562 45.375 1 52.66 372 PRO B C 1
ATOM 6129 O O . PRO B 1 372 ? 6.891 43.656 45.594 1 52.66 372 PRO B O 1
ATOM 6132 N N . GLU B 1 373 ? 8.609 42.469 45.938 1 48.91 373 GLU B N 1
ATOM 6133 C CA . GLU B 1 373 ? 8.227 41.906 47.219 1 48.91 373 GLU B CA 1
ATOM 6134 C C . GLU B 1 373 ? 8 43.031 48.25 1 48.91 373 GLU B C 1
ATOM 6136 O O . GLU B 1 373 ? 8.844 43.25 49.125 1 48.91 373 GLU B O 1
ATOM 6141 N N . GLY B 1 374 ? 7.875 44.156 47.938 1 40.75 374 GLY B N 1
ATOM 6142 C CA . GLY B 1 374 ? 7.883 45.156 49 1 40.75 374 GLY B CA 1
ATOM 6143 C C . GLY B 1 374 ? 6.852 44.875 50.062 1 40.75 374 GLY B C 1
ATOM 6144 O O . GLY B 1 374 ? 7.203 44.656 51.25 1 40.75 374 GLY B O 1
ATOM 6145 N N . SER B 1 375 ? 5.699 45.719 50.281 1 36.59 375 SER B N 1
ATOM 6146 C CA . SER B 1 375 ? 5.09 46.312 51.469 1 36.59 375 SER B CA 1
ATOM 6147 C C . SER B 1 375 ? 4.113 45.312 52.125 1 36.59 375 SER B C 1
ATOM 6149 O O . SER B 1 375 ? 2.93 45.312 51.781 1 36.59 375 SER B O 1
ATOM 6151 N N . LYS B 1 376 ? 4.488 43.938 52.125 1 44.38 376 LYS B N 1
ATOM 6152 C CA . LYS B 1 376 ? 3.666 43.219 53.125 1 44.38 376 LYS B CA 1
ATOM 6153 C C . LYS B 1 376 ? 3.586 44.031 54.406 1 44.38 376 LYS B C 1
ATOM 6155 O O . LYS B 1 376 ? 4.574 44.125 55.125 1 44.38 376 LYS B O 1
ATOM 6160 N N . THR B 1 377 ? 2.814 45.156 54.531 1 37.16 377 THR B N 1
ATOM 6161 C CA . THR B 1 377 ? 2.557 45.781 55.812 1 37.16 377 THR B CA 1
ATOM 6162 C C . THR B 1 377 ? 1.96 44.812 56.781 1 37.16 377 THR B C 1
ATOM 6164 O O . THR B 1 377 ? 0.952 44.156 56.5 1 37.16 377 THR B O 1
ATOM 6167 N N . PRO B 1 378 ? 2.748 44.344 57.781 1 41.72 378 PRO B N 1
ATOM 6168 C CA . PRO B 1 378 ? 2.207 43.469 58.812 1 41.72 378 PRO B CA 1
ATOM 6169 C C . PRO B 1 378 ? 0.889 43.969 59.406 1 41.72 378 PRO B C 1
ATOM 6171 O O . PRO B 1 378 ? 0.735 45.188 59.625 1 41.72 378 PRO B O 1
ATOM 6174 N N . ALA B 1 379 ? -0.22 43.312 58.969 1 42.47 379 ALA B N 1
ATOM 6175 C CA . ALA B 1 379 ? -1.514 43.625 59.594 1 42.47 379 ALA B CA 1
ATOM 6176 C C . ALA B 1 379 ? -1.397 43.719 61.094 1 42.47 379 ALA B C 1
ATOM 6178 O O . ALA B 1 379 ? -0.828 42.812 61.75 1 42.47 379 ALA B O 1
ATOM 6179 N N . ARG B 1 380 ? -1.479 44.875 61.688 1 41.22 380 ARG B N 1
ATOM 6180 C CA . ARG B 1 380 ? -1.548 45.188 63.125 1 41.22 380 ARG B CA 1
ATOM 6181 C C . ARG B 1 380 ? -2.559 44.281 63.812 1 41.22 380 ARG B C 1
ATOM 6183 O O . ARG B 1 380 ? -3.701 44.156 63.375 1 41.22 380 ARG B O 1
ATOM 6190 N N . ASP B 1 381 ? -2.129 43.25 64.438 1 38.41 381 ASP B N 1
ATOM 6191 C CA . ASP B 1 381 ? -2.893 42.469 65.438 1 38.41 381 ASP B CA 1
ATOM 6192 C C . ASP B 1 381 ? -3.748 43.406 66.312 1 38.41 381 ASP B C 1
ATOM 6194 O O . ASP B 1 381 ? -3.223 44.281 66.938 1 38.41 381 ASP B O 1
ATOM 6198 N N . GLY B 1 382 ? -4.934 43.844 65.812 1 31.73 382 GLY B N 1
ATOM 6199 C CA . GLY B 1 382 ? -5.918 44.531 66.625 1 31.73 382 GLY B CA 1
ATOM 6200 C C . GLY B 1 382 ? -6.051 43.969 68 1 31.73 382 GLY B C 1
ATOM 6201 O O . GLY B 1 382 ? -6.113 42.75 68.188 1 31.73 382 GLY B O 1
ATOM 6202 N N . GLN B 1 383 ? -5.684 44.719 69.125 1 30.06 383 GLN B N 1
ATOM 6203 C CA . GLN B 1 383 ? -5.773 44.625 70.562 1 30.06 383 GLN B CA 1
ATOM 6204 C C . GLN B 1 383 ? -7.172 44.188 71 1 30.06 383 GLN B C 1
ATOM 6206 O O . GLN B 1 383 ? -8.164 44.562 70.375 1 30.06 383 GLN B O 1
ATOM 6211 N N . GLU B 1 384 ? -7.246 43.25 72 1 31.17 384 GLU B N 1
ATOM 6212 C CA . GLU B 1 384 ? -8.234 42.719 72.938 1 31.17 384 GLU B CA 1
ATOM 6213 C C . GLU B 1 384 ? -9.039 43.844 73.562 1 31.17 384 GLU B C 1
ATOM 6215 O O . GLU B 1 384 ? -8.5 44.625 74.375 1 31.17 384 GLU B O 1
ATOM 6220 N N . ALA B 1 385 ? -9.789 44.75 72.875 1 26.03 385 ALA B N 1
ATOM 6221 C CA . ALA B 1 385 ? -10.781 45.312 73.75 1 26.03 385 ALA B CA 1
ATOM 6222 C C . ALA B 1 385 ? -11.945 44.375 74 1 26.03 385 ALA B C 1
ATOM 6224 O O . ALA B 1 385 ? -12.352 43.656 73.062 1 26.03 385 ALA B O 1
#

Solvent-accessible surface area (backbone atoms only — not comparable to full-atom values): 42052 Å² total; per-residue (Å²): 125,77,44,75,47,70,51,63,69,59,70,80,28,58,62,82,51,61,59,64,49,74,37,24,46,79,48,48,28,13,21,38,81,83,54,44,85,38,91,38,70,86,39,48,30,22,58,40,75,54,62,75,64,40,59,33,59,57,52,62,92,60,51,44,72,58,82,73,84,65,79,63,67,42,42,70,59,46,53,44,52,45,53,48,25,65,74,69,72,45,80,78,84,42,40,32,38,35,44,43,69,59,53,38,53,53,31,39,48,78,68,45,46,81,65,52,51,48,28,36,34,27,49,56,95,80,20,38,40,42,40,75,33,56,69,55,54,53,52,52,52,55,52,55,68,67,57,64,68,89,87,60,76,52,69,67,56,57,55,41,30,46,51,35,47,48,53,44,28,41,33,84,43,55,75,90,74,45,56,64,68,56,67,75,42,38,81,71,50,73,41,58,67,28,47,34,22,32,46,26,26,44,32,29,42,67,89,46,32,33,33,35,35,37,78,56,65,21,27,66,74,67,79,57,87,54,84,41,53,85,45,52,28,30,42,76,46,66,44,71,54,71,69,45,69,66,41,46,52,56,50,59,59,50,43,53,58,55,37,45,57,27,56,68,65,44,28,51,33,33,38,38,38,21,18,48,92,86,34,34,32,40,30,39,37,58,42,52,40,88,48,46,55,58,43,49,61,70,40,87,80,52,83,69,54,63,32,33,23,49,31,43,36,38,54,48,53,52,50,46,59,70,65,61,80,55,60,7,25,31,37,41,38,28,56,59,68,49,58,42,37,36,36,35,71,77,34,77,60,59,48,73,78,54,57,49,66,70,48,53,51,47,53,50,49,62,72,67,47,78,71,76,87,59,83,77,66,76,77,77,83,73,78,83,126,124,74,45,75,47,70,50,65,67,61,70,81,26,59,63,82,52,60,58,64,49,74,39,25,48,80,49,49,27,14,22,38,82,82,53,44,83,37,91,38,70,86,38,47,29,21,57,39,75,55,63,74,64,41,58,32,61,57,51,62,92,60,51,44,72,57,82,73,82,64,79,64,68,42,44,70,60,46,53,44,51,46,52,49,25,66,73,68,71,46,79,79,84,42,38,31,38,34,42,42,67,59,53,37,54,52,31,39,48,79,67,45,46,82,67,52,52,47,30,34,34,28,50,55,95,80,19,39,40,43,40,74,32,56,70,57,54,54,52,51,52,56,51,56,68,66,56,65,67,91,88,62,75,53,68,67,55,57,54,42,30,45,51,36,48,47,53,45,29,41,36,82,43,55,75,90,74,44,56,65,68,58,66,75,41,37,79,71,49,72,41,58,67,28,46,33,22,32,45,27,25,42,30,29,43,65,90,45,31,34,33,34,34,38,78,55,65,22,28,67,76,68,79,58,87,54,83,42,52,84,44,53,28,30,43,77,47,66,44,71,54,69,68,45,71,66,42,45,52,55,49,58,59,51,44,53,58,56,37,45,56,27,58,69,64,42,28,50,32,34,38,37,38,21,17,47,92,84,33,35,31,39,30,39,36,57,41,52,40,87,49,46,55,58,42,47,61,71,40,88,80,53,85,67,54,63,32,33,24,49,31,43,36,38,54,49,53,52,52,46,59,71,66,60,78,56,61,7,26,31,37,41,38,27,56,60,68,49,58,42,37,36,36,34,73,78,34,77,61,58,48,73,77,54,60,49,67,69,48,53,53,48,53,49,49,62,71,68,47,80,73,76,88,62,83,79,67,78,77,76,79,78,76,90,122

Secondary structure (DSSP, 8-state):
--EEEE---GGGG-SSPPPEEEEEEEEEEEE-TT--EESSSTT--EE-PPPTT-BTTTTGGG-B-----S--TTHHHHHHHHHHHHHHSS----SEEEEHHHHHHHHHTTT--S--EEEEEEEETTEEEEEE-HHHHHHHHHHHHHT--TTSPPHHHHHHHHHHHHHHTEESS-GGGS-HHHHHTGGGSPPB-S-EEEEEEEEEETTEEEEEEEEE-EESS---SSTTSPP-EEEEEEEE---SHHHHHHHHHHHHHHHHHHHHHT--EEEEEEE-TTSBEEEEEEEEGGGHHHHHHTSTT-S--HHHHHHHHHHHHHHHHHH--SSSEEEEEE-TT-SEEEEEEEESSS-TTTS-HHHHHHHHHHHH-S--S------------/--EEEE--SGGGG-SSPPPEEEEEEEEEEEE-TT--EESSSTT--EE-PPPTT-BTTTTGGG-B-----S--TTHHHHHHHHHHHHHHSS----SEEEEHHHHHHHHHTTT--S--EEEEEEEETTEEEEEE-HHHHHHHHHHHHHT--TTSPPHHHHHHHHHHHHHHTEESS-GGGS-HHHHHTGGGSPPB-S-EEEEEEEEEETTEEEEEEEEE-EESS---SSTTSPP-EEEEEEEE---SHHHHHHHHHHHHHHHHHHHHHT--EEEEEEE-TTSBEEEEEEEEGGGHHHHHHTSTT-S--HHHHHHHHHHHHHHHHHH--SSSEEEEEE-TT-SEEEEEEEESSS-TTTS-HHHHHHHHHHHH-S--S------------

Foldseek 3Di:
DKDWFFLPPLCVLDDFFFDKFFWFFDFKWKQDLLLDTGRDQQLAKAWADFDAFQFLLQQVVVAAEDDPLDDPFCVNVLVGQLVSCVVVLDHDPFQEEEALVVLLCQLCVSQAQFDKFKWKWWGDPNHIYIYGDSVVVVVVVVVQQVPDDPDFDHPSSVVSSQQSQLQRTIGSDDPVPGDPCCNVCSSVDHRGPSIWMKTWIWMDQNPGIYTYIYTFRHFHHDDDPDGRPQTQTEAEEEDADDDDPVRVLVVLVVLSSVLSSCRVNVHQWYKYFHAHRSSGTHDIDIDGSVCSQVVQVVDDPRSDHSSSSSSSSNVVVVVVSVVNPAGAMKMWIDDRNDSMIMIDGPTRHDRPPNDDPVSVVSVVVSVVPDDPPPPPPPDDPPPDD/DKDWFFLPPLCVLDDFFFDKFFWFFQFKWKQDLLLDTGRDQQLAKAWADFDAFQFLLQQVVVAAEDDPLDDPFCVNVLVGQLVSCVVVLDHDPAQEEEALVVLLCQLCVSQDQFDKFKWKWWGDPNHIYIYGDSVVVVVVVVVQQVPDDPDFDHPSSVVSSQQSQLQRTIGSDDPVPGDPVCNVCSSVDHRGPSIWMKTWIWMDQNPGIYTYIYTFRHFHHDDDPDGRPQTQTEAEEEDADDDDPVRVLVVLVVLSSVLSSCRVNVHQWYKYFHAHRSSGTHDIDIDGSVCSQVVQVVDDPRSDHSSSSSSSSNVVVVVVSVVNPDGAMKMWIDDRNDSMIMIDGPTRHDRPPNDDPVSVVSVVVSVVPPDPPPDPPPDPPPDDD

=== Feature glossary ===
The record interleaves many kinds of information about one protein. Here is each kind framed as the question it answers.

Q: Are the domains correctly placed relative to each other?
A: Predicted aligned error is AlphaFold's pairwise confidence. Unlike pLDDT (per-residue), PAE is per-residue-pair and captures whether two parts of the structure are correctly placed relative to each other. Units are ångströms of expected positional error.

Q: Which residues are in helices, strands, or loops?
A: Eight-state secondary structure (DSSP): H is the canonical α-helix, G the tighter 3₁₀-helix, I the wider π-helix; E/B are β-structure, T and S are turns and bends, and '-' is everything else. DSSP derives these from the pattern of main-chain N–H···O=C hydrogen bonds, not from the sequence.

Q: What if only a Cα trace is available?
A: P-SEA three-state annotation labels each residue as helix, strand, or coil based purely on the geometry of the Cα trace. It serves as a fallback when the full backbone (and thus DSSP) is unavailable.

Q: What are the backbone torsion angles?
A: φ (phi) and ψ (psi) are the two rotatable backbone dihedrals per residue: φ is the C(i-1)–N–Cα–C torsion, ψ is the N–Cα–C–N(i+1) torsion, both in degrees on (−180°, 180°]. α-helical residues cluster near (−60°, −45°); β-strand residues near (−120°, +130°). A Ramachandran plot is simply a scatter of (φ, ψ) for every residue.

Q: What known structures does this most resemble?
A: Structural nearest neighbors (via Foldseek easy-search vs the PDB). Reported per hit: target PDB id, E-value, and alignment TM-score. A TM-score above ~0.5 is the conventional threshold for 'same fold'.

Q: What family and function is it annotated with?
A: Database cross-references. InterPro integrates a dozen domain/family signature databases into unified entries with residue-range hits. GO terms attach function/process/location labels with evidence codes. CATH codes position the fold in a four-level structural taxonomy. Organism is the NCBI-taxonomy species name.

Q: Which residues are buried vs exposed?
A: Solvent accessibility: the surface area of each residue that a 1.4 Å water probe can touch, in Å². When only backbone atoms are present the absolute values are lower than full-atom SASA (side chains contribute most of the area) and are flagged as backbone-only.

Q: What do the diagnostic plots show?
A: Three diagnostic plots accompany the record. The Cα contact map visualizes the tertiary structure as a 2D adjacency matrix (8 Å cutoff, sequence-local contacts suppressed). The Ramachandran plot shows the distribution of backbone (φ, ψ) torsions, with points in the α and β basins reflecting secondary structure content. The PAE plot shows AlphaFold's inter-residue confidence as a color matrix.

Q: What is the amino-acid chain?
A: The amino-acid sequence is the protein's primary structure: the linear order of residues from the N-terminus to the C-terminus, written in one-letter code. Everything else here — the 3D coordinates, the secondary structure, the domain annotations — is ultimately a consequence of this string.

Q: What do the rendered images show?
A: The six renders are orthographic views along the three Cartesian axes in both directions. Representation (cartoon, sticks, or surface) and color scheme (sequence-rainbow or by-chain) vary across proteins so the training set covers all the common visualization conventions.

Q: Where is each backbone atom in 3D?
A: The mmCIF table is the protein's shape written out atom by atom. For each backbone N, Cα, C, and carbonyl O, it records an (x, y, z) coordinate triple in Å plus the residue type, chain letter, and residue number.

Q: How mobile is each atom in the crystal?
A: For experimental (PDB) structures, the B-factor (temperature factor) quantifies the positional spread of each atom in the crystal — a combination of thermal vibration and static disorder — in units of Å². High B-factors mark flexible loops or poorly resolved regions; low B-factors mark the rigid, well-ordered core.

Q: How big and how compact is the whole molecule?
A: Three whole-structure scalars: the radius of gyration (RMS distance of Cα from centroid, in Å), the count of Cα–Cα contacts (pairs closer than 8 Å and separated by more than four residues in sequence — i.e. tertiary, not local, contacts), and the bounding-box dimensions. Together they distinguish compact globular folds from extended fibres or disordered chains.

Q: What does the local fold look like, residue by residue?
A: A 3Di character summarizes, for each residue, the relative orientation of the Cα frame of its nearest spatial neighbor. Because it encodes fold topology rather than chemistry, 3Di alignments detect remote structural similarity that sequence alignment misses.

Q: How confident is the AlphaFold model at each residue?
A: For AlphaFold models, the B-factor field carries pLDDT — the model's own estimate of local accuracy on a 0–100 scale. Regions with pLDDT<50 should be treated as essentially unmodeled; they often correspond to intrinsically disordered segments.